Protein AF-0000000067861722 (afdb_homodimer)

Secondary structure (DSSP, 8-state):
--EEEEEEEPPPBHHHHTTB--SSSB-PBPHHHHHHHHHHHHHHHHTT---SEEEEESSHHHHHHHHHH--S--EEEGGGPPP--GGGTTSBGGGPPSSP-TTGGGGGTS--HHHHHHHHHHHHHHHHHSTT-SEEEEEE-HHHHHHHHHHTGGG-SS-------TT-EEEEEEETTEEEEEEEEEEETTTTEEEE---/--EEEEEEEPPPBHHHHTTB--SSSB-PBPHHHHHHHHHHHHHHHHTT---SEEEEESSHHHHHHHHHH--S--EEEGGGPPP--GGGTTSBGGGPPSSP-TTGGGGGTS--HHHHHHHHHHHHHHHHHSTT-SEEEEEE-HHHHHHHHHHTGGG-SS-------TT-EEEEEEETTEEEEEEEEEEETTTTEEEE---

InterPro domains:
  IPR001345 Phosphoglycerate/bisphosphoglycerate mutase, active site [PS00175] (7-16)
  IPR013078 Histidine phosphatase superfamily, clade-1 [PF00300] (5-184)
  IPR013078 Histidine phosphatase superfamily, clade-1 [SM00855] (4-148)
  IPR013078 Histidine phosphatase superfamily, clade-1 [cd07067] (4-185)
  IPR029033 Histidine phosphatase superfamily [G3DSA:3.40.50.1240] (1-195)
  IPR029033 Histidine phosphatase superfamily [SSF53254] (1-188)
  IPR050275 Phosphoglycerate Mutase/Phosphatase [PTHR48100] (2-175)

Foldseek 3Di:
DKAKEKEWEFFAFPCNVVQADAFPHAGAHDPRRLLQLLLLLVVCVVVVHDFLAEEEAPHVSQVSSVVSNDVDDYYHDPLQTGWFQAPSGGPHNVPDDDPPCACVSVVRVTDGLVRNLVSLLVVVLVQCVDPSGRYYYYYHHDVSVQSPCVVQQVQEPLHHDDDRHHGKIWMWMDDPSHTYTAKIWDDDSVVSGIDISHD/DKAKEKEWEFFAFPCNVVQADAFPHAGAHDPRRLLQLLLLLVVCVVVVHDFLAEEEAPHVSQVSSVVSNDVDDYYHDPLQTGWFQAPSGGPHNVPDDDPPCACVSVVRVTDGLVVNLVSLLVVVLVQCVDPSGRYYYYYHHDVSVQSPCVVQQVQEPLHHDDDRHHGKIFMWMDDPSHTYTAKIWDDDSVVSGIDISHD

Organism: Listeria monocytogenes serovar 1/2a (strain ATCC BAA-679 / EGD-e) (NCBI:txid169963)

Radius of gyration: 22.18 Å; Cα contacts (8 Å, |Δi|>4): 892; chains: 2; bounding box: 45×66×56 Å

pLDDT: mean 97.04, std 4.36, range [52.91, 98.94]

Nearest PDB structures (foldseek):
  2a6p-assembly1_B  TM=8.109E-01  e=3.253E-13  Mycobacterium tuberculosis H37Rv
  1e58-assembly1_A  TM=7.392E-01  e=8.904E-12  Escherichia coli K-12
  3gp5-assembly1_A  TM=7.539E-01  e=3.304E-11  Burkholderia pseudomallei
  5vve-assembly1_A  TM=7.418E-01  e=5.115E-11  Naegleria fowleri
  9emu-assembly1_B  TM=6.994E-01  e=3.832E-08  Streptomyces davaonensis

Solvent-accessible surface area (backbone atoms only — not comparable to full-atom values): 20233 Å² total; per-residue (Å²): 124,78,22,34,39,38,45,26,22,24,30,39,23,51,35,62,77,68,44,29,33,67,28,61,28,46,33,46,60,33,73,66,10,52,50,40,20,40,51,47,29,46,54,37,60,77,67,71,58,72,66,62,36,36,36,20,12,51,48,50,41,15,40,56,28,46,58,56,46,43,88,67,75,64,48,68,34,71,47,40,41,36,56,38,43,32,75,47,43,52,33,56,50,85,71,58,73,70,84,77,60,52,55,58,32,36,80,45,71,26,41,32,47,66,58,49,47,48,42,37,52,52,42,51,50,57,56,56,72,42,81,75,31,52,28,29,40,36,23,26,25,60,67,40,51,51,47,54,49,56,72,34,36,88,54,25,69,56,54,84,83,76,83,78,48,67,31,17,37,38,34,28,39,35,47,96,92,40,58,26,40,54,36,43,32,44,67,40,77,91,76,65,44,76,44,68,54,61,123,124,78,22,36,38,38,43,24,24,24,31,39,22,49,34,63,78,67,45,28,33,66,27,60,28,46,34,45,60,33,74,65,11,51,52,40,19,41,50,47,28,46,54,37,60,77,65,70,59,73,64,62,36,38,37,19,11,51,47,51,41,14,39,56,30,46,58,55,46,42,88,66,76,63,48,69,34,71,47,39,41,35,56,38,43,32,75,47,43,52,34,56,49,84,72,57,73,70,84,78,60,50,55,59,30,36,79,44,71,25,40,32,46,66,60,48,47,48,40,37,52,53,42,51,50,57,56,57,70,42,82,77,30,51,28,28,40,34,22,25,26,61,68,39,52,50,46,54,50,57,73,33,38,88,54,23,73,58,52,82,84,79,84,78,47,67,31,16,37,39,34,26,40,36,48,96,92,38,57,25,39,59,38,42,32,43,68,42,77,91,77,66,43,77,46,67,55,56,127

Structure (mmCIF, N/CA/C/O backbone):
data_AF-0000000067861722-model_v1
#
loop_
_entity.id
_entity.type
_entity.pdbx_description
1 polymer 'Lmo1244 protein'
#
loop_
_atom_site.group_PDB
_atom_site.id
_atom_site.type_symbol
_atom_site.label_atom_id
_atom_site.label_alt_id
_atom_site.label_comp_id
_atom_site.label_asym_id
_atom_site.label_entity_id
_atom_site.label_seq_id
_atom_site.pdbx_PDB_ins_code
_atom_site.Cartn_x
_atom_site.Cartn_y
_atom_site.Cartn_z
_atom_site.occupancy
_atom_site.B_iso_or_equiv
_atom_site.auth_seq_id
_atom_site.auth_comp_id
_atom_site.auth_asym_id
_atom_site.auth_atom_id
_atom_site.pdbx_PDB_model_num
ATOM 1 N N . MET A 1 1 ? -18.047 -29.922 -3.658 1 84.38 1 MET A N 1
ATOM 2 C CA . MET A 1 1 ? -17.953 -29.5 -5.055 1 84.38 1 MET A CA 1
ATOM 3 C C . MET A 1 1 ? -16.594 -28.859 -5.336 1 84.38 1 MET A C 1
ATOM 5 O O . MET A 1 1 ? -16.031 -28.188 -4.477 1 84.38 1 MET A O 1
ATOM 9 N N . LYS A 1 2 ? -16.016 -29.203 -6.414 1 96 2 LYS A N 1
ATOM 10 C CA . LYS A 1 2 ? -14.695 -28.719 -6.801 1 96 2 LYS A CA 1
ATOM 11 C C . LYS A 1 2 ? -14.719 -27.234 -7.113 1 96 2 LYS A C 1
ATOM 13 O O . LYS A 1 2 ? -15.641 -26.75 -7.773 1 96 2 LYS A O 1
ATOM 18 N N . LYS A 1 3 ? -13.812 -26.531 -6.512 1 98.62 3 LYS A N 1
ATOM 19 C CA . LYS A 1 3 ? -13.664 -25.094 -6.738 1 98.62 3 LYS A CA 1
ATOM 20 C C . LYS A 1 3 ? -12.336 -24.781 -7.418 1 98.62 3 LYS A C 1
ATOM 22 O O . LYS A 1 3 ? -11.461 -25.641 -7.512 1 98.62 3 LYS A O 1
ATOM 27 N N . THR A 1 4 ? -12.211 -23.547 -7.977 1 98.81 4 THR A N 1
ATOM 28 C CA . THR A 1 4 ? -11 -23.172 -8.695 1 98.81 4 THR A CA 1
ATOM 29 C C . THR A 1 4 ? -10.414 -21.875 -8.117 1 98.81 4 THR A C 1
ATOM 31 O O . THR A 1 4 ? -11.141 -20.922 -7.875 1 98.81 4 THR A O 1
ATOM 34 N N . LEU A 1 5 ? -9.195 -21.922 -7.84 1 98.88 5 LEU A N 1
ATOM 35 C CA . LEU A 1 5 ? -8.438 -20.75 -7.418 1 98.88 5 LEU A CA 1
ATOM 36 C C . LEU A 1 5 ? -7.426 -20.344 -8.484 1 98.88 5 LEU A C 1
ATOM 38 O O . LEU A 1 5 ? -6.594 -21.156 -8.898 1 98.88 5 LEU A O 1
ATOM 42 N N . TYR A 1 6 ? -7.52 -19.156 -8.961 1 98.94 6 TYR A N 1
ATOM 43 C CA . TYR A 1 6 ? -6.449 -18.516 -9.719 1 98.94 6 TYR A CA 1
ATOM 44 C C . TYR A 1 6 ? -5.609 -17.609 -8.828 1 98.94 6 TYR A C 1
ATOM 46 O O . TYR A 1 6 ? -6.082 -16.578 -8.367 1 98.94 6 TYR A O 1
ATOM 54 N N . LEU A 1 7 ? -4.418 -18.016 -8.562 1 98.88 7 LEU A N 1
ATOM 55 C CA . LEU A 1 7 ? -3.461 -17.266 -7.758 1 98.88 7 LEU A CA 1
ATOM 56 C C . LEU A 1 7 ? -2.428 -16.578 -8.641 1 98.88 7 LEU A C 1
ATOM 58 O O . LEU A 1 7 ? -1.696 -17.25 -9.383 1 98.88 7 LEU A O 1
ATOM 62 N N . MET A 1 8 ? -2.338 -15.273 -8.523 1 98.88 8 MET A N 1
ATOM 63 C CA . MET A 1 8 ? -1.547 -14.508 -9.484 1 98.88 8 MET A CA 1
ATOM 64 C C . MET A 1 8 ? -0.499 -13.656 -8.766 1 98.88 8 MET A C 1
ATOM 66 O O . MET A 1 8 ? -0.774 -13.078 -7.715 1 98.88 8 MET A O 1
ATOM 70 N N . ARG A 1 9 ? 0.651 -13.562 -9.367 1 98.94 9 ARG A N 1
ATOM 71 C CA . ARG A 1 9 ? 1.66 -12.602 -8.938 1 98.94 9 ARG A CA 1
ATOM 72 C C . ARG A 1 9 ? 1.381 -11.219 -9.523 1 98.94 9 ARG A C 1
ATOM 74 O O . ARG A 1 9 ? 0.931 -11.102 -10.664 1 98.94 9 ARG A O 1
ATOM 81 N N . HIS A 1 10 ? 1.664 -10.203 -8.828 1 98.94 10 HIS A N 1
ATOM 82 C CA . HIS A 1 10 ? 1.45 -8.828 -9.266 1 98.94 10 HIS A CA 1
ATOM 83 C C . HIS A 1 10 ? 2.334 -8.492 -10.469 1 98.94 10 HIS A C 1
ATOM 85 O O . HIS A 1 10 ? 3.217 -9.273 -10.828 1 98.94 10 HIS A O 1
ATOM 91 N N . GLY A 1 11 ? 2.066 -7.336 -11.102 1 98.88 11 GLY A N 1
ATOM 92 C CA . GLY A 1 11 ? 2.889 -6.84 -12.195 1 98.88 11 GLY A CA 1
ATOM 93 C C . GLY A 1 11 ? 4.215 -6.266 -11.727 1 98.88 11 GLY A C 1
ATOM 94 O O . GLY A 1 11 ? 4.43 -6.082 -10.531 1 98.88 11 GLY A O 1
ATOM 95 N N . GLN A 1 12 ? 5.047 -5.922 -12.695 1 98.88 12 GLN A N 1
ATOM 96 C CA . GLN A 1 12 ? 6.363 -5.375 -12.383 1 98.88 12 GLN A CA 1
ATOM 97 C C . GLN A 1 12 ? 6.238 -4.055 -11.617 1 98.88 12 GLN A C 1
ATOM 99 O O . GLN A 1 12 ? 5.418 -3.207 -11.969 1 98.88 12 GLN A O 1
ATOM 104 N N . THR A 1 13 ? 7.027 -3.953 -10.562 1 98.75 13 THR A N 1
ATOM 105 C CA . THR A 1 13 ? 7.074 -2.734 -9.766 1 98.75 13 THR A CA 1
ATOM 106 C C . THR A 1 13 ? 8.391 -1.997 -9.977 1 98.75 13 THR A C 1
ATOM 108 O O . THR A 1 13 ? 9.328 -2.545 -10.562 1 98.75 13 THR A O 1
ATOM 111 N N . LEU A 1 14 ? 8.453 -0.787 -9.484 1 98.56 14 LEU A N 1
ATOM 112 C CA . LEU A 1 14 ? 9.703 -0.025 -9.492 1 98.56 14 LEU A CA 1
ATOM 113 C C . LEU A 1 14 ? 10.805 -0.784 -8.773 1 98.56 14 LEU A C 1
ATOM 115 O O . LEU A 1 14 ? 11.961 -0.781 -9.211 1 98.56 14 LEU A O 1
ATOM 119 N N . PHE A 1 15 ? 10.5 -1.471 -7.676 1 98.5 15 PHE A N 1
ATOM 120 C CA . PHE A 1 15 ? 11.516 -2.172 -6.898 1 98.5 15 PHE A CA 1
ATOM 121 C C . PHE A 1 15 ? 11.961 -3.447 -7.605 1 98.5 15 PHE A C 1
ATOM 123 O O . PHE A 1 15 ? 13.102 -3.877 -7.469 1 98.5 15 PHE A O 1
ATOM 130 N N . ASN A 1 16 ? 10.969 -4.094 -8.383 1 98.44 16 ASN A N 1
ATOM 131 C CA . ASN A 1 16 ? 11.445 -5.152 -9.266 1 98.44 16 ASN A CA 1
ATOM 132 C C . ASN A 1 16 ? 12.492 -4.637 -10.25 1 98.44 16 ASN A C 1
ATOM 134 O O . ASN A 1 16 ? 13.547 -5.254 -10.414 1 98.44 16 ASN A O 1
ATOM 138 N N . GLN A 1 17 ? 12.18 -3.518 -10.906 1 97.69 17 GLN A N 1
ATOM 139 C CA . GLN A 1 17 ? 13.047 -2.916 -11.914 1 97.69 17 GLN A CA 1
ATOM 140 C C . GLN A 1 17 ? 14.398 -2.527 -11.328 1 97.69 17 GLN A C 1
ATOM 142 O O . GLN A 1 17 ? 15.438 -2.686 -11.977 1 97.69 17 GLN A O 1
ATOM 147 N N . ARG A 1 18 ? 14.383 -2.072 -10.078 1 97.19 18 ARG A N 1
ATOM 148 C CA . ARG A 1 18 ? 15.586 -1.565 -9.43 1 97.19 18 ARG A CA 1
ATOM 149 C C . ARG A 1 18 ? 16.266 -2.658 -8.625 1 97.19 18 ARG A C 1
ATOM 151 O O . ARG A 1 18 ? 17.25 -2.398 -7.926 1 97.19 18 ARG A O 1
ATOM 158 N N . LYS A 1 19 ? 15.742 -3.855 -8.617 1 97.69 19 LYS A N 1
ATOM 159 C CA . LYS A 1 19 ? 16.297 -5.023 -7.945 1 97.69 19 LYS A CA 1
ATOM 160 C C . LYS A 1 19 ? 16.406 -4.789 -6.441 1 97.69 19 LYS A C 1
ATOM 162 O O . LYS A 1 19 ? 17.469 -5.02 -5.844 1 97.69 19 LYS A O 1
ATOM 167 N N . LYS A 1 20 ? 15.297 -4.32 -5.879 1 98.19 20 LYS A N 1
ATOM 168 C CA . LYS A 1 20 ? 15.195 -4.113 -4.438 1 98.19 20 LYS A CA 1
ATOM 169 C C . LYS A 1 20 ? 14.289 -5.16 -3.793 1 98.19 20 LYS A C 1
ATOM 171 O O . LYS A 1 20 ? 13.273 -5.547 -4.375 1 98.19 20 LYS A O 1
ATOM 176 N N . ILE A 1 21 ? 14.609 -5.551 -2.586 1 98.06 21 ILE A N 1
ATOM 177 C CA . ILE A 1 21 ? 13.82 -6.508 -1.818 1 98.06 21 ILE A CA 1
ATOM 178 C C . ILE A 1 21 ? 12.492 -5.867 -1.413 1 98.06 21 ILE A C 1
ATOM 180 O O . ILE A 1 21 ? 12.477 -4.789 -0.815 1 98.06 21 ILE A O 1
ATOM 184 N N . GLN A 1 22 ? 11.398 -6.52 -1.755 1 98.19 22 GLN A N 1
ATOM 185 C CA . GLN A 1 22 ? 10.086 -5.973 -1.405 1 98.19 22 GLN A CA 1
ATOM 186 C C . GLN A 1 22 ? 9.141 -7.07 -0.936 1 98.19 22 GLN A C 1
ATOM 188 O O . GLN A 1 22 ? 8.695 -7.895 -1.735 1 98.19 22 GLN A O 1
ATOM 193 N N . GLY A 1 23 ? 8.914 -7.141 0.309 1 98.38 23 GLY A N 1
ATOM 194 C CA . GLY A 1 23 ? 7.91 -7.961 0.961 1 98.38 23 GLY A CA 1
ATOM 195 C C . GLY A 1 23 ? 6.758 -7.152 1.534 1 98.38 23 GLY A C 1
ATOM 196 O O . GLY A 1 23 ? 5.832 -6.785 0.812 1 98.38 23 GLY A O 1
ATOM 197 N N . PHE A 1 24 ? 6.977 -6.699 2.781 1 97.94 24 PHE A N 1
ATOM 198 C CA . PHE A 1 24 ? 5.957 -5.879 3.424 1 97.94 24 PHE A CA 1
ATOM 199 C C . PHE A 1 24 ? 6.074 -4.426 2.984 1 97.94 24 PHE A C 1
ATOM 201 O O . PHE A 1 24 ? 5.145 -3.637 3.17 1 97.94 24 PHE A O 1
ATOM 208 N N . CYS A 1 25 ? 7.266 -4.055 2.445 1 98.19 25 CYS A N 1
ATOM 209 C CA . CYS A 1 25 ? 7.316 -2.766 1.761 1 98.19 25 CYS A CA 1
ATOM 210 C C . CYS A 1 25 ? 6.699 -2.865 0.37 1 98.19 25 CYS A C 1
ATOM 212 O O . CYS A 1 25 ? 6.301 -3.947 -0.062 1 98.19 25 CYS A O 1
ATOM 214 N N . ASP A 1 26 ? 6.539 -1.734 -0.257 1 98.5 26 ASP A N 1
ATOM 215 C CA . ASP A 1 26 ? 5.809 -1.725 -1.521 1 98.5 26 ASP A CA 1
ATOM 216 C C . ASP A 1 26 ? 6.391 -0.694 -2.484 1 98.5 26 ASP A C 1
ATOM 218 O O . ASP A 1 26 ? 7.117 0.211 -2.07 1 98.5 26 ASP A O 1
ATOM 222 N N . ALA A 1 27 ? 6.102 -0.875 -3.73 1 98.44 27 ALA A N 1
ATOM 223 C CA . ALA A 1 27 ? 6.438 0.085 -4.781 1 98.44 27 ALA A CA 1
ATOM 224 C C . ALA A 1 27 ? 5.375 0.091 -5.875 1 98.44 27 ALA A C 1
ATOM 226 O O . ALA A 1 27 ? 4.695 -0.913 -6.098 1 98.44 27 ALA A O 1
ATOM 227 N N . PRO A 1 28 ? 5.23 1.208 -6.551 1 98 28 PRO A N 1
ATOM 228 C CA . PRO A 1 28 ? 4.199 1.278 -7.59 1 98 28 PRO A CA 1
ATOM 229 C C . PRO A 1 28 ? 4.52 0.41 -8.805 1 98 28 PRO A C 1
ATOM 231 O O . PRO A 1 28 ? 5.691 0.124 -9.07 1 98 28 PRO A O 1
ATOM 234 N N . LEU A 1 29 ? 3.479 -0.01 -9.516 1 98.5 29 LEU A N 1
ATOM 235 C CA . LEU A 1 29 ? 3.668 -0.678 -10.797 1 98.5 29 LEU A CA 1
ATOM 236 C C . LEU A 1 29 ? 4.375 0.24 -11.789 1 98.5 29 LEU A C 1
ATOM 238 O O . LEU A 1 29 ? 4.113 1.444 -11.82 1 98.5 29 LEU A O 1
ATOM 242 N N . THR A 1 30 ? 5.273 -0.352 -12.586 1 98.06 30 THR A N 1
ATOM 243 C CA . THR A 1 30 ? 5.812 0.356 -13.742 1 98.06 30 THR A CA 1
ATOM 244 C C . THR A 1 30 ? 4.828 0.315 -14.914 1 98.06 30 THR A C 1
ATOM 246 O O . THR A 1 30 ? 3.82 -0.394 -14.859 1 98.06 30 THR A O 1
ATOM 249 N N . ASP A 1 31 ? 5.137 1.063 -15.945 1 97.62 31 ASP A N 1
ATOM 250 C CA . ASP A 1 31 ? 4.328 0.967 -17.156 1 97.62 31 ASP A CA 1
ATOM 251 C C . ASP A 1 31 ? 4.32 -0.46 -17.703 1 97.62 31 ASP A C 1
ATOM 253 O O . ASP A 1 31 ? 3.287 -0.948 -18.156 1 97.62 31 ASP A O 1
ATOM 257 N N . LEU A 1 32 ? 5.477 -1.061 -17.641 1 98.06 32 LEU A N 1
ATOM 258 C CA . LEU A 1 32 ? 5.551 -2.455 -18.047 1 98.06 32 LEU A CA 1
ATOM 259 C C . LEU A 1 32 ? 4.652 -3.332 -17.188 1 98.06 32 LEU A C 1
ATOM 261 O O . LEU A 1 32 ? 3.955 -4.211 -17.688 1 98.06 32 LEU A O 1
ATOM 265 N N . GLY A 1 33 ? 4.684 -3.094 -15.852 1 98.69 33 GLY A N 1
ATOM 266 C CA . GLY A 1 33 ? 3.846 -3.852 -14.938 1 98.69 33 GLY A CA 1
ATOM 267 C C . GLY A 1 33 ? 2.363 -3.713 -15.227 1 98.69 33 GLY A C 1
ATOM 268 O O . GLY A 1 33 ? 1.61 -4.684 -15.125 1 98.69 33 GLY A O 1
ATOM 269 N N . ILE A 1 34 ? 1.949 -2.535 -15.57 1 98.69 34 ILE A N 1
ATOM 270 C CA . ILE A 1 34 ? 0.562 -2.266 -15.93 1 98.69 34 ILE A CA 1
ATOM 271 C C . ILE A 1 34 ? 0.188 -3.059 -17.172 1 98.69 34 ILE A C 1
ATOM 273 O O . ILE A 1 34 ? -0.854 -3.715 -17.219 1 98.69 34 ILE A O 1
ATOM 277 N N . ASN A 1 35 ? 1.069 -3.002 -18.188 1 98.44 35 ASN A N 1
ATOM 278 C CA . ASN A 1 35 ? 0.823 -3.732 -19.422 1 98.44 35 ASN A CA 1
ATOM 279 C C . ASN A 1 35 ? 0.804 -5.242 -19.188 1 98.44 35 ASN A C 1
ATOM 281 O O . ASN A 1 35 ? -0.015 -5.953 -19.766 1 98.44 35 ASN A O 1
ATOM 285 N N . GLN A 1 36 ? 1.697 -5.719 -18.359 1 98.62 36 GLN A N 1
ATOM 286 C CA . GLN A 1 36 ? 1.722 -7.133 -18 1 98.62 36 GLN A CA 1
ATOM 287 C C . GLN A 1 36 ? 0.384 -7.57 -17.406 1 98.62 36 GLN A C 1
ATOM 289 O O . GLN A 1 36 ? -0.151 -8.617 -17.781 1 98.62 36 GLN A O 1
ATOM 294 N N . ALA A 1 37 ? -0.153 -6.758 -16.5 1 98.69 37 ALA A N 1
ATOM 295 C CA . ALA A 1 37 ? -1.415 -7.082 -15.844 1 98.69 37 ALA A CA 1
ATOM 296 C C . ALA A 1 37 ? -2.559 -7.148 -16.859 1 98.69 37 ALA A C 1
ATOM 298 O O . ALA A 1 37 ? -3.404 -8.047 -16.781 1 98.69 37 ALA A O 1
ATOM 299 N N . LYS A 1 38 ? -2.555 -6.211 -17.781 1 98.44 38 LYS A N 1
ATOM 300 C CA . LYS A 1 38 ? -3.602 -6.188 -18.797 1 98.44 38 LYS A CA 1
ATOM 301 C C . LYS A 1 38 ? -3.539 -7.43 -19.672 1 98.44 38 LYS A C 1
ATOM 303 O O . LYS A 1 38 ? -4.566 -8.047 -19.953 1 98.44 38 LYS A O 1
ATOM 308 N N . ILE A 1 39 ? -2.352 -7.781 -20.078 1 98.31 39 ILE A N 1
ATOM 309 C CA . ILE A 1 39 ? -2.168 -8.969 -20.906 1 98.31 39 ILE A CA 1
ATOM 310 C C . ILE A 1 39 ? -2.584 -10.211 -20.125 1 98.31 39 ILE A C 1
ATOM 312 O O . ILE A 1 39 ? -3.318 -11.062 -20.641 1 98.31 39 ILE A O 1
ATOM 316 N N . ALA A 1 40 ? -2.129 -10.32 -18.906 1 98.25 40 ALA A N 1
ATOM 317 C CA . ALA A 1 40 ? -2.52 -11.461 -18.078 1 98.25 40 ALA A CA 1
ATOM 318 C C . ALA A 1 40 ? -4.035 -11.523 -17.906 1 98.25 40 ALA A C 1
ATOM 320 O O . ALA A 1 40 ? -4.625 -12.602 -17.922 1 98.25 40 ALA A O 1
ATOM 321 N N . GLY A 1 41 ? -4.66 -10.344 -17.719 1 98.25 41 GLY A N 1
ATOM 322 C CA . GLY A 1 41 ? -6.105 -10.258 -17.594 1 98.25 41 GLY A CA 1
ATOM 323 C C . GLY A 1 41 ? -6.848 -10.781 -18.812 1 98.25 41 GLY A C 1
ATOM 324 O O . GLY A 1 41 ? -7.945 -11.328 -18.688 1 98.25 41 GLY A O 1
ATOM 325 N N . SER A 1 42 ? -6.281 -10.617 -20 1 98.12 42 SER A N 1
ATOM 326 C CA . SER A 1 42 ? -6.918 -11.07 -21.234 1 98.12 42 SER A CA 1
ATOM 327 C C . SER A 1 42 ? -7.059 -12.586 -21.25 1 98.12 42 SER A C 1
ATOM 329 O O . SER A 1 42 ? -7.949 -13.125 -21.922 1 98.12 42 SER A O 1
ATOM 331 N N . TYR A 1 43 ? -6.176 -13.289 -20.531 1 98.19 43 TYR A N 1
ATOM 332 C CA . TYR A 1 43 ? -6.297 -14.734 -20.406 1 98.19 43 TYR A CA 1
ATOM 333 C C . TYR A 1 43 ? -7.684 -15.133 -19.922 1 98.19 43 TYR A C 1
ATOM 335 O O . TYR A 1 43 ? -8.297 -16.062 -20.453 1 98.19 43 TYR A O 1
ATOM 343 N N . PHE A 1 44 ? -8.195 -14.461 -18.906 1 98.38 44 PHE A N 1
ATOM 344 C CA . PHE A 1 44 ? -9.477 -14.805 -18.297 1 98.38 44 PHE A CA 1
ATOM 345 C C . PHE A 1 44 ? -10.625 -14.5 -19.25 1 98.38 44 PHE A C 1
ATOM 347 O O . PHE A 1 44 ? -11.578 -15.273 -19.344 1 98.38 44 PHE A O 1
ATOM 354 N N . LYS A 1 45 ? -10.508 -13.406 -19.922 1 97.12 45 LYS A N 1
ATOM 355 C CA . LYS A 1 45 ? -11.539 -13.031 -20.891 1 97.12 45 LYS A CA 1
ATOM 356 C C . LYS A 1 45 ? -11.578 -14.023 -22.047 1 97.12 45 LYS A C 1
ATOM 358 O O . LYS A 1 45 ? -12.648 -14.492 -22.438 1 97.12 45 LYS A O 1
ATOM 363 N N . GLU A 1 46 ? -10.469 -14.336 -22.609 1 97.44 46 GLU A N 1
ATOM 364 C CA . GLU A 1 46 ? -10.352 -15.227 -23.766 1 97.44 46 GLU A CA 1
ATOM 365 C C . GLU A 1 46 ? -10.859 -16.625 -23.438 1 97.44 46 GLU A C 1
ATOM 367 O O . GLU A 1 46 ? -11.336 -17.344 -24.312 1 97.44 46 GLU A O 1
ATOM 372 N N . ASN A 1 47 ? -10.789 -17 -22.203 1 97.5 47 ASN A N 1
ATOM 373 C CA . ASN A 1 47 ? -11.211 -18.328 -21.781 1 97.5 47 ASN A CA 1
ATOM 374 C C . ASN A 1 47 ? -12.57 -18.297 -21.109 1 97.5 47 ASN A C 1
ATOM 376 O O . ASN A 1 47 ? -12.977 -19.281 -20.469 1 97.5 47 ASN A O 1
ATOM 380 N N . ASN A 1 48 ? -13.234 -17.156 -21.125 1 97.75 48 ASN A N 1
ATOM 381 C CA . ASN A 1 48 ? -14.586 -16.969 -20.609 1 97.75 48 ASN A CA 1
ATOM 382 C C . ASN A 1 48 ? -14.664 -17.328 -19.125 1 97.75 48 ASN A C 1
ATOM 384 O O . ASN A 1 48 ? -15.602 -18.016 -18.703 1 97.75 48 ASN A O 1
ATOM 388 N N . ILE A 1 49 ? -13.664 -16.922 -18.391 1 98.12 49 ILE A N 1
ATOM 389 C CA . ILE A 1 49 ? -13.617 -17.188 -16.953 1 98.12 49 ILE A CA 1
ATOM 390 C C . ILE A 1 49 ? -14.195 -15.992 -16.203 1 98.12 49 ILE A C 1
ATOM 392 O O . ILE A 1 49 ? -13.766 -14.852 -16.391 1 98.12 49 ILE A O 1
ATOM 396 N N . THR A 1 50 ? -15.164 -16.312 -15.391 1 97.5 50 THR A N 1
ATOM 397 C CA . THR A 1 50 ? -15.758 -15.312 -14.5 1 97.5 50 THR A CA 1
ATOM 398 C C . THR A 1 50 ? -15.492 -15.664 -13.039 1 97.5 50 THR A C 1
ATOM 400 O O . THR A 1 50 ? -15.523 -16.828 -12.664 1 97.5 50 THR A O 1
ATOM 403 N N . PHE A 1 51 ? -15.312 -14.664 -12.219 1 98.56 51 PHE A N 1
ATOM 404 C CA . PHE A 1 51 ? -14.969 -14.906 -10.82 1 98.56 51 PHE A CA 1
ATOM 405 C C . PHE A 1 51 ? -16.188 -14.688 -9.922 1 98.56 51 PHE A C 1
ATOM 407 O O . PHE A 1 51 ? -16.906 -13.703 -10.086 1 98.56 51 PHE A O 1
ATOM 414 N N . ASP A 1 52 ? -16.359 -15.555 -8.992 1 98.62 52 ASP A N 1
ATOM 415 C CA . ASP A 1 52 ? -17.359 -15.352 -7.934 1 98.62 52 ASP A CA 1
ATOM 416 C C . ASP A 1 52 ? -16.859 -14.336 -6.902 1 98.62 52 ASP A C 1
ATOM 418 O O . ASP A 1 52 ? -17.625 -13.539 -6.383 1 98.62 52 ASP A O 1
ATOM 422 N N . GLN A 1 53 ? -15.562 -14.461 -6.574 1 98.75 53 GLN A N 1
ATOM 423 C CA . GLN A 1 53 ? -14.914 -13.594 -5.59 1 98.75 53 GLN A CA 1
ATOM 424 C C . GLN A 1 53 ? -13.492 -13.242 -6.02 1 98.75 53 GLN A C 1
ATOM 426 O O . GLN A 1 53 ? -12.867 -13.977 -6.789 1 98.75 53 GLN A O 1
ATOM 431 N N . ALA A 1 54 ? -13.055 -12.133 -5.586 1 98.88 54 ALA A N 1
ATOM 432 C CA . ALA A 1 54 ? -11.68 -11.688 -5.832 1 98.88 54 ALA A CA 1
ATOM 433 C C . ALA A 1 54 ? -11.031 -11.172 -4.551 1 98.88 54 ALA A C 1
ATOM 435 O O . ALA A 1 54 ? -11.703 -10.562 -3.715 1 98.88 54 ALA A O 1
ATOM 436 N N . TYR A 1 55 ? -9.789 -11.492 -4.41 1 98.88 55 TYR A N 1
ATOM 437 C CA . TYR A 1 55 ? -8.992 -11.078 -3.26 1 98.88 55 TYR A CA 1
ATOM 438 C C . TYR A 1 55 ? -7.645 -10.523 -3.701 1 98.88 55 TYR A C 1
ATOM 440 O O . TYR A 1 55 ? -7.129 -10.891 -4.758 1 98.88 55 TYR A O 1
ATOM 448 N N . SER A 1 56 ? -7.105 -9.664 -2.928 1 98.81 56 SER A N 1
ATOM 449 C CA . SER A 1 56 ? -5.754 -9.164 -3.145 1 98.81 56 SER A CA 1
ATOM 450 C C . SER A 1 56 ? -4.992 -9.039 -1.828 1 98.81 56 SER A C 1
ATOM 452 O O . SER A 1 56 ? -5.598 -8.844 -0.772 1 98.81 56 SER A O 1
ATOM 454 N N . SER A 1 57 ? -3.682 -9.234 -1.947 1 98.75 57 SER A N 1
ATOM 455 C CA . SER A 1 57 ? -2.832 -8.734 -0.873 1 98.75 57 SER A CA 1
ATOM 456 C C . SER A 1 57 ? -3.141 -7.27 -0.565 1 98.75 57 SER A C 1
ATOM 458 O O . SER A 1 57 ? -3.598 -6.531 -1.438 1 98.75 57 SER A O 1
ATOM 460 N N . THR A 1 58 ? -2.818 -6.824 0.654 1 98.38 58 THR A N 1
ATOM 461 C CA . THR A 1 58 ? -3.074 -5.438 1.029 1 98.38 58 THR A CA 1
ATOM 462 C C . THR A 1 58 ? -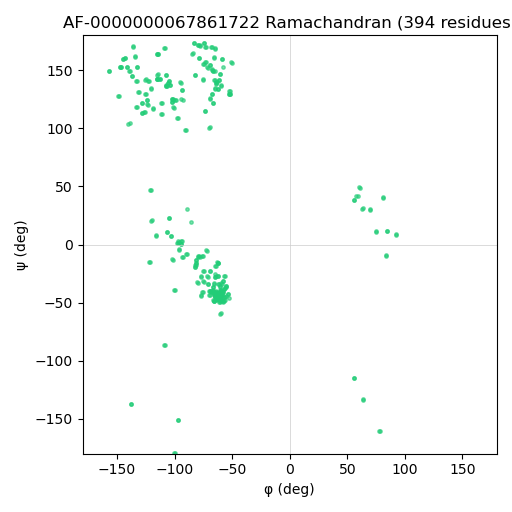2.008 -4.516 0.448 1 98.38 58 THR A C 1
ATOM 464 O O . THR A 1 58 ? -2.121 -3.291 0.542 1 98.38 58 THR A O 1
ATOM 467 N N . SER A 1 59 ? -0.928 -5.07 -0.107 1 98.44 59 SER A N 1
ATOM 468 C CA . SER A 1 59 ? 0.021 -4.227 -0.828 1 98.44 59 SER A CA 1
ATOM 469 C C . SER A 1 59 ? -0.614 -3.623 -2.076 1 98.44 59 SER A C 1
ATOM 471 O O . SER A 1 59 ? -1.26 -4.328 -2.854 1 98.44 59 SER A O 1
ATOM 473 N N . GLU A 1 60 ? -0.428 -2.396 -2.291 1 98.25 60 GLU A N 1
ATOM 474 C CA . GLU A 1 60 ? -1.086 -1.689 -3.387 1 98.25 60 GLU A CA 1
ATOM 475 C C . GLU A 1 60 ? -0.684 -2.271 -4.738 1 98.25 60 GLU A C 1
ATOM 477 O O . GLU A 1 60 ? -1.492 -2.311 -5.668 1 98.25 60 GLU A O 1
ATOM 482 N N . ARG A 1 61 ? 0.605 -2.748 -4.875 1 98.75 61 ARG A N 1
ATOM 483 C CA . ARG A 1 61 ? 1.037 -3.359 -6.129 1 98.75 61 ARG A CA 1
ATOM 484 C C . ARG A 1 61 ? 0.114 -4.504 -6.523 1 98.75 61 ARG A C 1
ATOM 486 O O . ARG A 1 61 ? -0.158 -4.707 -7.711 1 98.75 61 ARG A O 1
ATOM 493 N N . ALA A 1 62 ? -0.387 -5.246 -5.578 1 98.81 62 ALA A N 1
ATOM 494 C CA . ALA A 1 62 ? -1.273 -6.375 -5.844 1 98.81 62 ALA A CA 1
ATOM 495 C C . ALA A 1 62 ? -2.684 -5.898 -6.18 1 98.81 62 ALA A C 1
ATOM 497 O O . ALA A 1 62 ? -3.299 -6.379 -7.133 1 98.81 62 ALA A O 1
ATOM 498 N N . SER A 1 63 ? -3.209 -4.918 -5.422 1 98.44 63 SER A N 1
ATOM 499 C CA . SER A 1 63 ? -4.555 -4.414 -5.68 1 98.44 63 SER A CA 1
ATOM 500 C C . SER A 1 63 ? -4.637 -3.709 -7.027 1 98.44 63 SER A C 1
ATOM 502 O O . SER A 1 63 ? -5.605 -3.883 -7.77 1 98.44 63 SER A O 1
ATOM 504 N N . ASP A 1 64 ? -3.602 -2.904 -7.309 1 98.69 64 ASP A N 1
ATOM 505 C CA . ASP A 1 64 ? -3.564 -2.244 -8.609 1 98.69 64 ASP A CA 1
ATOM 506 C C . ASP A 1 64 ? -3.582 -3.268 -9.742 1 98.69 64 ASP A C 1
ATOM 508 O O . ASP A 1 64 ? -4.25 -3.064 -10.758 1 98.69 64 ASP A O 1
ATOM 512 N N . THR A 1 65 ? -2.805 -4.332 -9.555 1 98.94 65 THR A N 1
ATOM 513 C CA . THR A 1 65 ? -2.783 -5.395 -10.555 1 98.94 65 THR A CA 1
ATOM 514 C C . THR A 1 65 ? -4.172 -6.008 -10.727 1 98.94 65 THR A C 1
ATOM 516 O O . THR A 1 65 ? -4.648 -6.172 -11.852 1 98.94 65 THR A O 1
ATOM 519 N N . LEU A 1 66 ? -4.82 -6.328 -9.617 1 98.88 66 LEU A N 1
ATOM 520 C CA . LEU A 1 66 ? -6.145 -6.941 -9.656 1 98.88 66 LEU A CA 1
ATOM 521 C C . LEU A 1 66 ? -7.148 -6.031 -10.352 1 98.88 66 LEU A C 1
ATOM 523 O O . LEU A 1 66 ? -7.969 -6.496 -11.148 1 98.88 66 LEU A O 1
ATOM 527 N N . GLU A 1 67 ? -7.062 -4.746 -10.117 1 98.62 67 GLU A N 1
ATOM 528 C CA . GLU A 1 67 ? -8.016 -3.773 -10.648 1 98.62 67 GLU A CA 1
ATOM 529 C C . GLU A 1 67 ? -7.867 -3.629 -12.156 1 98.62 67 GLU A C 1
ATOM 531 O O . GLU A 1 67 ? -8.781 -3.158 -12.836 1 98.62 67 GLU A O 1
ATOM 536 N N . LEU A 1 68 ? -6.719 -3.975 -12.688 1 98.62 68 LEU A N 1
ATOM 537 C CA . LEU A 1 68 ? -6.492 -3.941 -14.125 1 98.62 68 LEU A CA 1
ATOM 538 C C . LEU A 1 68 ? -7.055 -5.191 -14.797 1 98.62 68 LEU A C 1
ATOM 540 O O . LEU A 1 68 ? -7.191 -5.234 -16.016 1 98.62 68 LEU A O 1
ATOM 544 N N . ILE A 1 69 ? -7.383 -6.168 -14.008 1 98.19 69 ILE A N 1
ATOM 545 C CA . ILE A 1 69 ? -7.797 -7.469 -14.523 1 98.19 69 ILE A CA 1
ATOM 546 C C . ILE A 1 69 ? -9.32 -7.574 -14.484 1 98.19 69 ILE A C 1
ATOM 548 O O . ILE A 1 69 ? -9.93 -8.148 -15.391 1 98.19 69 ILE A O 1
ATOM 552 N N . THR A 1 70 ? -9.938 -7.059 -13.43 1 98 70 THR A N 1
ATOM 553 C CA . THR A 1 70 ? -11.375 -7.223 -13.242 1 98 70 THR A CA 1
ATOM 554 C C . THR A 1 70 ? -11.969 -6.004 -12.547 1 98 70 THR A C 1
ATOM 556 O O . THR A 1 70 ? -11.297 -5.344 -11.75 1 98 70 THR A O 1
ATOM 559 N N . ASP A 1 71 ? -13.219 -5.758 -12.797 1 96.38 71 ASP A N 1
ATOM 560 C CA . ASP A 1 71 ? -13.945 -4.684 -12.125 1 96.38 71 ASP A CA 1
ATOM 561 C C . ASP A 1 71 ? -14.688 -5.207 -10.898 1 96.38 71 ASP A C 1
ATOM 563 O O . ASP A 1 71 ? -15.406 -4.453 -10.234 1 96.38 71 ASP A O 1
ATOM 567 N N . LYS A 1 72 ? -14.492 -6.441 -10.664 1 96.5 72 LYS A N 1
ATOM 568 C CA . LYS A 1 72 ? -15.148 -7.059 -9.523 1 96.5 72 LYS A CA 1
ATOM 569 C C . LYS A 1 72 ? -14.664 -6.445 -8.211 1 96.5 72 LYS A C 1
ATOM 571 O O . LYS A 1 72 ? -13.469 -6.207 -8.039 1 96.5 72 LYS A O 1
ATOM 576 N N . SER A 1 73 ? -15.68 -6.238 -7.312 1 97.31 73 SER A N 1
ATOM 577 C CA . SER A 1 73 ? -15.273 -5.859 -5.961 1 97.31 73 SER A CA 1
ATOM 578 C C . SER A 1 73 ? -14.406 -6.941 -5.324 1 97.31 73 SER A C 1
ATOM 580 O O . SER A 1 73 ? -14.586 -8.133 -5.59 1 97.31 73 SER A O 1
ATOM 582 N N . TYR A 1 74 ? -13.523 -6.484 -4.535 1 98.12 74 TYR A N 1
ATOM 583 C CA . TYR A 1 74 ? -12.594 -7.453 -3.955 1 98.12 74 TYR A CA 1
ATOM 584 C C . TYR A 1 74 ? -12.258 -7.09 -2.514 1 98.12 74 TYR A C 1
ATOM 586 O O . TYR A 1 74 ? -12.5 -5.961 -2.078 1 98.12 74 TYR A O 1
ATOM 594 N N . LEU A 1 75 ? -11.781 -8.07 -1.802 1 98.12 75 LEU A N 1
ATOM 595 C CA . LEU A 1 75 ? -11.328 -7.871 -0.429 1 98.12 75 LEU A CA 1
ATOM 596 C C . LEU A 1 75 ? -9.812 -7.934 -0.343 1 98.12 75 LEU A C 1
ATOM 598 O O . LEU A 1 75 ? -9.18 -8.766 -0.996 1 98.12 75 LEU A O 1
ATOM 602 N N . ARG A 1 76 ? -9.242 -7.047 0.39 1 98 76 ARG A N 1
ATOM 603 C CA . ARG A 1 76 ? -7.812 -7.051 0.668 1 98 76 ARG A CA 1
ATOM 604 C C . ARG A 1 76 ? -7.512 -7.777 1.975 1 98 76 ARG A C 1
ATOM 606 O O . ARG A 1 76 ? -8.156 -7.531 2.994 1 98 76 ARG A O 1
ATOM 613 N N . LEU A 1 77 ? -6.523 -8.641 1.904 1 98.62 77 LEU A N 1
ATOM 614 C CA . LEU A 1 77 ? -6.199 -9.445 3.08 1 98.62 77 LEU A CA 1
ATOM 615 C C . LEU A 1 77 ? -4.699 -9.414 3.357 1 98.62 77 LEU A C 1
ATOM 617 O O . LEU A 1 77 ? -3.895 -9.711 2.471 1 98.62 77 LEU A O 1
ATOM 621 N N . LYS A 1 78 ? -4.332 -9.156 4.574 1 98.25 78 LYS A N 1
ATOM 622 C CA . LYS A 1 78 ? -2.93 -9.164 4.98 1 98.25 78 LYS A CA 1
ATOM 623 C C . LYS A 1 78 ? -2.33 -10.562 4.863 1 98.25 78 LYS A C 1
ATOM 625 O O . LYS A 1 78 ? -1.137 -10.711 4.598 1 98.25 78 LYS A O 1
ATOM 630 N N . GLY A 1 79 ? -3.164 -11.562 5.004 1 98.69 79 GLY A N 1
ATOM 631 C CA . GLY A 1 79 ? -2.707 -12.945 4.926 1 98.69 79 GLY A CA 1
ATOM 632 C C . GLY A 1 79 ? -2.121 -13.297 3.574 1 98.69 79 GLY A C 1
ATOM 633 O O . GLY A 1 79 ? -1.428 -14.312 3.441 1 98.69 79 GLY A O 1
ATOM 634 N N . LEU A 1 80 ? -2.344 -12.5 2.51 1 98.81 80 LEU A N 1
ATOM 635 C CA . LEU A 1 80 ? -1.875 -12.766 1.154 1 98.81 80 LEU A CA 1
ATOM 636 C C . LEU A 1 80 ? -0.585 -12.008 0.864 1 98.81 80 LEU A C 1
ATOM 638 O O . LEU A 1 80 ? -0.037 -12.102 -0.236 1 98.81 80 LEU A O 1
ATOM 642 N N . LYS A 1 81 ? -0.084 -11.273 1.862 1 98.75 81 LYS A N 1
ATOM 643 C CA . LYS A 1 81 ? 1.108 -10.461 1.64 1 98.75 81 LYS A CA 1
ATOM 644 C C . LYS A 1 81 ? 2.328 -11.336 1.37 1 98.75 81 LYS A C 1
ATOM 646 O O . LYS A 1 81 ? 2.35 -12.516 1.743 1 98.75 81 LYS A O 1
ATOM 651 N N . GLU A 1 82 ? 3.309 -10.703 0.785 1 98.75 82 GLU A N 1
ATOM 652 C CA . GLU A 1 82 ? 4.613 -11.312 0.56 1 98.75 82 GLU A CA 1
ATOM 653 C C . GLU A 1 82 ? 5.348 -11.547 1.877 1 98.75 82 GLU A C 1
ATOM 655 O O . GLU A 1 82 ? 4.922 -11.062 2.926 1 98.75 82 GLU A O 1
ATOM 660 N N . TRP A 1 83 ? 6.461 -12.305 1.777 1 98.44 83 TRP A N 1
ATOM 661 C CA . TRP A 1 83 ? 7.355 -12.57 2.9 1 98.44 83 TRP A CA 1
ATOM 662 C C . TRP A 1 83 ? 7.785 -11.266 3.568 1 98.44 83 TRP A C 1
ATOM 664 O O . TRP A 1 83 ? 8.078 -10.281 2.891 1 98.44 83 TRP A O 1
ATOM 674 N N . ASN A 1 84 ? 7.656 -11.172 4.906 1 98.44 84 ASN A N 1
ATOM 675 C CA . ASN A 1 84 ? 8.266 -10.062 5.633 1 98.44 84 ASN A CA 1
ATOM 676 C C . ASN A 1 84 ? 9.781 -10.227 5.734 1 98.44 84 ASN A C 1
ATOM 678 O O . ASN A 1 84 ? 10.266 -11.109 6.438 1 98.44 84 ASN A O 1
ATOM 682 N N . PHE A 1 85 ? 10.531 -9.367 5.137 1 98.25 85 PHE A N 1
ATOM 683 C CA . PHE A 1 85 ? 11.977 -9.523 5.051 1 98.25 85 PHE A CA 1
ATOM 684 C C . PHE A 1 85 ? 12.672 -8.719 6.148 1 98.25 85 PHE A C 1
ATOM 686 O O . PHE A 1 85 ? 13.906 -8.648 6.188 1 98.25 85 PHE A O 1
ATOM 693 N N . GLY A 1 86 ? 11.852 -8.078 7.004 1 97.19 86 GLY A N 1
ATOM 694 C CA . GLY A 1 86 ? 12.414 -7.305 8.102 1 97.19 86 GLY A CA 1
ATOM 695 C C . GLY A 1 86 ? 13.25 -6.129 7.641 1 97.19 86 GLY A C 1
ATOM 696 O O . GLY A 1 86 ? 12.82 -5.352 6.785 1 97.19 86 GLY A O 1
ATOM 697 N N . THR A 1 87 ? 14.414 -5.926 8.188 1 96.31 87 THR A N 1
ATOM 698 C CA . THR A 1 87 ? 15.25 -4.766 7.914 1 96.31 87 THR A CA 1
ATOM 699 C C . THR A 1 87 ? 15.859 -4.852 6.52 1 96.31 87 THR A C 1
ATOM 701 O O . THR A 1 87 ? 16.469 -3.893 6.039 1 96.31 87 THR A O 1
ATOM 704 N N . PHE A 1 88 ? 15.672 -5.941 5.773 1 97.56 88 PHE A N 1
ATOM 705 C CA . PHE A 1 88 ? 16.172 -6.086 4.41 1 97.56 88 PHE A CA 1
ATOM 706 C C . PHE A 1 88 ? 15.234 -5.402 3.418 1 97.56 88 PHE A C 1
ATOM 708 O O . PHE A 1 88 ? 15.594 -5.199 2.258 1 97.56 88 PHE A O 1
ATOM 715 N N . GLU A 1 89 ? 14 -5.094 3.879 1 98.06 89 GLU A N 1
ATOM 716 C CA . GLU A 1 89 ? 13.047 -4.418 3.004 1 98.06 89 GLU A CA 1
ATOM 717 C C . GLU A 1 89 ? 13.664 -3.164 2.385 1 98.06 89 GLU A C 1
ATOM 719 O O . GLU A 1 89 ? 14.227 -2.328 3.094 1 98.06 89 GLU A O 1
ATOM 724 N N . GLY A 1 90 ? 13.516 -3.094 1.062 1 97.69 90 GLY A N 1
ATOM 725 C CA . GLY A 1 90 ? 13.992 -1.915 0.352 1 97.69 90 GLY A CA 1
ATOM 726 C C . GLY A 1 90 ? 15.469 -1.968 0.025 1 97.69 90 GLY A C 1
ATOM 727 O O . GLY A 1 90 ? 15.984 -1.115 -0.704 1 97.69 90 GLY A O 1
ATOM 728 N N . GLU A 1 91 ? 16.188 -2.939 0.566 1 97.56 91 GLU A N 1
ATOM 729 C CA . GLU A 1 91 ? 17.609 -3.084 0.279 1 97.56 91 GLU A CA 1
ATOM 730 C C . GLU A 1 91 ? 17.844 -3.836 -1.03 1 97.56 91 GLU A C 1
ATOM 732 O O . GLU A 1 91 ? 16.891 -4.348 -1.628 1 97.56 91 GLU A O 1
ATOM 737 N N . SER A 1 92 ? 19.094 -3.926 -1.478 1 97.31 92 SER A N 1
ATOM 738 C CA . SER A 1 92 ? 19.453 -4.621 -2.709 1 97.31 92 SER A CA 1
ATOM 739 C C . SER A 1 92 ? 19.172 -6.117 -2.602 1 97.31 92 SER A C 1
ATOM 741 O O . SER A 1 92 ? 19.5 -6.742 -1.595 1 97.31 92 SER A O 1
ATOM 743 N N . GLU A 1 93 ? 18.703 -6.668 -3.68 1 96.75 93 GLU A N 1
ATOM 744 C CA . GLU A 1 93 ? 18.484 -8.109 -3.729 1 96.75 93 GLU A CA 1
ATOM 745 C C . GLU A 1 93 ? 19.797 -8.875 -3.609 1 96.75 93 GLU A C 1
ATOM 747 O O . GLU A 1 93 ? 19.797 -10.07 -3.291 1 96.75 93 GLU A O 1
ATOM 752 N N . ASP A 1 94 ? 20.891 -8.188 -3.855 1 96.12 94 ASP A N 1
ATOM 753 C CA . ASP A 1 94 ? 22.203 -8.805 -3.732 1 96.12 94 ASP A CA 1
ATOM 754 C C . ASP A 1 94 ? 22.469 -9.258 -2.295 1 96.12 94 ASP A C 1
ATOM 756 O O . ASP A 1 94 ? 23.359 -10.062 -2.047 1 96.12 94 ASP A O 1
ATOM 760 N N . LEU A 1 95 ? 21.703 -8.766 -1.365 1 95.75 95 LEU A N 1
ATOM 761 C CA . LEU A 1 95 ? 21.922 -9.062 0.044 1 95.75 95 LEU A CA 1
ATOM 762 C C . LEU A 1 95 ? 21.156 -10.312 0.465 1 95.75 95 LEU A C 1
ATOM 764 O O . LEU A 1 95 ? 21.312 -10.789 1.593 1 95.75 95 LEU A O 1
ATOM 768 N N . ASN A 1 96 ? 20.312 -10.82 -0.425 1 95.31 96 ASN A N 1
ATOM 769 C CA . ASN A 1 96 ? 19.594 -12.039 -0.103 1 95.31 96 ASN A CA 1
ATOM 770 C C . ASN A 1 96 ? 20.531 -13.203 0.17 1 95.31 96 ASN A C 1
ATOM 772 O O . ASN A 1 96 ? 21.5 -13.414 -0.576 1 95.31 96 ASN A O 1
ATOM 776 N N . PRO A 1 97 ? 20.25 -13.922 1.15 1 94.56 97 PRO A N 1
ATOM 777 C CA . PRO A 1 97 ? 21.016 -15.148 1.358 1 94.56 97 PRO A CA 1
ATOM 778 C C . PRO A 1 97 ? 20.672 -16.25 0.36 1 94.56 97 PRO A C 1
ATOM 780 O O . PRO A 1 97 ? 19.688 -16.125 -0.371 1 94.56 97 PRO A O 1
ATOM 783 N N . PRO A 1 98 ? 21.469 -17.297 0.376 1 93.19 98 PRO A N 1
ATOM 784 C CA . PRO A 1 98 ? 21.094 -18.438 -0.47 1 93.19 98 PRO A CA 1
ATOM 785 C C . PRO A 1 98 ? 19.828 -19.141 0.003 1 93.19 98 PRO A C 1
ATOM 787 O O . PRO A 1 98 ? 19.547 -19.172 1.203 1 93.19 98 PRO A O 1
ATOM 790 N N . LEU A 1 99 ? 19.062 -19.75 -0.888 1 89.69 99 LEU A N 1
ATOM 791 C CA . LEU A 1 99 ? 17.891 -20.547 -0.576 1 89.69 99 LEU A CA 1
ATOM 792 C C . LEU A 1 99 ? 18.297 -21.875 0.052 1 89.69 99 LEU A C 1
ATOM 794 O O . LEU A 1 99 ? 19.344 -22.422 -0.271 1 89.69 99 LEU A O 1
ATOM 798 N N . PRO A 1 100 ? 17.453 -22.422 0.849 1 92.81 100 PRO A N 1
ATOM 799 C CA . PRO A 1 100 ? 16.219 -21.828 1.379 1 92.81 100 PRO A CA 1
ATOM 800 C C . PRO A 1 100 ? 16.484 -20.766 2.449 1 92.81 100 PRO A C 1
ATOM 802 O O . PRO A 1 100 ? 17.469 -20.859 3.184 1 92.81 100 PRO A O 1
ATOM 805 N N . TYR A 1 101 ? 15.586 -19.859 2.693 1 95 101 TYR A N 1
ATOM 806 C CA . TYR A 1 101 ? 15.805 -18.766 3.635 1 95 101 TYR A CA 1
ATOM 807 C C . TYR A 1 101 ? 15.609 -19.234 5.07 1 95 101 TYR A C 1
ATOM 809 O O . TYR A 1 101 ? 16.234 -18.703 5.992 1 95 101 TYR A O 1
ATOM 817 N N . GLY A 1 102 ? 14.68 -20.188 5.203 1 96 102 GLY A N 1
ATOM 818 C CA . GLY A 1 102 ? 14.406 -20.688 6.539 1 96 102 GLY A CA 1
ATOM 819 C C . GLY A 1 102 ? 14.016 -19.609 7.523 1 96 102 GLY A C 1
ATOM 820 O O . GLY A 1 102 ? 13.047 -18.875 7.301 1 96 102 GLY A O 1
ATOM 821 N N . ASP A 1 103 ? 14.906 -19.453 8.508 1 97 103 ASP A N 1
ATOM 822 C CA . ASP A 1 103 ? 14.586 -18.5 9.57 1 97 103 ASP A CA 1
ATOM 823 C C . ASP A 1 103 ? 15.43 -17.234 9.445 1 97 103 ASP A C 1
ATOM 825 O O . ASP A 1 103 ? 15.438 -16.391 10.352 1 97 103 ASP A O 1
ATOM 829 N N . PHE A 1 104 ? 16.094 -17.031 8.453 1 97.31 104 PHE A N 1
ATOM 830 C CA . PHE A 1 104 ? 17.109 -15.977 8.305 1 97.31 104 PHE A CA 1
ATOM 831 C C . PHE A 1 104 ? 16.484 -14.602 8.57 1 97.31 104 PHE A C 1
ATOM 833 O O . PHE A 1 104 ? 16.969 -13.859 9.43 1 97.31 104 PHE A O 1
ATOM 840 N N . PHE A 1 105 ? 15.398 -14.281 8.016 1 97.62 105 PHE A N 1
ATOM 841 C CA . PHE A 1 105 ? 14.844 -12.93 8.078 1 97.62 105 PHE A CA 1
ATOM 842 C C . PHE A 1 105 ? 14.203 -12.664 9.438 1 97.62 105 PHE A C 1
ATOM 844 O O . PHE A 1 105 ? 14.047 -11.516 9.844 1 97.62 105 PHE A O 1
ATOM 851 N N . ALA A 1 106 ? 13.742 -13.75 10.07 1 97.5 106 ALA A N 1
ATOM 852 C CA . ALA A 1 106 ? 13.156 -13.594 11.398 1 97.5 106 ALA A CA 1
ATOM 853 C C . ALA A 1 106 ? 14.141 -12.938 12.359 1 97.5 106 ALA A C 1
ATOM 855 O O . ALA A 1 106 ? 13.734 -12.203 13.266 1 97.5 106 ALA A O 1
ATOM 856 N N . THR A 1 107 ? 15.469 -13.078 12.141 1 96.75 107 THR A N 1
ATOM 857 C CA . THR A 1 107 ? 16.5 -12.508 13 1 96.75 107 THR A CA 1
ATOM 858 C C . THR A 1 107 ? 16.641 -11.008 12.766 1 96.75 107 THR A C 1
ATOM 860 O O . THR A 1 107 ? 17.266 -10.305 13.562 1 96.75 107 THR A O 1
ATOM 863 N N . TYR A 1 108 ? 15.992 -10.555 11.742 1 96.75 108 TYR A N 1
ATOM 864 C CA . TYR A 1 108 ? 16.094 -9.141 11.375 1 96.75 108 TYR A CA 1
ATOM 865 C C . TYR A 1 108 ? 14.727 -8.477 11.406 1 96.75 108 TYR A C 1
ATOM 867 O O . TYR A 1 108 ? 14.5 -7.48 10.711 1 96.75 108 TYR A O 1
ATOM 875 N N . GLY A 1 109 ? 13.805 -9.109 12.133 1 96.62 109 GLY A N 1
ATOM 876 C CA . GLY A 1 109 ? 12.5 -8.5 12.328 1 96.62 109 GLY A CA 1
ATOM 877 C C . GLY A 1 109 ? 11.477 -8.938 11.289 1 96.62 109 GLY A C 1
ATOM 878 O O . GLY A 1 109 ? 10.383 -8.367 11.211 1 96.62 109 GLY A O 1
ATOM 879 N N . GLY A 1 110 ? 11.859 -9.953 10.461 1 97.5 110 GLY A N 1
ATOM 880 C CA . GLY A 1 110 ? 10.938 -10.5 9.477 1 97.5 110 GLY A CA 1
ATOM 881 C C . GLY A 1 110 ? 10.234 -11.758 9.945 1 97.5 110 GLY A C 1
ATOM 882 O O . GLY A 1 110 ? 9.93 -11.898 11.133 1 97.5 110 GLY A O 1
ATOM 883 N N . GLU A 1 111 ? 9.914 -12.57 8.977 1 97.81 111 GLU A N 1
ATOM 884 C CA . GLU A 1 111 ? 9.148 -13.781 9.25 1 97.81 111 GLU A CA 1
ATOM 885 C C . GLU A 1 111 ? 9.969 -15.031 8.953 1 97.81 111 GLU A C 1
ATOM 887 O O . GLU A 1 111 ? 10.773 -15.047 8.023 1 97.81 111 GLU A O 1
ATOM 892 N N . ARG A 1 112 ? 9.758 -16.062 9.852 1 98.12 112 ARG A N 1
ATOM 893 C CA . ARG A 1 112 ? 10.281 -17.375 9.508 1 98.12 112 ARG A CA 1
ATOM 894 C C . ARG A 1 112 ? 9.562 -17.953 8.289 1 98.12 112 ARG A C 1
ATOM 896 O O . ARG A 1 112 ? 8.383 -17.688 8.078 1 98.12 112 ARG A O 1
ATOM 903 N N . GLU A 1 113 ? 10.242 -18.766 7.477 1 97.81 113 GLU A N 1
ATOM 904 C CA . GLU A 1 113 ? 9.648 -19.391 6.297 1 97.81 113 GLU A CA 1
ATOM 905 C C . GLU A 1 113 ? 8.375 -20.141 6.652 1 97.81 113 GLU A C 1
ATOM 907 O O . GLU A 1 113 ? 7.375 -20.062 5.938 1 97.81 113 GLU A O 1
ATOM 912 N N . VAL A 1 114 ? 8.336 -20.875 7.742 1 97.75 114 VAL A N 1
ATOM 913 C CA . VAL A 1 114 ? 7.203 -21.719 8.133 1 97.75 114 VAL A CA 1
ATOM 914 C C . VAL A 1 114 ? 6.016 -20.828 8.492 1 97.75 114 VAL A C 1
ATOM 916 O O . VAL A 1 114 ? 4.867 -21.156 8.18 1 97.75 114 VAL A O 1
ATOM 919 N N . ASP A 1 115 ? 6.223 -19.719 9.188 1 98.31 115 ASP A N 1
ATOM 920 C CA . ASP A 1 115 ? 5.156 -18.781 9.555 1 98.31 115 ASP A CA 1
ATOM 921 C C . ASP A 1 115 ? 4.551 -18.125 8.312 1 98.31 115 ASP A C 1
ATOM 923 O O . ASP A 1 115 ? 3.332 -17.953 8.227 1 98.31 115 ASP A O 1
ATOM 927 N N . PHE A 1 116 ? 5.488 -17.781 7.406 1 98.38 116 PHE A N 1
ATOM 928 C CA . PHE A 1 116 ? 5.078 -17.219 6.125 1 98.38 116 PHE A CA 1
ATOM 929 C C . PHE A 1 116 ? 4.191 -18.188 5.367 1 98.38 116 PHE A C 1
ATOM 931 O O . PHE A 1 116 ? 3.102 -17.828 4.914 1 98.38 116 PHE A O 1
ATOM 938 N N . ARG A 1 117 ? 4.598 -19.422 5.277 1 97.88 117 ARG A N 1
ATOM 939 C CA . ARG A 1 117 ? 3.834 -20.469 4.602 1 97.88 117 ARG A CA 1
ATOM 940 C C . ARG A 1 117 ? 2.496 -20.688 5.293 1 97.88 117 ARG A C 1
ATOM 942 O O . ARG A 1 117 ? 1.453 -20.75 4.641 1 97.88 117 ARG A O 1
ATOM 949 N N . ASP A 1 118 ? 2.516 -20.75 6.59 1 98.25 118 ASP A N 1
ATOM 950 C CA . ASP A 1 118 ? 1.318 -21.062 7.363 1 98.25 118 ASP A CA 1
ATOM 951 C C . ASP A 1 118 ? 0.258 -19.984 7.191 1 98.25 118 ASP A C 1
ATOM 953 O O . ASP A 1 118 ? -0.931 -20.281 7.059 1 98.25 118 ASP A O 1
ATOM 957 N N . ARG A 1 119 ? 0.693 -18.75 7.215 1 98.06 119 ARG A N 1
ATOM 958 C CA . ARG A 1 119 ? -0.285 -17.672 7.074 1 98.06 119 ARG A CA 1
ATOM 959 C C . ARG A 1 119 ? -0.911 -17.688 5.684 1 98.06 119 ARG A C 1
ATOM 961 O O . ARG A 1 119 ? -2.102 -17.406 5.531 1 98.06 119 ARG A O 1
ATOM 968 N N . LEU A 1 120 ? -0.108 -18.016 4.664 1 98.44 120 LEU A N 1
ATOM 969 C CA . LEU A 1 120 ? -0.619 -18.094 3.301 1 98.44 120 LEU A CA 1
ATOM 970 C C . LEU A 1 120 ? -1.633 -19.234 3.166 1 98.44 120 LEU A C 1
ATOM 972 O O . LEU A 1 120 ? -2.729 -19.031 2.641 1 98.44 120 LEU A O 1
ATOM 976 N N . VAL A 1 121 ? -1.271 -20.375 3.656 1 98.5 121 VAL A N 1
ATOM 977 C CA . VAL A 1 121 ? -2.104 -21.562 3.537 1 98.5 121 VAL A CA 1
ATOM 978 C C . VAL A 1 121 ? -3.408 -21.375 4.305 1 98.5 121 VAL A C 1
ATOM 980 O O . VAL A 1 121 ? -4.492 -21.641 3.785 1 98.5 121 VAL A O 1
ATOM 983 N N . ALA A 1 122 ? -3.291 -20.844 5.508 1 98.69 122 ALA A N 1
ATOM 984 C CA . ALA A 1 122 ? -4.48 -20.594 6.32 1 98.69 122 ALA A CA 1
ATOM 985 C C . ALA A 1 122 ? -5.418 -19.609 5.637 1 98.69 122 ALA A C 1
ATOM 987 O O . ALA A 1 122 ? -6.637 -19.781 5.648 1 98.69 122 ALA A O 1
ATOM 988 N N . THR A 1 123 ? -4.844 -18.578 5.07 1 98.88 123 THR A N 1
ATOM 989 C CA . THR A 1 123 ? -5.637 -17.562 4.395 1 98.88 123 THR A CA 1
ATOM 990 C C . THR A 1 123 ? -6.348 -18.141 3.176 1 98.88 123 THR A C 1
ATOM 992 O O . THR A 1 123 ? -7.547 -17.922 2.994 1 98.88 123 THR A O 1
ATOM 995 N N . MET A 1 124 ? -5.629 -18.906 2.404 1 98.75 124 MET A N 1
ATOM 996 C CA . MET A 1 124 ? -6.195 -19.469 1.184 1 98.75 124 MET A CA 1
ATOM 997 C C . MET A 1 124 ? -7.262 -20.516 1.51 1 98.75 124 MET A C 1
ATOM 999 O O . MET A 1 124 ? -8.289 -20.594 0.837 1 98.75 124 MET A O 1
ATOM 1003 N N . GLU A 1 125 ? -7.016 -21.312 2.504 1 98.38 125 GLU A N 1
ATOM 1004 C CA . GLU A 1 125 ? -8.016 -22.281 2.941 1 98.38 125 GLU A CA 1
ATOM 1005 C C . GLU A 1 125 ? -9.289 -21.594 3.408 1 98.38 125 GLU A C 1
ATOM 1007 O O . GLU A 1 125 ? -10.398 -22.031 3.072 1 98.38 125 GLU A O 1
ATOM 1012 N N . HIS A 1 126 ? -9.094 -20.562 4.184 1 98.56 126 HIS A N 1
ATOM 1013 C CA . HIS A 1 126 ? -10.25 -19.812 4.66 1 98.56 126 HIS A CA 1
ATOM 1014 C C . HIS A 1 126 ? -11.055 -19.25 3.494 1 98.56 126 HIS A C 1
ATOM 1016 O O . HIS A 1 126 ? -12.289 -19.359 3.477 1 98.56 126 HIS A O 1
ATOM 1022 N N . ILE A 1 127 ? -10.367 -18.688 2.516 1 98.69 127 ILE A N 1
ATOM 1023 C CA . ILE A 1 127 ? -11.023 -18.109 1.345 1 98.69 127 ILE A CA 1
ATOM 1024 C C . ILE A 1 127 ? -11.812 -19.188 0.61 1 98.69 127 ILE A C 1
ATOM 1026 O O . ILE A 1 127 ? -13.016 -19.031 0.371 1 98.69 127 ILE A O 1
ATOM 1030 N N . MET A 1 128 ? -11.211 -20.297 0.375 1 98.62 128 MET A N 1
ATOM 1031 C CA . MET A 1 128 ? -11.773 -21.266 -0.551 1 98.62 128 MET A CA 1
ATOM 1032 C C . MET A 1 128 ? -12.836 -22.109 0.137 1 98.62 128 MET A C 1
ATOM 1034 O O . MET A 1 128 ? -13.641 -22.766 -0.53 1 98.62 128 MET A O 1
ATOM 1038 N N . SER A 1 129 ? -12.867 -22.141 1.44 1 97.88 129 SER A N 1
ATOM 1039 C CA . SER A 1 129 ? -13.836 -22.938 2.172 1 97.88 129 SER A CA 1
ATOM 1040 C C . SER A 1 129 ? -15.195 -22.25 2.242 1 97.88 129 SER A C 1
ATOM 1042 O O . SER A 1 129 ? -16.203 -22.859 2.615 1 97.88 129 SER A O 1
ATOM 1044 N N . GLN A 1 130 ? -15.281 -21 1.866 1 97.94 130 GLN A N 1
ATOM 1045 C CA . GLN A 1 130 ? -16.516 -20.234 1.977 1 97.94 130 GLN A CA 1
ATOM 1046 C C . GLN A 1 130 ? -17.484 -20.578 0.849 1 97.94 130 GLN A C 1
ATOM 1048 O O . GLN A 1 130 ? -17.062 -21.062 -0.205 1 97.94 130 GLN A O 1
ATOM 1053 N N . ASP A 1 131 ? -18.766 -20.25 1.071 1 96.88 131 ASP A N 1
ATOM 1054 C CA . ASP A 1 131 ? -19.781 -20.406 0.037 1 96.88 131 ASP A CA 1
ATOM 1055 C C . ASP A 1 131 ? -19.656 -19.328 -1.036 1 96.88 131 ASP A C 1
ATOM 1057 O O . ASP A 1 131 ? -19.047 -18.281 -0.797 1 96.88 131 ASP A O 1
ATOM 1061 N N . ASN A 1 132 ? -20.125 -19.625 -2.188 1 97.06 132 ASN A N 1
ATOM 1062 C CA . ASN A 1 132 ? -20.094 -18.688 -3.305 1 97.06 132 ASN A CA 1
ATOM 1063 C C . ASN A 1 132 ? -18.672 -18.328 -3.711 1 97.06 132 ASN A C 1
ATOM 1065 O O . ASN A 1 132 ? -18.375 -17.172 -4.008 1 97.06 132 ASN A O 1
ATOM 1069 N N . HIS A 1 133 ? -17.75 -19.281 -3.52 1 98.5 133 HIS A N 1
ATOM 1070 C CA . HIS A 1 133 ? -16.359 -19.188 -3.916 1 98.5 133 HIS A CA 1
ATOM 1071 C C . HIS A 1 133 ? -15.977 -20.297 -4.891 1 98.5 133 HIS A C 1
ATOM 1073 O O . HIS A 1 133 ? -14.945 -20.938 -4.723 1 98.5 133 HIS A O 1
ATOM 1079 N N . ASP A 1 134 ? -16.781 -20.516 -5.898 1 98.44 134 ASP A N 1
ATOM 1080 C CA . ASP A 1 134 ? -16.531 -21.578 -6.871 1 98.44 134 ASP A CA 1
ATOM 1081 C C . ASP A 1 134 ? -15.336 -21.25 -7.758 1 98.44 134 ASP A C 1
ATOM 1083 O O . ASP A 1 134 ? -14.547 -22.141 -8.086 1 98.44 134 ASP A O 1
ATOM 1087 N N . THR A 1 135 ? -15.211 -20.016 -8.25 1 98.75 135 THR A N 1
ATOM 1088 C CA . THR A 1 135 ? -14.062 -19.5 -8.984 1 98.75 135 THR A CA 1
ATOM 1089 C C . THR A 1 135 ? -13.539 -18.219 -8.336 1 98.75 135 THR A C 1
ATOM 1091 O O . THR A 1 135 ? -14.234 -17.203 -8.297 1 98.75 135 THR A O 1
ATOM 1094 N N . VAL A 1 136 ? -12.305 -18.312 -7.793 1 98.88 136 VAL A N 1
ATOM 1095 C CA . VAL A 1 136 ? -11.75 -17.203 -7.02 1 98.88 136 VAL A CA 1
ATOM 1096 C C . VAL A 1 136 ? -10.453 -16.719 -7.668 1 98.88 136 VAL A C 1
ATOM 1098 O O . VAL A 1 136 ? -9.633 -17.531 -8.102 1 98.88 136 VAL A O 1
ATOM 1101 N N . LEU A 1 137 ? -10.305 -15.398 -7.801 1 98.94 137 LEU A N 1
ATOM 1102 C CA . LEU A 1 137 ? -9.039 -14.766 -8.156 1 98.94 137 LEU A CA 1
ATOM 1103 C C . LEU A 1 137 ? -8.367 -14.172 -6.918 1 98.94 137 LEU A C 1
ATOM 1105 O O . LEU A 1 137 ? -8.992 -13.438 -6.156 1 98.94 137 LEU A O 1
ATOM 1109 N N . ALA A 1 138 ? -7.168 -14.531 -6.652 1 98.94 138 ALA A N 1
ATOM 1110 C CA . ALA A 1 138 ? -6.355 -13.906 -5.613 1 98.94 138 ALA A CA 1
ATOM 1111 C C . ALA A 1 138 ? -5.039 -13.391 -6.18 1 98.94 138 ALA A C 1
ATOM 1113 O O . ALA A 1 138 ? -4.301 -14.141 -6.828 1 98.94 138 ALA A O 1
ATOM 1114 N N . VAL A 1 139 ? -4.77 -12.109 -5.984 1 98.94 139 VAL A N 1
ATOM 1115 C CA . VAL A 1 139 ? -3.504 -11.531 -6.43 1 98.94 139 VAL A CA 1
ATOM 1116 C C . VAL A 1 139 ? -2.568 -11.359 -5.234 1 98.94 139 VAL A C 1
ATOM 1118 O O . VAL A 1 139 ? -2.943 -10.766 -4.223 1 98.94 139 VAL A O 1
ATOM 1121 N N . SER A 1 140 ? -1.432 -11.914 -5.387 1 98.88 140 SER A N 1
ATOM 1122 C CA . SER A 1 140 ? -0.413 -11.93 -4.344 1 98.88 140 SER A CA 1
ATOM 1123 C C . SER A 1 140 ? 0.972 -11.656 -4.914 1 98.88 140 SER A C 1
ATOM 1125 O O . SER A 1 140 ? 1.145 -10.734 -5.723 1 98.88 140 SER A O 1
ATOM 1127 N N . HIS A 1 141 ? 1.987 -12.422 -4.453 1 98.88 141 HIS A N 1
ATOM 1128 C CA . HIS A 1 141 ? 3.373 -12.062 -4.734 1 98.88 141 HIS A CA 1
ATOM 1129 C C . HIS A 1 141 ? 4.184 -13.289 -5.145 1 98.88 141 HIS A C 1
ATOM 1131 O O . HIS A 1 141 ? 3.682 -14.414 -5.105 1 98.88 141 HIS A O 1
ATOM 1137 N N . GLY A 1 142 ? 5.426 -13.062 -5.625 1 98.38 142 GLY A N 1
ATOM 1138 C CA . GLY A 1 142 ? 6.258 -14.117 -6.188 1 98.38 142 GLY A CA 1
ATOM 1139 C C . GLY A 1 142 ? 6.551 -15.234 -5.207 1 98.38 142 GLY A C 1
ATOM 1140 O O . GLY A 1 142 ? 6.238 -16.391 -5.469 1 98.38 142 GLY A O 1
ATOM 1141 N N . ALA A 1 143 ? 7.191 -14.898 -4.055 1 97.69 143 ALA A N 1
ATOM 1142 C CA . ALA A 1 143 ? 7.523 -15.93 -3.078 1 97.69 143 ALA A CA 1
ATOM 1143 C C . ALA A 1 143 ? 6.262 -16.547 -2.479 1 97.69 143 ALA A C 1
ATOM 1145 O O . ALA A 1 143 ? 6.238 -17.734 -2.15 1 97.69 143 ALA A O 1
ATOM 1146 N N . ALA A 1 144 ? 5.242 -15.758 -2.336 1 98.5 144 ALA A N 1
ATOM 1147 C CA . ALA A 1 144 ? 3.971 -16.266 -1.82 1 98.5 144 ALA A CA 1
ATOM 1148 C C . ALA A 1 144 ? 3.398 -17.344 -2.734 1 98.5 144 ALA A C 1
ATOM 1150 O O . ALA A 1 144 ? 3.055 -18.438 -2.277 1 98.5 144 ALA A O 1
ATOM 1151 N N . CYS A 1 145 ? 3.336 -17.078 -4.02 1 98.62 145 CYS A N 1
ATOM 1152 C CA . CYS A 1 145 ? 2.848 -18.031 -5 1 98.62 145 CYS A CA 1
ATOM 1153 C C . CYS A 1 145 ? 3.711 -19.297 -5.008 1 98.62 145 CYS A C 1
ATOM 1155 O O . CYS A 1 145 ? 3.191 -20.406 -5 1 98.62 145 CYS A O 1
ATOM 1157 N N . ALA A 1 146 ? 5.012 -19.094 -5.004 1 97.56 146 ALA A N 1
ATOM 1158 C CA . ALA A 1 146 ? 5.953 -20.203 -5.043 1 97.56 146 ALA A CA 1
ATOM 1159 C C . ALA A 1 146 ? 5.793 -21.109 -3.816 1 97.56 146 ALA A C 1
ATOM 1161 O O . ALA A 1 146 ? 5.766 -22.328 -3.936 1 97.56 146 ALA A O 1
ATOM 1162 N N . GLN A 1 147 ? 5.699 -20.469 -2.668 1 96.81 147 GLN A N 1
ATOM 1163 C CA . GLN A 1 147 ? 5.602 -21.219 -1.414 1 96.81 147 GLN A CA 1
ATOM 1164 C C . GLN A 1 147 ? 4.289 -22 -1.338 1 96.81 147 GLN A C 1
ATOM 1166 O O . GLN A 1 147 ? 4.258 -23.125 -0.835 1 96.81 147 GLN A O 1
ATOM 1171 N N . PHE A 1 148 ? 3.23 -21.406 -1.779 1 98.44 148 PHE A N 1
ATOM 1172 C CA . PHE A 1 148 ? 1.939 -22.078 -1.781 1 98.44 148 PHE A CA 1
ATOM 1173 C C . PHE A 1 148 ? 1.965 -23.297 -2.707 1 98.44 148 PHE A C 1
ATOM 1175 O O . PHE A 1 148 ? 1.495 -24.375 -2.342 1 98.44 148 PHE A O 1
ATOM 1182 N N . ALA A 1 149 ? 2.525 -23.094 -3.895 1 97.88 149 ALA A N 1
ATOM 1183 C CA . ALA A 1 149 ? 2.668 -24.188 -4.84 1 97.88 149 ALA A CA 1
ATOM 1184 C C . ALA A 1 149 ? 3.535 -25.312 -4.262 1 97.88 149 ALA A C 1
ATOM 1186 O O . ALA A 1 149 ? 3.215 -26.484 -4.402 1 97.88 149 ALA A O 1
ATOM 1187 N N . ARG A 1 150 ? 4.566 -24.891 -3.611 1 96.31 150 ARG A N 1
ATOM 1188 C CA . ARG A 1 150 ? 5.473 -25.875 -3.016 1 96.31 150 ARG A CA 1
ATOM 1189 C C . ARG A 1 150 ? 4.773 -26.672 -1.918 1 96.31 150 ARG A C 1
ATOM 1191 O O . ARG A 1 150 ? 4.965 -27.875 -1.803 1 96.31 150 ARG A O 1
ATOM 1198 N N . HIS A 1 151 ? 4.035 -25.984 -1.137 1 97.31 151 HIS A N 1
ATOM 1199 C CA . HIS A 1 151 ? 3.311 -26.641 -0.051 1 97.31 151 HIS A CA 1
ATOM 1200 C C . HIS A 1 151 ? 2.42 -27.766 -0.578 1 97.31 151 HIS A C 1
ATOM 1202 O O . HIS A 1 151 ? 2.314 -28.828 0.044 1 97.31 151 HIS A O 1
ATOM 1208 N N . TRP A 1 152 ? 1.835 -27.562 -1.718 1 97.44 152 TRP A N 1
ATOM 1209 C CA . TRP A 1 152 ? 0.91 -28.531 -2.299 1 97.44 152 TRP A CA 1
ATOM 1210 C C . TRP A 1 152 ? 1.567 -29.281 -3.445 1 97.44 152 TRP A C 1
ATOM 1212 O O . TRP A 1 152 ? 0.888 -29.734 -4.367 1 97.44 152 TRP A O 1
ATOM 1222 N N . GLY A 1 153 ? 2.844 -29.312 -3.43 1 96.44 153 GLY A N 1
ATOM 1223 C CA . GLY A 1 153 ? 3.605 -29.938 -4.504 1 96.44 153 GLY A CA 1
ATOM 1224 C C . GLY A 1 153 ? 3.254 -31.406 -4.715 1 96.44 153 GLY A C 1
ATOM 1225 O O . GLY A 1 153 ? 3.279 -31.891 -5.848 1 96.44 153 GLY A O 1
ATOM 1226 N N . LYS A 1 154 ? 2.877 -32.125 -3.682 1 95.56 154 LYS A N 1
ATOM 1227 C CA . LYS A 1 154 ? 2.605 -33.531 -3.758 1 95.56 154 LYS A CA 1
ATOM 1228 C C . LYS A 1 154 ? 1.311 -33.812 -4.52 1 95.56 154 LYS A C 1
ATOM 1230 O O . LYS A 1 154 ? 1.149 -34.875 -5.117 1 95.56 154 LYS A O 1
ATOM 1235 N N . THR A 1 155 ? 0.425 -32.906 -4.492 1 96 155 THR A N 1
ATOM 1236 C CA . THR A 1 155 ? -0.872 -33.094 -5.133 1 96 155 THR A CA 1
ATOM 1237 C C . THR A 1 155 ? -0.879 -32.469 -6.531 1 96 155 THR A C 1
ATOM 1239 O O . THR A 1 155 ? -1.852 -32.625 -7.273 1 96 155 THR A O 1
ATOM 1242 N N . SER A 1 156 ? 0.194 -31.828 -6.867 1 96.75 156 SER A N 1
ATOM 1243 C CA . SER A 1 156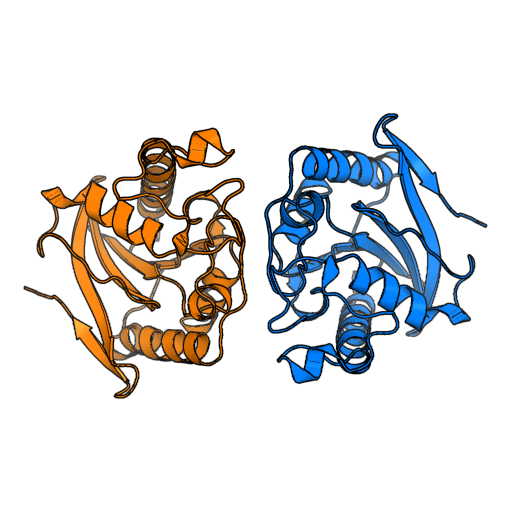 ? 0.246 -31.141 -8.148 1 96.75 156 SER A CA 1
ATOM 1244 C C . SER A 1 156 ? 0.136 -32.125 -9.312 1 96.75 156 SER A C 1
ATOM 1246 O O . SER A 1 156 ? 0.765 -33.188 -9.297 1 96.75 156 SER A O 1
ATOM 1248 N N . THR A 1 157 ? -0.616 -31.75 -10.359 1 96.75 157 THR A N 1
ATOM 1249 C CA . THR A 1 157 ? -0.73 -32.594 -11.539 1 96.75 157 THR A CA 1
ATOM 1250 C C . THR A 1 157 ? 0.298 -32.219 -12.594 1 96.75 157 THR A C 1
ATOM 1252 O O . THR A 1 157 ? 0.511 -32.938 -13.562 1 96.75 157 THR A O 1
ATOM 1255 N N . ILE A 1 158 ? 0.953 -31.094 -12.375 1 95.75 158 ILE A N 1
ATOM 1256 C CA . ILE A 1 158 ? 1.894 -30.625 -13.391 1 95.75 158 ILE A CA 1
ATOM 1257 C C . ILE A 1 158 ? 3.307 -30.609 -12.812 1 95.75 158 ILE A C 1
ATOM 1259 O O . ILE A 1 158 ? 4.219 -30.031 -13.414 1 95.75 158 ILE A O 1
ATOM 1263 N N . GLY A 1 159 ? 3.475 -31.125 -11.641 1 93.12 159 GLY A N 1
ATOM 1264 C CA . GLY A 1 159 ? 4.785 -31.188 -11.016 1 93.12 159 GLY A CA 1
ATOM 1265 C C . GLY A 1 159 ? 5.219 -29.859 -10.414 1 93.12 159 GLY A C 1
ATOM 1266 O O . GLY A 1 159 ? 4.383 -29 -10.117 1 93.12 159 GLY A O 1
ATOM 1267 N N . LYS A 1 160 ? 6.488 -29.781 -10.227 1 91.75 160 LYS A N 1
ATOM 1268 C CA . LYS A 1 160 ? 7.074 -28.562 -9.648 1 91.75 160 LYS A CA 1
ATOM 1269 C C . LYS A 1 160 ? 7.125 -27.438 -10.68 1 91.75 160 LYS A C 1
ATOM 1271 O O . LYS A 1 160 ? 7.438 -27.672 -11.852 1 91.75 160 LYS A O 1
ATOM 1276 N N . VAL A 1 161 ? 6.871 -26.281 -10.195 1 92.44 161 VAL A N 1
ATOM 1277 C CA . VAL A 1 161 ? 6.938 -25.125 -11.102 1 92.44 161 VAL A CA 1
ATOM 1278 C C . VAL A 1 161 ? 8.07 -24.203 -10.68 1 92.44 161 VAL A C 1
ATOM 1280 O O . VAL A 1 161 ? 8.344 -24.047 -9.484 1 92.44 161 VAL A O 1
ATOM 1283 N N . THR A 1 162 ? 8.734 -23.656 -11.68 1 90.62 162 THR A N 1
ATOM 1284 C CA . THR A 1 162 ? 9.781 -22.656 -11.5 1 90.62 162 THR A CA 1
ATOM 1285 C C . THR A 1 162 ? 9.602 -21.5 -12.492 1 90.62 162 THR A C 1
ATOM 1287 O O . THR A 1 162 ? 8.812 -21.609 -13.43 1 90.62 162 THR A O 1
ATOM 1290 N N . GLY A 1 163 ? 10.211 -20.453 -12.219 1 94.12 163 GLY A N 1
ATOM 1291 C CA . GLY A 1 163 ? 10.188 -19.359 -13.172 1 94.12 163 GLY A CA 1
ATOM 1292 C C . GLY A 1 163 ? 8.914 -18.531 -13.094 1 94.12 163 GLY A C 1
ATOM 1293 O O . GLY A 1 163 ? 8.328 -18.188 -14.125 1 94.12 163 GLY A O 1
ATOM 1294 N N . LEU A 1 164 ? 8.414 -18.266 -11.922 1 96.94 164 LEU A N 1
ATOM 1295 C CA . LEU A 1 164 ? 7.234 -17.438 -11.711 1 96.94 164 LEU A CA 1
ATOM 1296 C C . LEU A 1 164 ? 7.531 -15.969 -12.047 1 96.94 164 LEU A C 1
ATOM 1298 O O . LEU A 1 164 ? 8.117 -15.25 -11.234 1 96.94 164 LEU A O 1
ATOM 1302 N N . LYS A 1 165 ? 7.113 -15.539 -13.195 1 97.62 165 LYS A N 1
ATOM 1303 C CA . LYS A 1 165 ? 7.305 -14.156 -13.633 1 97.62 165 LYS A CA 1
ATOM 1304 C C . LYS A 1 165 ? 6.195 -13.258 -13.102 1 97.62 165 LYS A C 1
ATOM 1306 O O . LYS A 1 165 ? 5.188 -13.742 -12.578 1 97.62 165 LYS A O 1
ATOM 1311 N N . ASN A 1 166 ? 6.426 -11.992 -13.156 1 98.69 166 ASN A N 1
ATOM 1312 C CA . ASN A 1 166 ? 5.324 -11.078 -12.852 1 98.69 166 ASN A CA 1
ATOM 1313 C C . ASN A 1 166 ? 4.09 -11.391 -13.695 1 98.69 166 ASN A C 1
ATOM 1315 O O . ASN A 1 166 ? 4.203 -11.688 -14.883 1 98.69 166 ASN A O 1
ATOM 1319 N N . CYS A 1 167 ? 2.957 -11.461 -13.031 1 98.75 167 CYS A N 1
ATOM 1320 C CA . CYS A 1 167 ? 1.624 -11.68 -13.586 1 98.75 167 CYS A CA 1
ATOM 1321 C C . CYS A 1 167 ? 1.431 -13.133 -13.992 1 98.75 167 CYS A C 1
ATOM 1323 O O . CYS A 1 167 ? 0.49 -13.461 -14.719 1 98.75 167 CYS A O 1
ATOM 1325 N N . CYS A 1 168 ? 2.326 -14.008 -13.602 1 98.69 168 CYS A N 1
ATOM 1326 C CA . CYS A 1 168 ? 2.02 -15.414 -13.805 1 98.69 168 CYS A CA 1
ATOM 1327 C C . CYS A 1 168 ? 0.737 -15.805 -13.086 1 98.69 168 CYS A C 1
ATOM 1329 O O . CYS A 1 168 ? 0.313 -15.125 -12.148 1 98.69 168 CYS A O 1
ATOM 1331 N N . ILE A 1 169 ? 0.121 -16.922 -13.516 1 98.81 169 ILE A N 1
ATOM 1332 C CA . ILE A 1 169 ? -1.135 -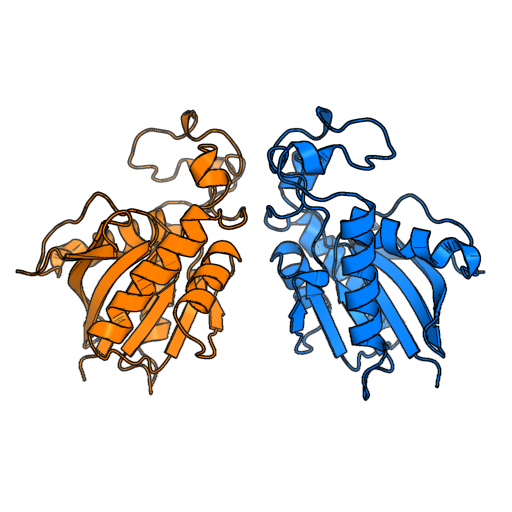17.422 -12.961 1 98.81 169 ILE A CA 1
ATOM 1333 C C . ILE A 1 169 ? -0.99 -18.891 -12.586 1 98.81 169 ILE A C 1
ATOM 1335 O O . ILE A 1 169 ? -0.611 -19.719 -13.422 1 98.81 169 ILE A O 1
ATOM 1339 N N . LEU A 1 170 ? -1.211 -19.203 -11.359 1 98.75 170 LEU A N 1
ATOM 1340 C CA . LEU A 1 170 ? -1.336 -20.594 -10.914 1 98.75 170 LEU A CA 1
ATOM 1341 C C . LEU A 1 170 ? -2.801 -20.984 -10.773 1 98.75 170 LEU A C 1
ATOM 1343 O O . LEU A 1 170 ? -3.564 -20.312 -10.078 1 98.75 170 LEU A O 1
ATOM 1347 N N . LYS A 1 171 ? -3.189 -22 -11.422 1 98.75 171 LYS A N 1
ATOM 1348 C CA . LYS A 1 171 ? -4.555 -22.516 -11.32 1 98.75 171 LYS A CA 1
ATOM 1349 C C . LYS A 1 171 ? -4.621 -23.719 -10.398 1 98.75 171 LYS A C 1
ATOM 1351 O O . LYS A 1 171 ? -4.008 -24.75 -10.672 1 98.75 171 LYS A O 1
ATOM 1356 N N . PHE A 1 172 ? -5.344 -23.609 -9.328 1 98.69 172 PHE A N 1
ATOM 1357 C CA . PHE A 1 172 ? -5.547 -24.703 -8.383 1 98.69 172 PHE A CA 1
ATOM 1358 C C . PHE A 1 172 ? -7 -25.172 -8.398 1 98.69 172 PHE A C 1
ATOM 1360 O O . PHE A 1 172 ? -7.918 -24.359 -8.516 1 98.69 172 PHE A O 1
ATOM 1367 N N . GLU A 1 173 ? -7.203 -26.406 -8.281 1 98.69 173 GLU A N 1
ATOM 1368 C CA . GLU A 1 173 ? -8.492 -26.953 -7.891 1 98.69 173 GLU A CA 1
ATOM 1369 C C . GLU A 1 173 ? -8.547 -27.219 -6.387 1 98.69 173 GLU A C 1
ATOM 1371 O O . GLU A 1 173 ? -7.555 -27.609 -5.777 1 98.69 173 GLU A O 1
ATOM 1376 N N . TYR A 1 174 ? -9.617 -26.938 -5.809 1 98.69 174 TYR A N 1
ATOM 1377 C CA . TYR A 1 174 ? -9.812 -27.094 -4.371 1 98.69 174 TYR A CA 1
ATOM 1378 C C . TYR A 1 174 ? -11.008 -27.984 -4.074 1 98.69 174 TYR A C 1
ATOM 1380 O O . TYR A 1 174 ? -12.133 -27.703 -4.508 1 98.69 174 TYR A O 1
ATOM 1388 N N . GLU A 1 175 ? -10.797 -29.078 -3.377 1 97.38 175 GLU A N 1
ATOM 1389 C CA . GLU A 1 175 ? -11.82 -30.047 -2.982 1 97.38 175 GLU A CA 1
ATOM 1390 C C . GLU A 1 175 ? -11.469 -30.719 -1.658 1 97.38 175 GLU A C 1
ATOM 1392 O O . GLU A 1 175 ? -10.352 -31.203 -1.479 1 97.38 175 GLU A O 1
ATOM 1397 N N . ASN A 1 176 ? -12.43 -30.688 -0.702 1 95.25 176 ASN A N 1
ATOM 1398 C CA . ASN A 1 176 ? -12.281 -31.359 0.583 1 95.25 176 ASN A CA 1
ATOM 1399 C C . ASN A 1 176 ? -11.023 -30.906 1.318 1 95.25 176 ASN A C 1
ATOM 1401 O O . ASN A 1 176 ? -10.242 -31.719 1.796 1 95.25 176 ASN A O 1
ATOM 1405 N N . GLY A 1 177 ? -10.734 -29.641 1.221 1 95.56 177 GLY A N 1
ATOM 1406 C CA . GLY A 1 177 ? -9.641 -29.062 1.987 1 95.56 177 GLY A CA 1
ATOM 1407 C C . GLY A 1 177 ? -8.289 -29.234 1.32 1 95.56 177 GLY A C 1
ATOM 1408 O O . GLY A 1 177 ? -7.254 -28.938 1.921 1 95.56 177 GLY A O 1
ATOM 1409 N N . ARG A 1 178 ? -8.32 -29.656 0.079 1 97.31 178 ARG A N 1
ATOM 1410 C CA . ARG A 1 178 ? -7.062 -29.922 -0.617 1 97.31 178 ARG A CA 1
ATOM 1411 C C . ARG A 1 178 ? -6.953 -29.094 -1.89 1 97.31 178 ARG A C 1
ATOM 1413 O O . ARG A 1 178 ? -7.93 -28.969 -2.635 1 97.31 178 ARG A O 1
ATOM 1420 N N . PHE A 1 179 ? -5.75 -28.641 -2.104 1 98.62 179 PHE A N 1
ATOM 1421 C CA . PHE A 1 179 ? -5.449 -27.922 -3.334 1 98.62 179 PHE A CA 1
ATOM 1422 C C . PHE A 1 179 ? -4.652 -28.797 -4.297 1 98.62 179 PHE A C 1
ATOM 1424 O O . PHE A 1 179 ? -3.768 -29.547 -3.875 1 98.62 179 PHE A O 1
ATOM 1431 N N . THR A 1 180 ? -4.961 -28.703 -5.535 1 98.38 180 THR A N 1
ATOM 1432 C CA . THR A 1 180 ? -4.211 -29.375 -6.594 1 98.38 180 THR A CA 1
ATOM 1433 C C . THR A 1 180 ? -3.818 -28.375 -7.688 1 98.38 180 THR A C 1
ATOM 1435 O O . THR A 1 180 ? -4.684 -27.797 -8.336 1 98.38 180 THR A O 1
ATOM 1438 N N . LEU A 1 181 ? -2.559 -28.125 -7.812 1 98.38 181 LEU A N 1
ATOM 1439 C CA . LEU A 1 181 ? -2.09 -27.297 -8.914 1 98.38 181 LEU A CA 1
ATOM 1440 C C . LEU A 1 181 ? -2.311 -27.984 -10.25 1 98.38 181 LEU A C 1
ATOM 1442 O O . LEU A 1 181 ? -1.777 -29.078 -10.492 1 98.38 181 LEU A O 1
ATOM 1446 N N . VAL A 1 182 ? -3.062 -27.344 -11.172 1 98.19 182 VAL A N 1
ATOM 1447 C CA . VAL A 1 182 ? -3.455 -28.062 -12.375 1 98.19 182 VAL A CA 1
ATOM 1448 C C . VAL A 1 182 ? -2.955 -27.328 -13.609 1 98.19 182 VAL A C 1
ATOM 1450 O O . VAL A 1 182 ? -2.982 -27.859 -14.727 1 98.19 182 VAL A O 1
ATOM 1453 N N . ASN A 1 183 ? -2.551 -26.062 -13.438 1 98.12 183 ASN A N 1
ATOM 1454 C CA . ASN A 1 183 ? -1.994 -25.281 -14.539 1 98.12 183 ASN A CA 1
ATOM 1455 C C . ASN A 1 183 ? -1.114 -24.141 -14.031 1 98.12 183 ASN A C 1
ATOM 1457 O O . ASN A 1 183 ? -1.242 -23.719 -12.883 1 98.12 183 ASN A O 1
ATOM 1461 N N . PHE A 1 184 ? -0.16 -23.812 -14.781 1 98 184 PHE A N 1
ATOM 1462 C CA . PHE A 1 184 ? 0.752 -22.688 -14.562 1 98 184 PHE A CA 1
ATOM 1463 C C . PHE A 1 184 ? 0.926 -21.875 -15.836 1 98 184 PHE A C 1
ATOM 1465 O O . PHE A 1 184 ? 1.375 -22.391 -16.859 1 98 184 PHE A O 1
ATOM 1472 N N . ILE A 1 185 ? 0.554 -20.609 -15.812 1 98.19 185 ILE A N 1
ATOM 1473 C CA . ILE A 1 185 ? 0.493 -19.781 -17.016 1 98.19 185 ILE A CA 1
ATOM 1474 C C . ILE A 1 185 ? 1.455 -18.609 -16.875 1 98.19 185 ILE A C 1
ATOM 1476 O O . ILE A 1 185 ? 1.309 -17.781 -15.977 1 98.19 185 ILE A O 1
ATOM 1480 N N . ASN A 1 186 ? 2.465 -18.516 -17.703 1 97.75 186 ASN A N 1
ATOM 1481 C CA . ASN A 1 186 ? 3.23 -17.297 -17.969 1 97.75 186 ASN A CA 1
ATOM 1482 C C . ASN A 1 186 ? 2.777 -16.625 -19.266 1 97.75 186 ASN A C 1
ATOM 1484 O O . ASN A 1 186 ? 1.817 -17.062 -19.891 1 97.75 186 ASN A O 1
ATOM 1488 N N . HIS A 1 187 ? 3.453 -15.539 -19.531 1 97.56 187 HIS A N 1
ATOM 1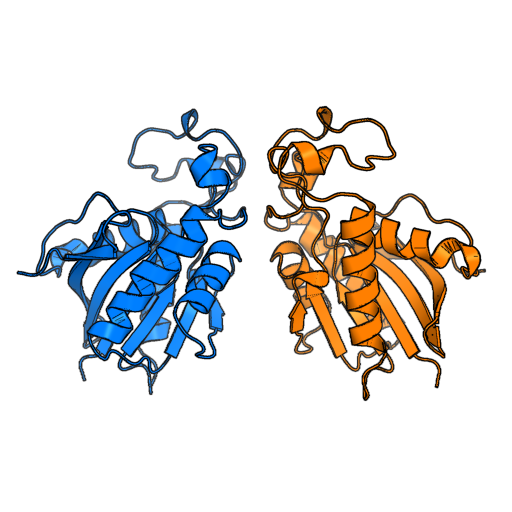489 C CA . HIS A 1 187 ? 3.008 -14.805 -20.703 1 97.56 187 HIS A CA 1
ATOM 1490 C C . HIS A 1 187 ? 4.195 -14.336 -21.547 1 97.56 187 HIS A C 1
ATOM 1492 O O . HIS A 1 187 ? 5.277 -14.094 -21.016 1 97.56 187 HIS A O 1
ATOM 1498 N N . ASP A 1 188 ? 3.967 -14.344 -22.812 1 96.06 188 ASP A N 1
ATOM 1499 C CA . ASP A 1 188 ? 4.832 -13.594 -23.719 1 96.06 188 ASP A CA 1
ATOM 1500 C C . ASP A 1 188 ? 4.309 -12.172 -23.938 1 96.06 188 ASP A C 1
ATOM 1502 O O . ASP A 1 188 ? 3.432 -11.945 -24.766 1 96.06 188 ASP A O 1
ATOM 1506 N N . PHE A 1 189 ? 4.824 -11.258 -23.266 1 94.31 189 PHE A N 1
ATOM 1507 C CA . PHE A 1 189 ? 4.258 -9.914 -23.203 1 94.31 189 PHE A CA 1
ATOM 1508 C C . PHE A 1 189 ? 4.539 -9.156 -24.5 1 94.31 189 PHE A C 1
ATOM 1510 O O . PHE A 1 189 ? 3.859 -8.172 -24.812 1 94.31 189 PHE A O 1
ATOM 1517 N N . ASP A 1 190 ? 5.543 -9.547 -25.234 1 92.5 190 ASP A N 1
ATOM 1518 C CA . ASP A 1 190 ? 5.82 -8.93 -26.531 1 92.5 190 ASP A CA 1
ATOM 1519 C C . ASP A 1 190 ? 4.766 -9.32 -27.562 1 92.5 190 ASP A C 1
ATOM 1521 O O . ASP A 1 190 ? 4.348 -8.492 -28.375 1 92.5 190 ASP A O 1
ATOM 1525 N N . LYS A 1 191 ? 4.281 -10.578 -27.406 1 93.62 191 LYS A N 1
ATOM 1526 C CA . LYS A 1 191 ? 3.328 -11.102 -28.375 1 93.62 191 LYS A CA 1
ATOM 1527 C C . LYS A 1 191 ? 1.903 -11.055 -27.844 1 93.62 191 LYS A C 1
ATOM 1529 O O . LYS A 1 191 ? 0.941 -11.219 -28.594 1 93.62 191 LYS A O 1
ATOM 1534 N N . GLY A 1 192 ? 1.784 -10.828 -26.594 1 92.25 192 GLY A N 1
ATOM 1535 C CA . GLY A 1 192 ? 0.472 -10.805 -25.953 1 92.25 192 GLY A CA 1
ATOM 1536 C C . GLY A 1 192 ? -0.177 -12.172 -25.875 1 92.25 192 GLY A C 1
ATOM 1537 O O . GLY A 1 192 ? -1.402 -12.289 -25.938 1 92.25 192 GLY A O 1
ATOM 1538 N N . THR A 1 193 ? 0.66 -13.242 -25.781 1 94.19 193 THR A N 1
ATOM 1539 C CA . THR A 1 193 ? 0.14 -14.602 -25.75 1 94.19 193 THR A CA 1
ATOM 1540 C C . THR A 1 193 ? 0.438 -15.266 -24.406 1 94.19 193 THR A C 1
ATOM 1542 O O . THR A 1 193 ? 1.213 -14.734 -23.609 1 94.19 193 THR A O 1
ATOM 1545 N N . HIS A 1 194 ? -0.216 -16.281 -24.156 1 96.62 194 HIS A N 1
ATOM 1546 C CA . HIS A 1 194 ? -0.1 -17.016 -22.906 1 96.62 194 HIS A CA 1
ATOM 1547 C C . HIS A 1 194 ? 0.625 -18.344 -23.109 1 96.62 194 HIS A C 1
ATOM 1549 O O . HIS A 1 194 ? 0.422 -19.016 -24.125 1 96.62 194 HIS A O 1
ATOM 1555 N N . ILE A 1 195 ? 1.504 -18.672 -22.203 1 94.94 195 ILE A N 1
ATOM 1556 C CA . ILE A 1 195 ? 2.24 -19.922 -22.203 1 94.94 195 ILE A CA 1
ATOM 1557 C C . ILE A 1 195 ? 1.79 -20.797 -21.031 1 94.94 195 ILE A C 1
ATOM 1559 O O . ILE A 1 195 ? 2.039 -20.453 -19.875 1 94.94 195 ILE A O 1
ATOM 1563 N N . GLU A 1 196 ? 1.138 -21.891 -21.328 1 94.5 196 GLU A N 1
ATOM 1564 C CA . GLU A 1 196 ? 0.571 -22.734 -20.281 1 94.5 196 GLU A CA 1
ATOM 1565 C C . GLU A 1 196 ? 1.392 -24.016 -20.094 1 94.5 196 GLU A C 1
ATOM 1567 O O . GLU A 1 196 ? 1.939 -24.547 -21.062 1 94.5 196 GLU A O 1
ATOM 1572 N N . SER A 1 197 ? 1.559 -24.359 -18.844 1 84.12 197 SER A N 1
ATOM 1573 C CA . SER A 1 197 ? 2.184 -25.641 -18.531 1 84.12 197 SER A CA 1
ATOM 1574 C C . SER A 1 197 ? 1.144 -26.75 -18.422 1 84.12 197 SER A C 1
ATOM 1576 O O . SER A 1 197 ? 1.359 -27.75 -17.734 1 84.12 197 SER A O 1
ATOM 1578 N N . THR A 1 198 ? -0.053 -26.734 -19.172 1 65.94 198 THR A N 1
ATOM 1579 C CA . THR A 1 198 ? -1.062 -27.766 -18.953 1 65.94 198 THR A CA 1
ATOM 1580 C C . THR A 1 198 ? -0.527 -29.141 -19.344 1 65.94 198 THR A C 1
ATOM 1582 O O . THR A 1 198 ? 0.39 -29.25 -20.156 1 65.94 198 THR A O 1
ATOM 1585 N N . LYS A 1 199 ? -1.053 -30.344 -18.594 1 55.66 199 LYS A N 1
ATOM 1586 C CA . LYS A 1 199 ? -0.76 -31.75 -18.844 1 55.66 199 LYS A CA 1
ATOM 1587 C C . LYS A 1 199 ? -0.947 -32.125 -20.312 1 55.66 199 LYS A C 1
ATOM 1589 O O . LYS A 1 199 ? -1.825 -31.562 -20.984 1 55.66 199 LYS A O 1
ATOM 1594 N N . MET B 1 1 ? -22.734 25.641 4.547 1 84.62 1 MET B N 1
ATOM 1595 C CA . MET B 1 1 ? -22.5 25.25 5.938 1 84.62 1 MET B CA 1
ATOM 1596 C C . MET B 1 1 ? -21.047 24.859 6.156 1 84.62 1 MET B C 1
ATOM 1598 O O . MET B 1 1 ? -20.406 24.281 5.273 1 84.62 1 MET B O 1
ATOM 1602 N N . LYS B 1 2 ? -20.5 25.312 7.219 1 96 2 LYS B N 1
ATOM 1603 C CA . LYS B 1 2 ? -19.094 25.062 7.547 1 96 2 LYS B CA 1
ATOM 1604 C C . LYS B 1 2 ? -18.844 23.594 7.852 1 96 2 LYS B C 1
ATOM 1606 O O . LYS B 1 2 ? -19.641 22.953 8.555 1 96 2 LYS B O 1
ATOM 1611 N N . LYS B 1 3 ? -17.859 23.062 7.211 1 98.62 3 LYS B N 1
ATOM 1612 C CA . LYS B 1 3 ? -17.453 21.672 7.422 1 98.62 3 LYS B CA 1
ATOM 1613 C C . LYS B 1 3 ? -16.047 21.609 8.031 1 98.62 3 LYS B C 1
ATOM 1615 O O . LYS B 1 3 ? -15.336 22.609 8.078 1 98.62 3 LYS B O 1
ATOM 1620 N N . THR B 1 4 ? -15.68 20.422 8.578 1 98.81 4 THR B N 1
ATOM 1621 C CA . THR B 1 4 ? -14.383 20.25 9.227 1 98.81 4 THR B CA 1
ATOM 1622 C C . THR B 1 4 ? -13.617 19.094 8.609 1 98.81 4 THR B C 1
ATOM 1624 O O . THR B 1 4 ? -14.172 18.016 8.398 1 98.81 4 THR B O 1
ATOM 1627 N N . LEU B 1 5 ? -12.445 19.344 8.273 1 98.88 5 LEU B N 1
ATOM 1628 C CA . LEU B 1 5 ? -11.508 18.328 7.805 1 98.88 5 LEU B CA 1
ATOM 1629 C C . LEU B 1 5 ? -10.391 18.109 8.82 1 98.88 5 LEU B C 1
ATOM 1631 O O . LEU B 1 5 ? -9.695 19.062 9.195 1 98.88 5 LEU B O 1
ATOM 1635 N N . TYR B 1 6 ? -10.242 16.922 9.281 1 98.94 6 TYR B N 1
ATOM 1636 C CA . TYR B 1 6 ? -9.039 16.484 9.984 1 98.94 6 TYR B CA 1
ATOM 1637 C C . TYR B 1 6 ? -8.102 15.734 9.047 1 98.94 6 TYR B C 1
ATOM 1639 O O . TYR B 1 6 ? -8.406 14.625 8.602 1 98.94 6 TYR B O 1
ATOM 1647 N N . LEU B 1 7 ? -7.02 16.344 8.727 1 98.88 7 LEU B N 1
ATOM 1648 C CA . LEU B 1 7 ? -5.988 15.773 7.867 1 98.88 7 LEU B CA 1
ATOM 1649 C C . LEU B 1 7 ? -4.805 15.281 8.695 1 98.88 7 LEU B C 1
ATOM 1651 O O . LEU B 1 7 ? -4.168 16.062 9.406 1 98.88 7 LEU B O 1
ATOM 1655 N N . MET B 1 8 ? -4.488 14.016 8.562 1 98.88 8 MET B N 1
ATOM 1656 C CA . MET B 1 8 ? -3.529 13.398 9.477 1 98.88 8 MET B CA 1
ATOM 1657 C C . MET B 1 8 ? -2.389 12.742 8.703 1 98.88 8 MET B C 1
ATOM 1659 O O . MET B 1 8 ? -2.613 12.117 7.672 1 98.88 8 MET B O 1
ATOM 1663 N N . ARG B 1 9 ? -1.208 12.859 9.25 1 98.94 9 ARG B N 1
ATOM 1664 C CA . ARG B 1 9 ? -0.07 12.086 8.766 1 98.94 9 ARG B CA 1
ATOM 1665 C C . ARG B 1 9 ? -0.07 10.68 9.352 1 98.94 9 ARG B C 1
ATOM 1667 O O . ARG B 1 9 ? -0.435 10.492 10.516 1 98.94 9 ARG B O 1
ATOM 1674 N N . HIS B 1 10 ? 0.354 9.727 8.641 1 98.94 10 HIS B N 1
ATOM 1675 C CA . HIS B 1 10 ? 0.411 8.336 9.078 1 98.94 10 HIS B CA 1
ATOM 1676 C C . HIS B 1 10 ? 1.399 8.172 10.227 1 98.94 10 HIS B C 1
ATOM 1678 O O . HIS B 1 10 ? 2.148 9.094 10.555 1 98.94 10 HIS B O 1
ATOM 1684 N N . GLY B 1 11 ? 1.365 6.992 10.875 1 98.88 11 GLY B N 1
ATOM 1685 C CA . GLY B 1 11 ? 2.316 6.652 11.922 1 98.88 11 GLY B CA 1
ATOM 1686 C C . GLY B 1 11 ? 3.697 6.32 11.391 1 98.88 11 GLY B C 1
ATOM 1687 O O . GLY B 1 11 ? 3.879 6.168 10.18 1 98.88 11 GLY B O 1
ATOM 1688 N N . GLN B 1 12 ? 4.633 6.137 12.312 1 98.88 12 GLN B N 1
ATOM 1689 C CA . GLN B 1 12 ? 6.004 5.824 11.922 1 98.88 12 GLN B CA 1
ATOM 1690 C C . GLN B 1 12 ? 6.074 4.504 11.164 1 98.88 12 GLN B C 1
ATOM 1692 O O . GLN B 1 12 ? 5.438 3.521 11.555 1 98.88 12 GLN B O 1
ATOM 1697 N N . THR B 1 13 ? 6.797 4.535 10.07 1 98.75 13 THR B N 1
ATOM 1698 C CA . THR B 1 13 ? 7.016 3.342 9.266 1 98.75 13 THR B CA 1
ATOM 1699 C C . THR B 1 13 ? 8.453 2.848 9.406 1 98.75 13 THR B C 1
ATOM 1701 O O . THR B 1 13 ? 9.305 3.549 9.953 1 98.75 13 THR B O 1
ATOM 1704 N N . LEU B 1 14 ? 8.711 1.674 8.906 1 98.56 14 LEU B N 1
ATOM 1705 C CA . LEU B 1 14 ? 10.07 1.141 8.844 1 98.56 14 LEU B CA 1
ATOM 1706 C C . LEU B 1 14 ? 10.984 2.078 8.07 1 98.56 14 LEU B C 1
ATOM 1708 O O . LEU B 1 14 ? 12.141 2.275 8.445 1 98.56 14 LEU B O 1
ATOM 1712 N N . PHE B 1 15 ? 10.508 2.701 6.996 1 98.56 15 PHE B N 1
ATOM 1713 C CA . PHE B 1 15 ? 11.344 3.566 6.172 1 98.56 15 PHE B CA 1
ATOM 1714 C C . PHE B 1 15 ? 11.586 4.902 6.863 1 98.56 15 PHE B C 1
ATOM 1716 O O . PHE B 1 15 ? 12.625 5.527 6.668 1 98.56 15 PHE B O 1
ATOM 1723 N N . ASN B 1 16 ? 10.547 5.371 7.695 1 98.44 16 ASN B N 1
ATOM 1724 C CA . ASN B 1 16 ? 10.867 6.5 8.562 1 98.44 16 ASN B CA 1
ATOM 1725 C C . ASN B 1 16 ? 12.039 6.18 9.484 1 98.44 16 ASN B C 1
ATOM 1727 O O . ASN B 1 16 ? 12.977 6.973 9.609 1 98.44 16 ASN B O 1
ATOM 1731 N N . GLN B 1 17 ? 11.961 5.02 10.148 1 97.69 17 GLN B N 1
ATOM 1732 C CA . GLN B 1 17 ? 12.969 4.582 11.109 1 97.69 17 GLN B CA 1
ATOM 1733 C C . GLN B 1 17 ? 14.336 4.434 10.453 1 97.69 17 GLN B C 1
ATOM 1735 O O . GLN B 1 17 ? 15.359 4.777 11.047 1 97.69 17 GLN B O 1
ATOM 1740 N N . ARG B 1 18 ? 14.328 3.977 9.211 1 97.25 18 ARG B N 1
ATOM 1741 C CA . ARG B 1 18 ? 15.57 3.686 8.5 1 97.25 18 ARG B CA 1
ATOM 1742 C C . ARG B 1 18 ? 16.016 4.879 7.66 1 97.25 18 ARG B C 1
ATOM 1744 O O . ARG B 1 18 ? 16.984 4.793 6.914 1 97.25 18 ARG B O 1
ATOM 1751 N N . LYS B 1 19 ? 15.281 5.961 7.691 1 97.75 19 LYS B N 1
ATOM 1752 C CA . LYS B 1 19 ? 15.594 7.207 6.996 1 97.75 19 LYS B CA 1
ATOM 1753 C C . LYS B 1 19 ? 15.664 6.988 5.488 1 97.75 19 LYS B C 1
ATOM 1755 O O . LYS B 1 19 ? 16.641 7.402 4.84 1 97.75 19 LYS B O 1
ATOM 1760 N N . LYS B 1 20 ? 14.633 6.324 4.984 1 98.19 20 LYS B N 1
ATOM 1761 C CA . LYS B 1 20 ? 14.5 6.102 3.549 1 98.19 20 LYS B CA 1
ATOM 1762 C C . LYS B 1 20 ? 13.383 6.965 2.959 1 98.19 20 LYS B C 1
ATOM 1764 O O . LYS B 1 20 ? 12.352 7.176 3.598 1 98.19 20 LYS B O 1
ATOM 1769 N N . ILE B 1 21 ? 13.562 7.406 1.74 1 98.12 21 ILE B N 1
ATOM 1770 C CA . ILE B 1 21 ? 12.578 8.203 1.021 1 98.12 21 ILE B CA 1
ATOM 1771 C C . ILE B 1 21 ? 11.359 7.336 0.682 1 98.12 21 ILE B C 1
ATOM 1773 O O . ILE B 1 21 ? 11.5 6.266 0.087 1 98.12 21 ILE B O 1
ATOM 1777 N N . GLN B 1 22 ? 10.18 7.789 1.068 1 98.25 22 GLN B N 1
ATOM 1778 C CA . GLN B 1 22 ? 8.977 7.02 0.779 1 98.25 22 GLN B CA 1
ATOM 1779 C C . GLN B 1 22 ? 7.824 7.934 0.37 1 98.25 22 GLN B C 1
ATOM 1781 O O . GLN B 1 22 ? 7.281 8.664 1.2 1 98.25 22 GLN B O 1
ATOM 1786 N N . GLY B 1 23 ? 7.543 7.969 -0.864 1 98.38 23 GLY B N 1
ATOM 1787 C CA . GLY B 1 23 ? 6.375 8.594 -1.457 1 98.38 23 GLY B CA 1
ATOM 1788 C C . GLY B 1 23 ? 5.355 7.598 -1.977 1 98.38 23 GLY B C 1
ATOM 1789 O O . GLY B 1 23 ? 4.547 7.074 -1.21 1 98.38 23 GLY B O 1
ATOM 1790 N N . PHE B 1 24 ? 5.594 7.184 -3.236 1 97.94 24 PHE B N 1
ATOM 1791 C CA . PHE B 1 24 ? 4.707 6.191 -3.834 1 97.94 24 PHE B CA 1
ATOM 1792 C C . PHE B 1 24 ? 5.105 4.781 -3.406 1 97.94 24 PHE B C 1
ATOM 1794 O O . PHE B 1 24 ? 4.324 3.84 -3.545 1 97.94 24 PHE B O 1
ATOM 1801 N N . CYS B 1 25 ? 6.371 4.633 -2.938 1 98.19 25 CYS B N 1
ATOM 1802 C CA . CYS B 1 25 ? 6.68 3.377 -2.262 1 98.19 25 CYS B CA 1
ATOM 1803 C C . CYS B 1 25 ? 6.129 3.373 -0.841 1 98.19 25 CYS B C 1
ATOM 1805 O O . CYS B 1 25 ? 5.574 4.375 -0.382 1 98.19 25 CYS B O 1
ATOM 1807 N N . ASP B 1 26 ? 6.191 2.234 -0.214 1 98.5 26 ASP B N 1
ATOM 1808 C CA . ASP B 1 26 ? 5.535 2.102 1.084 1 98.5 26 ASP B CA 1
ATOM 1809 C C . ASP B 1 26 ? 6.34 1.192 2.012 1 98.5 26 ASP B C 1
ATOM 1811 O O . ASP B 1 26 ? 7.191 0.43 1.557 1 98.5 26 ASP B O 1
ATOM 1815 N N . ALA B 1 27 ? 6.09 1.325 3.277 1 98.44 27 ALA B N 1
ATOM 1816 C CA . ALA B 1 27 ? 6.641 0.441 4.301 1 98.44 27 ALA B CA 1
ATOM 1817 C C . ALA B 1 27 ? 5.656 0.254 5.453 1 98.44 27 ALA B C 1
ATOM 1819 O O . ALA B 1 27 ? 4.824 1.125 5.711 1 98.44 27 ALA B O 1
ATOM 1820 N N . PRO B 1 28 ? 5.742 -0.875 6.133 1 98 28 PRO B N 1
ATOM 1821 C CA . PRO B 1 28 ? 4.793 -1.124 7.219 1 98 28 PRO B CA 1
ATOM 1822 C C . PRO B 1 28 ? 5.02 -0.207 8.422 1 98 28 PRO B C 1
ATOM 1824 O O . PRO B 1 28 ? 6.133 0.283 8.625 1 98 28 PRO B O 1
ATOM 1827 N N . LEU B 1 29 ? 3.955 0.022 9.188 1 98.56 29 LEU B N 1
ATOM 1828 C CA . LEU B 1 29 ? 4.09 0.718 10.461 1 98.56 29 LEU B CA 1
ATOM 1829 C C . LEU B 1 29 ? 4.996 -0.056 11.414 1 98.56 29 LEU B C 1
ATOM 1831 O O . LEU B 1 29 ? 4.953 -1.288 11.453 1 98.56 29 LEU B O 1
ATOM 1835 N N . THR B 1 30 ? 5.816 0.691 12.164 1 98.06 30 THR B N 1
ATOM 1836 C CA . THR B 1 30 ? 6.535 0.094 13.281 1 98.06 30 THR B CA 1
ATOM 1837 C C . THR B 1 30 ? 5.621 -0.037 14.5 1 98.06 30 THR B C 1
ATOM 1839 O O . THR B 1 30 ? 4.504 0.483 14.5 1 98.06 30 THR B O 1
ATOM 1842 N N . ASP B 1 31 ? 6.113 -0.718 15.508 1 97.62 31 ASP B N 1
ATOM 1843 C CA . ASP B 1 31 ? 5.363 -0.764 16.766 1 97.62 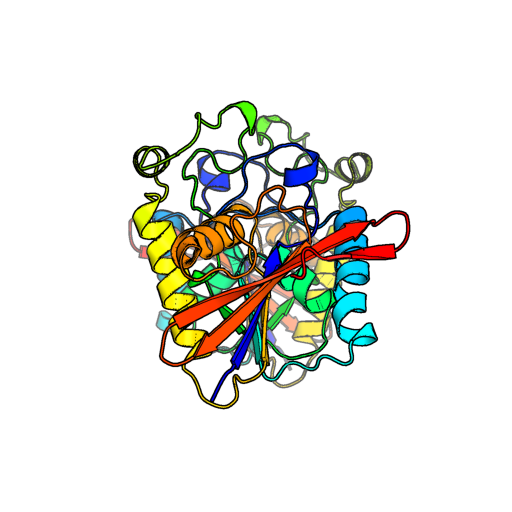31 ASP B CA 1
ATOM 1844 C C . ASP B 1 31 ? 5.129 0.641 17.312 1 97.62 31 ASP B C 1
ATOM 1846 O O . ASP B 1 31 ? 4.051 0.938 17.828 1 97.62 31 ASP B O 1
ATOM 1850 N N . LEU B 1 32 ? 6.156 1.435 17.203 1 98.06 32 LEU B N 1
ATOM 1851 C CA . LEU B 1 32 ? 6 2.822 17.625 1 98.06 32 LEU B CA 1
ATOM 1852 C C . LEU B 1 32 ? 4.922 3.523 16.812 1 98.06 32 LEU B C 1
ATOM 1854 O O . LEU B 1 32 ? 4.105 4.266 17.359 1 98.06 32 LEU B O 1
ATOM 1858 N N . GLY B 1 33 ? 4.926 3.291 15.477 1 98.69 33 GLY B N 1
ATOM 1859 C CA . GLY B 1 33 ? 3.926 3.885 14.609 1 98.69 33 GLY B CA 1
ATOM 1860 C C . GLY B 1 33 ? 2.508 3.488 14.969 1 98.69 33 GLY B C 1
ATOM 1861 O O . GLY B 1 33 ? 1.593 4.312 14.914 1 98.69 33 GLY B O 1
ATOM 1862 N N . ILE B 1 34 ? 2.322 2.258 15.32 1 98.69 34 ILE B N 1
ATOM 1863 C CA . ILE B 1 34 ? 1.022 1.749 15.75 1 98.69 34 ILE B CA 1
ATOM 1864 C C . ILE B 1 34 ? 0.582 2.467 17.016 1 98.69 34 ILE B C 1
ATOM 1866 O O . ILE B 1 34 ? -0.557 2.93 17.125 1 98.69 34 ILE B O 1
ATOM 1870 N N . ASN B 1 35 ? 1.511 2.572 17.969 1 98.44 35 ASN B N 1
ATOM 1871 C CA . ASN B 1 35 ? 1.205 3.254 19.234 1 98.44 35 ASN B CA 1
ATOM 1872 C C . ASN B 1 35 ? 0.909 4.734 19 1 98.44 35 ASN B C 1
ATOM 1874 O O . ASN B 1 35 ? 0.009 5.293 19.641 1 98.44 35 ASN B O 1
ATOM 1878 N N . GLN B 1 36 ? 1.662 5.359 18.141 1 98.62 36 GLN B N 1
ATOM 1879 C CA . GLN B 1 36 ? 1.419 6.754 17.781 1 98.62 36 GLN B CA 1
ATOM 1880 C C . GLN B 1 36 ? -0.004 6.949 17.266 1 98.62 36 GLN B C 1
ATOM 1882 O O . GLN B 1 36 ? -0.694 7.887 17.672 1 98.62 36 GLN B O 1
ATOM 1887 N N . ALA B 1 37 ? -0.439 6.051 16.391 1 98.69 37 ALA B N 1
ATOM 1888 C CA . ALA B 1 37 ? -1.771 6.145 15.797 1 98.69 37 ALA B CA 1
ATOM 1889 C C . ALA B 1 37 ? -2.855 6.012 16.859 1 98.69 37 ALA B C 1
ATOM 1891 O O . ALA B 1 37 ? -3.846 6.746 16.844 1 98.69 37 ALA B O 1
ATOM 1892 N N . LYS B 1 38 ? -2.641 5.094 17.781 1 98.38 38 LYS B N 1
ATOM 1893 C CA . LYS B 1 38 ? -3.613 4.891 18.844 1 98.38 38 LYS B CA 1
ATOM 1894 C C . LYS B 1 38 ? -3.725 6.133 19.734 1 98.38 38 LYS B C 1
ATOM 1896 O O . LYS B 1 38 ? -4.828 6.562 20.062 1 98.38 38 LYS B O 1
ATOM 1901 N N . ILE B 1 39 ? -2.596 6.688 20.078 1 98.25 39 ILE B N 1
ATOM 1902 C CA . ILE B 1 39 ? -2.58 7.891 20.891 1 98.25 39 ILE B CA 1
ATOM 1903 C C . ILE B 1 39 ? -3.248 9.039 20.141 1 98.25 39 ILE B C 1
ATOM 1905 O O . ILE B 1 39 ? -4.094 9.75 20.703 1 98.25 39 ILE B O 1
ATOM 1909 N N . ALA B 1 40 ? -2.883 9.219 18.906 1 98.19 40 ALA B N 1
ATOM 1910 C CA . ALA B 1 40 ? -3.51 10.266 18.109 1 98.19 40 ALA B CA 1
ATOM 1911 C C . ALA B 1 40 ? -5.02 10.055 18.016 1 98.19 40 ALA B C 1
ATOM 1913 O O . ALA B 1 40 ? -5.789 11.016 18.047 1 98.19 40 ALA B O 1
ATOM 1914 N N . GLY B 1 41 ? -5.43 8.797 17.844 1 98.25 41 GLY B N 1
ATOM 1915 C CA . GLY B 1 41 ? -6.844 8.453 17.797 1 98.25 41 GLY B CA 1
ATOM 1916 C C . GLY B 1 41 ? -7.598 8.844 19.047 1 98.25 41 GLY B C 1
ATOM 1917 O O . GLY B 1 41 ? -8.781 9.195 18.984 1 98.25 41 GLY B O 1
ATOM 1918 N N . SER B 1 42 ? -6.953 8.781 20.203 1 98.06 42 SER B N 1
ATOM 1919 C CA . SER B 1 42 ? -7.598 9.117 21.469 1 98.06 42 SER B CA 1
ATOM 1920 C C . SER B 1 42 ? -7.996 10.586 21.516 1 98.06 42 SER B C 1
ATOM 1922 O O . SER B 1 42 ? -8.93 10.961 22.219 1 98.06 42 SER B O 1
ATOM 1924 N N . TYR B 1 43 ? -7.293 11.43 20.734 1 98.19 43 TYR B N 1
ATOM 1925 C CA . TYR B 1 43 ? -7.668 12.836 20.641 1 98.19 43 TYR B CA 1
ATOM 1926 C C . TYR B 1 43 ? -9.125 12.977 20.219 1 98.19 43 TYR B C 1
ATOM 1928 O O . TYR B 1 43 ? -9.859 13.789 20.797 1 98.19 43 TYR B O 1
ATOM 1936 N N . PHE B 1 44 ? -9.562 12.219 19.234 1 98.38 44 PHE B N 1
ATOM 1937 C CA . PHE B 1 44 ? -10.906 12.328 18.688 1 98.38 44 PHE B CA 1
ATOM 1938 C C . PHE B 1 44 ? -11.938 11.828 19.688 1 98.38 44 PHE B C 1
ATOM 1940 O O . PHE B 1 44 ? -13.008 12.43 19.844 1 98.38 44 PHE B O 1
ATOM 1947 N N . LYS B 1 45 ? -11.602 10.773 20.359 1 97.12 45 LYS B N 1
ATOM 1948 C CA . LYS B 1 45 ? -12.5 10.234 21.375 1 97.12 45 LYS B CA 1
ATOM 1949 C C . LYS B 1 45 ? -12.648 11.203 22.547 1 97.12 45 LYS B C 1
ATOM 1951 O O . LYS B 1 45 ? -13.766 11.484 22.984 1 97.12 45 LYS B O 1
ATOM 1956 N N . GLU B 1 46 ? -11.594 11.711 23.047 1 97.38 46 GLU B N 1
ATOM 1957 C CA . GLU B 1 46 ? -11.578 12.609 24.188 1 97.38 46 GLU B CA 1
ATOM 1958 C C . GLU B 1 46 ? -12.336 13.898 23.906 1 97.38 46 GLU B C 1
ATOM 1960 O O . GLU B 1 46 ? -12.883 14.523 24.812 1 97.38 46 GLU B O 1
ATOM 1965 N N . ASN B 1 47 ? -12.391 14.273 22.672 1 97.44 47 ASN B N 1
ATOM 1966 C CA . ASN B 1 47 ? -13.062 15.508 22.281 1 97.44 47 ASN B CA 1
ATOM 1967 C C . ASN B 1 47 ? -14.43 15.234 21.672 1 97.44 47 ASN B C 1
ATOM 1969 O O . ASN B 1 47 ? -15.031 16.125 21.062 1 97.44 47 ASN B O 1
ATOM 1973 N N . ASN B 1 48 ? -14.875 14.008 21.719 1 97.75 48 ASN B N 1
ATOM 1974 C CA . ASN B 1 48 ? -16.188 13.57 21.266 1 97.75 48 ASN B CA 1
ATOM 1975 C C . ASN B 1 48 ? -16.422 13.906 19.797 1 97.75 48 ASN B C 1
ATOM 1977 O O . ASN B 1 48 ? -17.469 14.414 19.422 1 97.75 48 ASN B O 1
ATOM 1981 N N . ILE B 1 49 ? -15.391 13.688 19.016 1 98.12 49 ILE B N 1
ATOM 1982 C CA . ILE B 1 49 ? -15.461 13.945 17.578 1 98.12 49 ILE B CA 1
ATOM 1983 C C . ILE B 1 49 ? -15.867 12.664 16.844 1 98.12 49 ILE B C 1
ATOM 1985 O O . ILE B 1 49 ? -15.234 11.625 17.016 1 98.12 49 ILE B O 1
ATOM 1989 N N . THR B 1 50 ? -16.922 12.805 16.094 1 97.5 50 THR B N 1
ATOM 1990 C CA . THR B 1 50 ? -17.375 11.711 15.227 1 97.5 50 THR B CA 1
ATOM 1991 C C . THR B 1 50 ? -17.25 12.102 13.758 1 97.5 50 THR B C 1
ATOM 1993 O O . THR B 1 50 ? -17.5 13.25 13.391 1 97.5 50 THR B O 1
ATOM 1996 N N . PHE B 1 51 ? -16.953 11.148 12.93 1 98.56 51 PHE B N 1
ATOM 1997 C CA . PHE B 1 51 ? -16.719 11.438 11.516 1 98.56 51 PHE B CA 1
ATOM 1998 C C . PHE B 1 51 ? -17.922 11.008 10.68 1 98.56 51 PHE B C 1
ATOM 2000 O O . PHE B 1 51 ? -18.453 9.914 10.875 1 98.56 51 PHE B O 1
ATOM 2007 N N . ASP B 1 52 ? -18.312 11.82 9.758 1 98.56 52 ASP B N 1
ATOM 2008 C CA . ASP B 1 52 ? -19.297 11.438 8.75 1 98.56 52 ASP B CA 1
ATOM 2009 C C . ASP B 1 52 ? -18.688 10.531 7.691 1 98.56 52 ASP B C 1
ATOM 2011 O O . ASP B 1 52 ? -19.328 9.602 7.203 1 98.56 52 ASP B O 1
ATOM 2015 N N . GLN B 1 53 ? -17.453 10.875 7.305 1 98.75 53 GLN B N 1
ATOM 2016 C CA . GLN B 1 53 ? -16.719 10.133 6.285 1 98.75 53 GLN B CA 1
ATOM 2017 C C . GLN B 1 53 ? -15.234 10.031 6.641 1 98.75 53 GLN B C 1
ATOM 2019 O O . GLN B 1 53 ? -14.711 10.867 7.383 1 98.75 53 GLN B O 1
ATOM 2024 N N . ALA B 1 54 ? -14.625 9.023 6.176 1 98.88 54 ALA B N 1
ATOM 2025 C CA . ALA B 1 54 ? -13.188 8.828 6.348 1 98.88 54 ALA B CA 1
ATOM 2026 C C . ALA B 1 54 ? -12.523 8.43 5.027 1 98.88 54 ALA B C 1
ATOM 2028 O O . ALA B 1 54 ? -13.117 7.703 4.227 1 98.88 54 ALA B O 1
ATOM 2029 N N . TYR B 1 55 ? -11.367 8.969 4.816 1 98.88 55 TYR B N 1
ATOM 2030 C CA . TYR B 1 55 ? -10.578 8.695 3.625 1 98.88 55 TYR B CA 1
ATOM 2031 C C . TYR B 1 55 ? -9.133 8.383 3.992 1 98.88 55 TYR B C 1
ATOM 2033 O O . TYR B 1 55 ? -8.633 8.844 5.023 1 98.88 55 TYR B O 1
ATOM 2041 N N . SER B 1 56 ? -8.484 7.633 3.18 1 98.81 56 SER B N 1
ATOM 2042 C CA . SER B 1 56 ? -7.059 7.379 3.326 1 98.81 56 SER B CA 1
ATOM 2043 C C . SER B 1 56 ? -6.355 7.383 1.974 1 98.81 56 SER B C 1
ATOM 2045 O O . SER B 1 56 ? -6.969 7.082 0.947 1 98.81 56 SER B O 1
ATOM 2047 N N . SER B 1 57 ? -5.09 7.809 2.039 1 98.75 57 SER B N 1
ATOM 2048 C CA . SER B 1 57 ? -4.219 7.449 0.925 1 98.75 57 SER B CA 1
ATOM 2049 C C . SER B 1 57 ? -4.289 5.957 0.626 1 98.75 57 SER B C 1
ATOM 2051 O O . SER B 1 57 ? -4.57 5.152 1.518 1 98.75 57 SER B O 1
ATOM 2053 N N . THR B 1 58 ? -3.963 5.57 -0.618 1 98.38 58 THR B N 1
ATOM 2054 C CA . THR B 1 58 ? -3.992 4.16 -0.985 1 98.38 58 THR B CA 1
ATOM 2055 C C . THR B 1 58 ? -2.754 3.439 -0.462 1 98.38 58 THR B C 1
ATOM 2057 O O . THR B 1 58 ? -2.658 2.213 -0.553 1 98.38 58 THR B O 1
ATOM 2060 N N . SER B 1 59 ? -1.762 4.176 0.035 1 98.5 59 SER B N 1
ATOM 2061 C CA . SER B 1 59 ? -0.644 3.516 0.702 1 98.5 59 SER B CA 1
ATOM 2062 C C . SER B 1 59 ? -1.096 2.818 1.981 1 98.5 59 SER B C 1
ATOM 2064 O O . SER B 1 59 ? -1.815 3.406 2.793 1 98.5 59 SER B O 1
ATOM 2066 N N . GLU B 1 60 ? -0.683 1.648 2.182 1 98.25 60 GLU B N 1
ATOM 2067 C CA . GLU B 1 60 ? -1.148 0.843 3.309 1 98.25 60 GLU B CA 1
ATOM 2068 C C . GLU B 1 60 ? -0.784 1.493 4.641 1 98.25 60 GLU B C 1
ATOM 2070 O O . GLU B 1 60 ? -1.535 1.393 5.613 1 98.25 60 GLU B O 1
ATOM 2075 N N . ARG B 1 61 ? 0.406 2.195 4.707 1 98.75 61 ARG B N 1
ATOM 2076 C CA . ARG B 1 61 ? 0.79 2.877 5.938 1 98.75 61 ARG B CA 1
ATOM 2077 C C . ARG B 1 61 ? -0.298 3.846 6.391 1 98.75 61 ARG B C 1
ATOM 2079 O O . ARG B 1 61 ? -0.539 4 7.59 1 98.75 61 ARG B O 1
ATOM 2086 N N . ALA B 1 62 ? -0.969 4.484 5.473 1 98.81 62 ALA B N 1
ATOM 2087 C CA . ALA B 1 62 ? -2.027 5.441 5.789 1 98.81 62 ALA B CA 1
ATOM 2088 C C . ALA B 1 62 ? -3.311 4.723 6.191 1 98.81 62 ALA B C 1
ATOM 2090 O O . ALA B 1 62 ? -3.953 5.09 7.18 1 98.81 62 ALA B O 1
ATOM 2091 N N . SER B 1 63 ? -3.691 3.66 5.461 1 98.44 63 SER B N 1
ATOM 2092 C CA . SER B 1 63 ? -4.91 2.922 5.781 1 98.44 63 SER B CA 1
ATOM 2093 C C . SER B 1 63 ? -4.797 2.227 7.133 1 98.44 63 SER B C 1
ATOM 2095 O O . SER B 1 63 ? -5.742 2.234 7.922 1 98.44 63 SER B O 1
ATOM 2097 N N . ASP B 1 64 ? -3.625 1.615 7.352 1 98.69 64 ASP B N 1
ATOM 2098 C CA . ASP B 1 64 ? -3.408 0.978 8.648 1 98.69 64 ASP B CA 1
ATOM 2099 C C . ASP B 1 64 ? -3.545 1.986 9.781 1 98.69 64 ASP B C 1
ATOM 2101 O O . ASP B 1 64 ? -4.113 1.673 10.828 1 98.69 64 ASP B O 1
ATOM 2105 N N . THR B 1 65 ? -2.979 3.168 9.57 1 98.94 65 THR B N 1
ATOM 2106 C CA . THR B 1 65 ? -3.094 4.223 10.57 1 98.94 65 THR B CA 1
ATOM 2107 C C . THR B 1 65 ? -4.559 4.578 10.82 1 98.94 65 THR B C 1
ATOM 2109 O O . THR B 1 65 ? -4.996 4.664 11.969 1 98.94 65 THR B O 1
ATOM 2112 N N . LEU B 1 66 ? -5.305 4.781 9.742 1 98.88 66 LEU B N 1
ATOM 2113 C CA . LEU B 1 66 ? -6.711 5.152 9.852 1 98.88 66 LEU B CA 1
ATOM 2114 C C . LEU B 1 66 ? -7.5 4.082 10.594 1 98.88 66 LEU B C 1
ATOM 2116 O O . LEU B 1 66 ? -8.352 4.398 11.438 1 98.88 66 LEU B O 1
ATOM 2120 N N . GLU B 1 67 ? -7.203 2.828 10.352 1 98.62 67 GLU B N 1
ATOM 2121 C CA . GLU B 1 67 ? -7.938 1.705 10.922 1 98.62 67 GLU B CA 1
ATOM 2122 C C . GLU B 1 67 ? -7.691 1.593 12.43 1 98.62 67 GLU B C 1
ATOM 2124 O O . GLU B 1 67 ? -8.477 0.965 13.141 1 98.62 67 GLU B O 1
ATOM 2129 N N . LEU B 1 68 ? -6.594 2.143 12.898 1 98.62 68 LEU B N 1
ATOM 2130 C CA . LEU B 1 68 ? -6.293 2.154 14.328 1 98.62 68 LEU B CA 1
ATOM 2131 C C . LEU B 1 68 ? -7.031 3.289 15.023 1 98.62 68 LEU B C 1
ATOM 2133 O O . LEU B 1 68 ? -7.109 3.314 16.25 1 98.62 68 LEU B O 1
ATOM 2137 N N . ILE B 1 69 ? -7.562 4.191 14.258 1 98.19 69 ILE B N 1
ATOM 2138 C CA . ILE B 1 69 ? -8.172 5.402 14.797 1 98.19 69 ILE B CA 1
ATOM 2139 C C . ILE B 1 69 ? -9.695 5.234 14.844 1 98.19 69 ILE B C 1
ATOM 2141 O O . ILE B 1 69 ? -10.344 5.695 15.781 1 98.19 69 ILE B O 1
ATOM 2145 N N . THR B 1 70 ? -10.266 4.613 13.828 1 98 70 THR B N 1
ATOM 2146 C CA . THR B 1 70 ? -11.719 4.52 13.719 1 98 70 THR B CA 1
ATOM 2147 C C . THR B 1 70 ? -12.125 3.207 13.047 1 98 70 THR B C 1
ATOM 2149 O O . THR B 1 70 ? -11.383 2.672 12.219 1 98 70 THR B O 1
ATOM 2152 N N . ASP B 1 71 ? -13.297 2.742 13.359 1 96.31 71 ASP B N 1
ATOM 2153 C CA . ASP B 1 71 ? -13.859 1.553 12.719 1 96.31 71 ASP B CA 1
ATOM 2154 C C . ASP B 1 71 ? -14.742 1.93 11.531 1 96.31 71 ASP B C 1
ATOM 2156 O O . ASP B 1 71 ? -15.352 1.061 10.906 1 96.31 71 ASP B O 1
ATOM 2160 N N . LYS B 1 72 ? -14.773 3.18 11.297 1 96.5 72 LYS B N 1
ATOM 2161 C CA . LYS B 1 72 ? -15.594 3.664 10.188 1 96.5 72 LYS B CA 1
ATOM 2162 C C . LYS B 1 72 ? -15.078 3.141 8.852 1 96.5 72 LYS B C 1
ATOM 2164 O O . LYS B 1 72 ? -13.867 3.113 8.617 1 96.5 72 LYS B O 1
ATOM 2169 N N . SER B 1 73 ? -16.078 2.76 7.996 1 97.38 73 SER B N 1
ATOM 2170 C CA . SER B 1 73 ? -15.688 2.457 6.625 1 97.38 73 SER B CA 1
ATOM 2171 C C . SER B 1 73 ? -15.055 3.674 5.953 1 97.38 73 SER B C 1
ATOM 2173 O O . SER B 1 73 ? -15.43 4.812 6.242 1 97.38 73 SER B O 1
ATOM 2175 N N . TYR B 1 74 ? -14.148 3.381 5.117 1 98.12 74 TYR B N 1
ATOM 2176 C CA . TYR B 1 74 ? -13.445 4.496 4.496 1 98.12 74 TYR B CA 1
ATOM 2177 C C . TYR B 1 74 ? -13.125 4.191 3.037 1 98.12 74 TYR B C 1
ATOM 2179 O O . TYR B 1 74 ? -13.172 3.037 2.611 1 98.12 74 TYR B O 1
ATOM 2187 N N . LEU B 1 75 ? -12.875 5.242 2.305 1 98.12 75 LEU B N 1
ATOM 2188 C CA . LEU B 1 75 ? -12.469 5.121 0.909 1 98.12 75 LEU B CA 1
ATOM 2189 C C . LEU B 1 75 ? -10.992 5.445 0.743 1 98.12 75 LEU B C 1
ATOM 2191 O O . LEU B 1 75 ? -10.484 6.379 1.368 1 98.12 75 LEU B O 1
ATOM 2195 N N . ARG B 1 76 ? -10.305 4.66 -0.019 1 98 76 ARG B N 1
ATOM 2196 C CA . ARG B 1 76 ? -8.914 4.914 -0.369 1 98 76 ARG B CA 1
ATOM 2197 C C . ARG B 1 76 ? -8.812 5.676 -1.687 1 98 76 ARG B C 1
ATOM 2199 O O . ARG B 1 76 ? -9.453 5.312 -2.672 1 98 76 ARG B O 1
ATOM 2206 N N . LEU B 1 77 ? -7.988 6.715 -1.665 1 98.62 77 LEU B N 1
ATOM 2207 C CA . LEU B 1 77 ? -7.863 7.551 -2.852 1 98.62 77 LEU B CA 1
ATOM 2208 C C . LEU B 1 77 ? -6.398 7.785 -3.205 1 98.62 77 LEU B C 1
ATOM 2210 O O . LEU B 1 77 ? -5.613 8.211 -2.357 1 98.62 77 LEU B O 1
ATOM 2214 N N . LYS B 1 78 ? -6.059 7.578 -4.441 1 98.25 78 LYS B N 1
ATOM 2215 C CA . LYS B 1 78 ? -4.703 7.828 -4.918 1 98.25 78 LYS B CA 1
ATOM 2216 C C . LYS B 1 78 ? -4.355 9.312 -4.828 1 98.25 78 LYS B C 1
ATOM 2218 O O . LYS B 1 78 ? -3.193 9.672 -4.625 1 98.25 78 LYS B O 1
ATOM 2223 N N . GLY B 1 79 ? -5.363 10.156 -4.914 1 98.69 79 GLY B N 1
ATOM 2224 C CA . GLY B 1 79 ? -5.152 11.594 -4.855 1 98.69 79 GLY B CA 1
ATOM 2225 C C . GLY B 1 79 ? -4.57 12.055 -3.533 1 98.69 79 GLY B C 1
ATOM 2226 O O . GLY B 1 79 ? -4.059 13.172 -3.432 1 98.69 79 GLY B O 1
ATOM 2227 N N . LEU B 1 80 ? -4.59 11.227 -2.465 1 98.81 80 LEU B N 1
ATOM 2228 C CA . LEU B 1 80 ? -4.105 11.578 -1.135 1 98.81 80 LEU B CA 1
ATOM 2229 C C . LEU B 1 80 ? -2.689 11.055 -0.917 1 98.81 80 LEU B C 1
ATOM 2231 O O . LEU B 1 80 ? -2.105 11.258 0.151 1 98.81 80 LEU B O 1
ATOM 2235 N N . LYS B 1 81 ? -2.121 10.406 -1.939 1 98.75 81 LYS B N 1
ATOM 2236 C CA . LYS B 1 81 ? -0.793 9.82 -1.784 1 98.75 81 LYS B CA 1
ATOM 2237 C C . LYS B 1 81 ? 0.263 10.906 -1.573 1 98.75 81 LYS B C 1
ATOM 2239 O O . LYS B 1 81 ? 0.055 12.062 -1.94 1 98.75 81 LYS B O 1
ATOM 2244 N N . GLU B 1 82 ? 1.371 10.453 -1.054 1 98.75 82 GLU B N 1
ATOM 2245 C CA . GLU B 1 82 ? 2.555 11.297 -0.891 1 98.75 82 GLU B CA 1
ATOM 2246 C C . GLU B 1 82 ? 3.164 11.656 -2.242 1 98.75 82 GLU B C 1
ATOM 2248 O O . GLU B 1 82 ? 2.768 11.109 -3.273 1 98.75 82 GLU B O 1
ATOM 2253 N N . TRP B 1 83 ? 4.125 12.594 -2.188 1 98.5 83 TRP B N 1
ATOM 2254 C CA . TRP B 1 83 ? 4.898 13.016 -3.354 1 98.5 83 TRP B CA 1
ATOM 2255 C C . TRP B 1 83 ? 5.523 11.805 -4.051 1 98.5 83 TRP B C 1
ATOM 2257 O O . TRP B 1 83 ? 6.023 10.891 -3.395 1 98.5 83 TRP B O 1
ATOM 2267 N N . ASN B 1 84 ? 5.344 11.688 -5.387 1 98.44 84 ASN B N 1
ATOM 2268 C CA . ASN B 1 84 ? 6.102 10.703 -6.152 1 98.44 84 ASN B CA 1
ATOM 2269 C C . ASN B 1 84 ? 7.559 11.125 -6.328 1 98.44 84 ASN B C 1
ATOM 2271 O O . ASN B 1 84 ? 7.848 12.078 -7.055 1 98.44 84 ASN B O 1
ATOM 2275 N N . PHE B 1 85 ? 8.484 10.414 -5.77 1 98.25 85 PHE B N 1
ATOM 2276 C CA . PHE B 1 85 ? 9.891 10.82 -5.758 1 98.25 85 PHE B CA 1
ATOM 2277 C C . PHE B 1 85 ? 10.656 10.148 -6.891 1 98.25 85 PHE B C 1
ATOM 2279 O O . PHE B 1 85 ? 11.875 10.297 -6.992 1 98.25 85 PHE B O 1
ATOM 2286 N N . GLY B 1 86 ? 9.922 9.367 -7.711 1 97.19 86 GLY B N 1
ATOM 2287 C CA . GLY B 1 86 ? 10.547 8.703 -8.844 1 97.19 86 GLY B CA 1
ATOM 2288 C C . GLY B 1 86 ? 11.602 7.699 -8.43 1 97.19 86 GLY B C 1
ATOM 2289 O O . GLY B 1 86 ? 11.367 6.863 -7.555 1 97.19 86 GLY B O 1
ATOM 2290 N N . THR B 1 87 ? 12.758 7.711 -9.031 1 96.25 87 THR B N 1
ATOM 2291 C CA . THR B 1 87 ? 13.805 6.723 -8.805 1 96.25 87 THR B CA 1
ATOM 2292 C C . THR B 1 87 ? 14.445 6.914 -7.434 1 96.25 87 THR B C 1
ATOM 2294 O O . THR B 1 87 ? 15.227 6.074 -6.984 1 96.25 87 THR B O 1
ATOM 2297 N N . PHE B 1 88 ? 14.109 7.949 -6.68 1 97.56 88 PHE B N 1
ATOM 2298 C CA . PHE B 1 88 ? 14.641 8.188 -5.34 1 97.56 88 PHE B CA 1
ATOM 2299 C C . PHE B 1 88 ? 13.891 7.352 -4.305 1 97.56 88 PHE B C 1
ATOM 2301 O O . PHE B 1 88 ? 14.344 7.219 -3.166 1 97.56 88 PHE B O 1
ATOM 2308 N N . GLU B 1 89 ? 12.727 6.832 -4.707 1 98.06 89 GLU B N 1
ATOM 2309 C CA . GLU B 1 89 ? 11.945 6 -3.791 1 98.06 89 GLU B CA 1
ATOM 2310 C C . GLU B 1 89 ? 12.805 4.879 -3.207 1 98.06 89 GLU B C 1
ATOM 2312 O O . GLU B 1 89 ? 13.469 4.148 -3.947 1 98.06 89 GLU B O 1
ATOM 2317 N N . GLY B 1 90 ? 12.734 4.785 -1.878 1 97.69 90 GLY B N 1
ATOM 2318 C CA . GLY B 1 90 ? 13.445 3.709 -1.199 1 97.69 90 GLY B CA 1
ATOM 2319 C C . GLY B 1 90 ? 14.906 4.02 -0.949 1 97.69 90 GLY B C 1
ATOM 2320 O O . GLY B 1 90 ? 15.594 3.268 -0.258 1 97.69 90 GLY B O 1
ATOM 2321 N N . GLU B 1 91 ? 15.406 5.105 -1.515 1 97.56 91 GLU B N 1
ATOM 2322 C CA . GLU B 1 91 ? 16.797 5.496 -1.301 1 97.56 91 GLU B CA 1
ATOM 2323 C C . GLU B 1 91 ? 16.953 6.277 0.001 1 97.56 91 GLU B C 1
ATOM 2325 O O . GLU B 1 91 ? 15.961 6.613 0.653 1 97.56 91 GLU B O 1
ATOM 2330 N N . SER B 1 92 ? 18.203 6.582 0.385 1 97.31 92 SER B N 1
ATOM 2331 C CA . SER B 1 92 ? 18.484 7.336 1.601 1 97.31 92 SER B CA 1
ATOM 2332 C C . SER B 1 92 ? 17.953 8.758 1.513 1 97.31 92 SER B C 1
ATOM 2334 O O . SER B 1 92 ? 18.109 9.43 0.49 1 97.31 92 SER B O 1
ATOM 2336 N N . GLU B 1 93 ? 17.438 9.234 2.605 1 96.69 93 GLU B N 1
ATOM 2337 C CA . GLU B 1 93 ? 16.969 10.609 2.67 1 96.69 93 GLU B CA 1
ATOM 2338 C C . GLU B 1 93 ? 18.125 11.594 2.486 1 96.69 93 GLU B C 1
ATOM 2340 O O . GLU B 1 93 ? 17.891 12.773 2.176 1 96.69 93 GLU B O 1
ATOM 2345 N N . ASP B 1 94 ? 19.328 11.109 2.672 1 96.06 94 ASP B N 1
ATOM 2346 C CA . ASP B 1 94 ? 20.5 11.953 2.479 1 96.06 94 ASP B CA 1
ATOM 2347 C C . ASP B 1 94 ? 20.609 12.438 1.033 1 96.06 94 ASP B C 1
ATOM 2349 O O . ASP B 1 94 ? 21.328 13.391 0.74 1 96.06 94 ASP B O 1
ATOM 2353 N N . LEU B 1 95 ? 19.891 11.812 0.147 1 95.69 95 LEU B N 1
ATOM 2354 C CA . LEU B 1 95 ? 19.984 12.141 -1.271 1 95.69 95 LEU B CA 1
ATOM 2355 C C . LEU B 1 95 ? 18.984 13.234 -1.642 1 95.69 95 LEU B C 1
ATOM 2357 O O . LEU B 1 95 ? 18.984 13.727 -2.773 1 95.69 95 LEU B O 1
ATOM 2361 N N . ASN B 1 96 ? 18.109 13.578 -0.704 1 95.25 96 ASN B N 1
ATOM 2362 C CA . ASN B 1 96 ? 17.156 14.648 -0.979 1 95.25 96 ASN B CA 1
ATOM 2363 C C . ASN B 1 96 ? 17.875 15.961 -1.294 1 95.25 96 ASN B C 1
ATOM 2365 O O . ASN B 1 96 ? 18.812 16.344 -0.597 1 95.25 96 ASN B O 1
ATOM 2369 N N . PRO B 1 97 ? 17.406 16.625 -2.26 1 94.44 97 PRO B N 1
ATOM 2370 C CA . PRO B 1 97 ? 17.938 17.969 -2.504 1 94.44 97 PRO B CA 1
ATOM 2371 C C . PRO B 1 97 ? 17.453 18.984 -1.483 1 94.44 97 PRO B C 1
ATOM 2373 O O . PRO B 1 97 ? 16.531 18.703 -0.706 1 94.44 97 PRO B O 1
ATOM 2376 N N . PRO B 1 98 ? 18.062 20.156 -1.527 1 93.06 98 PRO B N 1
ATOM 2377 C CA . PRO B 1 98 ? 17.547 21.219 -0.658 1 93.06 98 PRO B CA 1
ATOM 2378 C C . PRO B 1 98 ? 16.156 21.688 -1.064 1 93.06 98 PRO B C 1
ATOM 2380 O O . PRO B 1 98 ? 15.805 21.656 -2.248 1 93.06 98 PRO B O 1
ATOM 2383 N N . LEU B 1 99 ? 15.328 22.156 -0.144 1 89.44 99 LEU B N 1
ATOM 2384 C CA . LEU B 1 99 ? 14.016 22.75 -0.393 1 89.44 99 LEU B CA 1
ATOM 2385 C C . LEU B 1 99 ? 14.148 24.125 -1.043 1 89.44 99 LEU B C 1
ATOM 2387 O O . LEU B 1 99 ? 15.109 24.859 -0.773 1 89.44 99 LEU B O 1
ATOM 2391 N N . PRO B 1 100 ? 13.195 24.5 -1.776 1 92.62 100 PRO B N 1
ATOM 2392 C CA . PRO B 1 100 ? 12.062 23.703 -2.248 1 92.62 100 PRO B CA 1
ATOM 2393 C C . PRO B 1 100 ? 12.453 22.703 -3.332 1 92.62 100 PRO B C 1
ATOM 2395 O O . PRO B 1 100 ? 13.375 22.953 -4.109 1 92.62 100 PRO B O 1
ATOM 2398 N N . TYR B 1 101 ? 11.719 21.656 -3.543 1 95 101 TYR B N 1
ATOM 2399 C CA . TYR B 1 101 ? 12.094 20.609 -4.496 1 95 101 TYR B CA 1
ATOM 2400 C C . TYR B 1 101 ? 11.734 21.031 -5.922 1 95 101 TYR B C 1
ATOM 2402 O O . TYR B 1 101 ? 12.406 20.609 -6.875 1 95 101 TYR B O 1
ATOM 2410 N N . GLY B 1 102 ? 10.641 21.797 -6.004 1 96.06 102 GLY B N 1
ATOM 2411 C CA . GLY B 1 102 ? 10.211 22.234 -7.32 1 96.06 102 GLY B CA 1
ATOM 2412 C C . GLY B 1 102 ? 9.977 21.094 -8.289 1 96.06 102 GLY B C 1
ATOM 2413 O O . GLY B 1 102 ? 9.164 20.203 -8.016 1 96.06 102 GLY B O 1
ATOM 2414 N N . ASP B 1 103 ? 10.828 21.094 -9.32 1 97 103 ASP B N 1
ATOM 2415 C CA . ASP B 1 103 ? 10.625 20.094 -10.367 1 97 103 ASP B CA 1
ATOM 2416 C C . ASP B 1 103 ? 11.688 19 -10.289 1 97 103 ASP B C 1
ATOM 2418 O O . ASP B 1 103 ? 11.797 18.172 -11.195 1 97 103 ASP B O 1
ATOM 2422 N N . PHE B 1 104 ? 12.438 18.922 -9.32 1 97.31 104 PHE B N 1
ATOM 2423 C CA . PHE B 1 104 ? 13.617 18.062 -9.234 1 97.31 104 PHE B CA 1
ATOM 2424 C C . PHE B 1 104 ? 13.242 16.609 -9.477 1 97.31 104 PHE B C 1
ATOM 2426 O O . PHE B 1 104 ? 13.805 15.953 -10.359 1 97.31 104 PHE B O 1
ATOM 2433 N N . PHE B 1 105 ? 12.25 16.094 -8.867 1 97.62 105 PHE B N 1
ATOM 2434 C CA . PHE B 1 105 ? 11.945 14.672 -8.906 1 97.62 105 PHE B CA 1
ATOM 2435 C C . PHE B 1 105 ? 11.297 14.297 -10.234 1 97.62 105 PHE B C 1
ATOM 2437 O O . PHE B 1 105 ? 11.32 13.133 -10.633 1 97.62 105 PHE B O 1
ATOM 2444 N N . ALA B 1 106 ? 10.617 15.273 -10.836 1 97.5 106 ALA B N 1
ATOM 2445 C CA . ALA B 1 106 ? 10 15.008 -12.141 1 97.5 106 ALA B CA 1
ATOM 2446 C C . ALA B 1 106 ? 11.039 14.531 -13.148 1 97.5 106 ALA B C 1
ATOM 2448 O O . ALA B 1 106 ? 10.727 13.734 -14.039 1 97.5 106 ALA B O 1
ATOM 2449 N N . THR B 1 107 ? 12.328 14.914 -13 1 96.81 107 THR B N 1
ATOM 2450 C CA . THR B 1 107 ? 13.398 14.531 -13.914 1 96.81 107 THR B CA 1
ATOM 2451 C C . THR B 1 107 ? 13.812 13.078 -13.688 1 96.81 107 THR B C 1
ATOM 2453 O O . THR B 1 107 ? 14.508 12.492 -14.516 1 96.81 107 THR B O 1
ATOM 2456 N N . TYR B 1 108 ? 13.312 12.523 -12.625 1 96.75 108 TYR B N 1
ATOM 2457 C CA . TYR B 1 108 ? 13.68 11.148 -12.273 1 96.75 108 TYR B CA 1
ATOM 2458 C C . TYR B 1 108 ? 12.453 10.25 -12.234 1 96.75 108 TYR B C 1
ATOM 2460 O O . TYR B 1 108 ? 12.43 9.242 -11.523 1 96.75 108 TYR B O 1
ATOM 2468 N N . GLY B 1 109 ? 11.398 10.711 -12.922 1 96.69 109 GLY B N 1
ATOM 2469 C CA . GLY B 1 109 ? 10.211 9.883 -13.047 1 96.69 109 GLY B CA 1
ATOM 2470 C C . GLY B 1 109 ? 9.188 10.133 -11.961 1 96.69 109 GLY B C 1
ATOM 2471 O O . GLY B 1 109 ? 8.211 9.383 -11.828 1 96.69 109 GLY B O 1
ATOM 2472 N N . GLY B 1 110 ? 9.422 11.195 -11.141 1 97.5 110 GLY B N 1
ATOM 2473 C CA . GLY B 1 110 ? 8.469 11.57 -10.109 1 97.5 110 GLY B CA 1
ATOM 2474 C C . GLY B 1 110 ? 7.531 12.688 -10.547 1 97.5 110 GLY B C 1
ATOM 2475 O O . GLY B 1 110 ? 7.152 12.766 -11.719 1 97.5 110 GLY B O 1
ATOM 2476 N N . GLU B 1 111 ? 7.117 13.43 -9.555 1 97.81 111 GLU B N 1
ATOM 2477 C CA . GLU B 1 111 ? 6.137 14.484 -9.789 1 97.81 111 GLU B CA 1
ATOM 2478 C C . GLU B 1 111 ? 6.734 15.867 -9.523 1 97.81 111 GLU B C 1
ATOM 2480 O O . GLU B 1 111 ? 7.574 16.031 -8.633 1 97.81 111 GLU B O 1
ATOM 2485 N N . ARG B 1 112 ? 6.297 16.844 -10.406 1 98.12 112 ARG B N 1
ATOM 2486 C CA . ARG B 1 112 ? 6.605 18.234 -10.078 1 98.12 112 ARG B CA 1
ATOM 2487 C C . ARG B 1 112 ? 5.859 18.672 -8.82 1 98.12 112 ARG B C 1
ATOM 2489 O O . ARG B 1 112 ? 4.75 18.203 -8.555 1 98.12 112 ARG B O 1
ATOM 2496 N N . GLU B 1 113 ? 6.426 19.594 -8.039 1 97.81 113 GLU B N 1
ATOM 2497 C CA . GLU B 1 113 ? 5.797 20.109 -6.824 1 97.81 113 GLU B CA 1
ATOM 2498 C C . GLU B 1 113 ? 4.391 20.625 -7.109 1 97.81 113 GLU B C 1
ATOM 2500 O O . GLU B 1 113 ? 3.461 20.375 -6.344 1 97.81 113 GLU B O 1
ATOM 2505 N N . VAL B 1 114 ? 4.168 21.344 -8.188 1 97.75 114 VAL B N 1
ATOM 2506 C CA . VAL B 1 114 ? 2.889 21.969 -8.516 1 97.75 114 VAL B CA 1
ATOM 2507 C C . VAL B 1 114 ? 1.856 20.875 -8.82 1 97.75 114 VAL B C 1
ATOM 2509 O O . VAL B 1 114 ? 0.689 21 -8.445 1 97.75 114 VAL B O 1
ATOM 2512 N N . ASP B 1 115 ? 2.225 19.812 -9.531 1 98.31 115 ASP B N 1
ATOM 2513 C CA . ASP B 1 115 ? 1.32 18.719 -9.852 1 98.31 115 ASP B CA 1
ATOM 2514 C C . ASP B 1 115 ? 0.901 17.969 -8.594 1 98.31 115 ASP B C 1
ATOM 2516 O O . ASP B 1 115 ? -0.262 17.594 -8.445 1 98.31 115 ASP B O 1
ATOM 2520 N N . PHE B 1 116 ? 1.931 17.797 -7.734 1 98.38 116 PHE B N 1
ATOM 2521 C CA . PHE B 1 116 ? 1.69 17.172 -6.438 1 98.38 116 PHE B CA 1
ATOM 2522 C C . PHE B 1 116 ? 0.684 17.969 -5.629 1 98.38 116 PHE B C 1
ATOM 2524 O O . PHE B 1 116 ? -0.298 17.422 -5.125 1 98.38 116 PHE B O 1
ATOM 2531 N N . ARG B 1 117 ? 0.878 19.25 -5.547 1 97.81 117 ARG B N 1
ATOM 2532 C CA . ARG B 1 117 ? -0.02 20.156 -4.824 1 97.81 117 ARG B CA 1
ATOM 2533 C C . ARG B 1 117 ? -1.413 20.141 -5.445 1 97.81 117 ARG B C 1
ATOM 2535 O O . ARG B 1 117 ? -2.414 20.031 -4.738 1 97.81 117 ARG B O 1
ATOM 2542 N N . ASP B 1 118 ? -1.468 20.203 -6.742 1 98.19 118 ASP B N 1
ATOM 2543 C CA . ASP B 1 118 ? -2.74 20.297 -7.449 1 98.19 118 ASP B CA 1
ATOM 2544 C C . ASP B 1 118 ? -3.584 19.047 -7.23 1 98.19 118 ASP B C 1
ATOM 2546 O O . ASP B 1 118 ? -4.797 19.125 -7.035 1 98.19 118 ASP B O 1
ATOM 2550 N N . ARG B 1 119 ? -2.938 17.906 -7.289 1 98.06 119 ARG B N 1
ATOM 2551 C CA . ARG B 1 119 ? -3.703 16.672 -7.105 1 98.06 119 ARG B CA 1
ATOM 2552 C C . ARG B 1 119 ? -4.246 16.578 -5.688 1 98.06 119 ARG B C 1
ATOM 2554 O O . ARG B 1 119 ? -5.363 16.094 -5.473 1 98.06 119 ARG B O 1
ATOM 2561 N N . LEU B 1 120 ? -3.469 17.047 -4.703 1 98.38 120 LEU B N 1
ATOM 2562 C CA . LEU B 1 120 ? -3.912 17.047 -3.312 1 98.38 120 LEU B CA 1
ATOM 2563 C C . LEU B 1 120 ? -5.102 17.984 -3.115 1 98.38 120 LEU B C 1
ATOM 2565 O O . LEU B 1 120 ? -6.113 17.594 -2.533 1 98.38 120 LEU B O 1
ATOM 2569 N N . VAL B 1 121 ? -4.969 19.172 -3.621 1 98.5 121 VAL B N 1
ATOM 2570 C CA . VAL B 1 121 ? -5.992 20.203 -3.451 1 98.5 121 VAL B CA 1
ATOM 2571 C C . VAL B 1 121 ? -7.277 19.766 -4.152 1 98.5 121 VAL B C 1
ATOM 2573 O O . VAL B 1 121 ? -8.367 19.859 -3.576 1 98.5 121 VAL B O 1
ATOM 2576 N N . ALA B 1 122 ? -7.133 19.266 -5.363 1 98.69 122 ALA B N 1
ATOM 2577 C CA . ALA B 1 122 ? -8.297 18.812 -6.117 1 98.69 122 ALA B CA 1
ATOM 2578 C C . ALA B 1 122 ? -9.016 17.672 -5.391 1 98.69 122 ALA B C 1
ATOM 2580 O O . ALA B 1 122 ? -10.242 17.641 -5.336 1 98.69 122 ALA B O 1
ATOM 2581 N N . THR B 1 123 ? -8.242 16.766 -4.859 1 98.88 123 THR B N 1
ATOM 2582 C CA . THR B 1 123 ? -8.805 15.625 -4.152 1 98.88 123 THR B CA 1
ATOM 2583 C C . THR B 1 123 ? -9.547 16.078 -2.896 1 98.88 123 THR B C 1
ATOM 2585 O O . THR B 1 123 ? -10.68 15.664 -2.656 1 98.88 123 THR B O 1
ATOM 2588 N N . MET B 1 124 ? -8.938 16.969 -2.156 1 98.75 124 MET B N 1
ATOM 2589 C CA . MET B 1 124 ? -9.531 17.422 -0.905 1 98.75 124 MET B CA 1
ATOM 2590 C C . MET B 1 124 ? -10.781 18.266 -1.17 1 98.75 124 MET B C 1
ATOM 2592 O O . MET B 1 124 ? -11.766 18.156 -0.444 1 98.75 124 MET B O 1
ATOM 2596 N N . GLU B 1 125 ? -10.727 19.094 -2.178 1 98.38 125 GLU B N 1
ATOM 2597 C CA . GLU B 1 125 ? -11.898 19.875 -2.559 1 98.38 125 GLU B CA 1
ATOM 2598 C C . GLU B 1 125 ? -13.055 18.969 -2.965 1 98.38 125 GLU B C 1
ATOM 2600 O O . GLU B 1 125 ? -14.203 19.203 -2.572 1 98.38 125 GLU B O 1
ATOM 2605 N N . HIS B 1 126 ? -12.727 17.984 -3.756 1 98.56 126 HIS B N 1
ATOM 2606 C CA . HIS B 1 126 ? -13.75 17.031 -4.176 1 98.56 126 HIS B CA 1
ATOM 2607 C C . HIS B 1 126 ? -14.391 16.344 -2.975 1 98.56 126 HIS B C 1
ATOM 2609 O O . HIS B 1 126 ? -15.617 16.234 -2.893 1 98.56 126 HIS B O 1
ATOM 2615 N N . ILE B 1 127 ? -13.562 15.914 -2.031 1 98.69 127 ILE B N 1
ATOM 2616 C CA . ILE B 1 127 ? -14.039 15.234 -0.832 1 98.69 127 ILE B CA 1
ATOM 2617 C C . ILE B 1 127 ? -14.969 16.156 -0.052 1 98.69 127 ILE B C 1
ATOM 2619 O O . ILE B 1 127 ? -16.109 15.797 0.246 1 98.69 127 ILE B O 1
ATOM 2623 N N . MET B 1 128 ? -14.555 17.359 0.155 1 98.62 128 MET B N 1
ATOM 2624 C CA . MET B 1 128 ? -15.234 18.219 1.112 1 98.62 128 MET B CA 1
ATOM 2625 C C . MET B 1 128 ? -16.469 18.859 0.484 1 98.62 128 MET B C 1
ATOM 2627 O O . MET B 1 128 ? -17.344 19.359 1.193 1 98.62 128 MET B O 1
ATOM 2631 N N . SER B 1 129 ? -16.562 18.875 -0.816 1 97.81 129 SER B N 1
ATOM 2632 C CA . SER B 1 129 ? -17.703 19.484 -1.493 1 97.81 129 SER B CA 1
ATOM 2633 C C . SER B 1 129 ? -18.906 18.562 -1.495 1 97.81 129 SER B C 1
ATOM 2635 O O . SER B 1 129 ? -20.016 18.984 -1.813 1 97.81 129 SER B O 1
ATOM 2637 N N . GLN B 1 130 ? -18.766 17.328 -1.117 1 97.88 130 GLN B N 1
ATOM 2638 C CA . GLN B 1 130 ? -19.844 16.344 -1.166 1 97.88 130 GLN B CA 1
ATOM 2639 C C . GLN B 1 130 ? -20.797 16.516 0.014 1 97.88 130 GLN B C 1
ATOM 2641 O O . GLN B 1 130 ? -20.422 17.078 1.044 1 97.88 130 GLN B O 1
ATOM 2646 N N . ASP B 1 131 ? -22.016 15.953 -0.134 1 96.81 131 ASP B N 1
ATOM 2647 C CA . ASP B 1 131 ? -22.984 15.938 0.954 1 96.81 131 ASP B CA 1
ATOM 2648 C C . ASP B 1 131 ? -22.609 14.906 2.016 1 96.81 131 ASP B C 1
ATOM 2650 O O . ASP B 1 131 ? -21.844 13.984 1.742 1 96.81 131 ASP B O 1
ATOM 2654 N N . ASN B 1 132 ? -23.062 15.125 3.189 1 97.06 132 ASN B N 1
ATOM 2655 C CA . ASN B 1 132 ? -22.812 14.211 4.301 1 97.06 132 ASN B CA 1
ATOM 2656 C C . ASN B 1 132 ? -21.328 14.125 4.625 1 97.06 132 ASN B C 1
ATOM 2658 O O . ASN B 1 132 ? -20.812 13.039 4.887 1 97.06 132 ASN B O 1
ATOM 2662 N N . HIS B 1 133 ? -20.609 15.227 4.398 1 98.5 133 HIS B N 1
ATOM 2663 C CA . HIS B 1 133 ? -19.203 15.383 4.715 1 98.5 133 HIS B CA 1
ATOM 2664 C C . HIS B 1 133 ? -18.969 16.547 5.672 1 98.5 133 HIS B C 1
ATOM 2666 O O . HIS B 1 133 ? -18.078 17.375 5.453 1 98.5 133 HIS B O 1
ATOM 2672 N N . ASP B 1 134 ? -19.75 16.625 6.723 1 98.44 134 ASP B N 1
ATOM 2673 C CA . ASP B 1 134 ? -19.641 17.703 7.688 1 98.44 134 ASP B CA 1
ATOM 2674 C C . ASP B 1 134 ? -18.359 17.609 8.508 1 98.44 134 ASP B C 1
ATOM 2676 O O . ASP B 1 134 ? -17.719 18.625 8.789 1 98.44 134 ASP B O 1
ATOM 2680 N N . THR B 1 135 ? -17.984 16.406 8.984 1 98.75 135 THR B N 1
ATOM 2681 C CA . THR B 1 135 ? -16.734 16.109 9.656 1 98.75 135 THR B CA 1
ATOM 2682 C C . THR B 1 135 ? -16.031 14.938 8.969 1 98.75 135 THR B C 1
ATOM 2684 O O . THR B 1 135 ? -16.531 13.812 8.969 1 98.75 135 THR B O 1
ATOM 2687 N N . VAL B 1 136 ? -14.859 15.234 8.367 1 98.88 136 VAL B N 1
ATOM 2688 C CA . VAL B 1 136 ? -14.156 14.242 7.559 1 98.88 136 VAL B CA 1
ATOM 2689 C C . VAL B 1 136 ? -12.766 14 8.141 1 98.88 136 VAL B C 1
ATOM 2691 O O . VAL B 1 136 ? -12.078 14.938 8.523 1 98.88 136 VAL B O 1
ATOM 2694 N N . LEU B 1 137 ? -12.383 12.727 8.258 1 98.94 137 LEU B N 1
ATOM 2695 C CA . LEU B 1 137 ? -11.008 12.32 8.539 1 98.94 137 LEU B CA 1
ATOM 2696 C C . LEU B 1 137 ? -10.305 11.859 7.266 1 98.94 137 LEU B C 1
ATOM 2698 O O . LEU B 1 137 ? -10.836 11.016 6.531 1 98.94 137 LEU B O 1
ATOM 2702 N N . ALA B 1 138 ? -9.211 12.422 6.941 1 98.94 138 ALA B N 1
ATOM 2703 C CA . ALA B 1 138 ? -8.359 11.945 5.855 1 98.94 138 ALA B CA 1
ATOM 2704 C C . ALA B 1 138 ? -6.941 11.672 6.348 1 98.94 138 ALA B C 1
ATOM 2706 O O . ALA B 1 138 ? -6.312 12.539 6.961 1 98.94 138 ALA B O 1
ATOM 2707 N N . VAL B 1 139 ? -6.461 10.461 6.141 1 98.94 139 VAL B N 1
ATOM 2708 C CA . VAL B 1 139 ? -5.094 10.117 6.516 1 98.94 139 VAL B CA 1
ATOM 2709 C C . VAL B 1 139 ? -4.207 10.109 5.273 1 98.94 139 VAL B C 1
ATOM 2711 O O . VAL B 1 139 ? -4.523 9.445 4.281 1 98.94 139 VAL B O 1
ATOM 2714 N N . SER B 1 140 ? -3.184 10.852 5.367 1 98.88 140 SER B N 1
ATOM 2715 C CA . SER B 1 140 ? -2.238 11.039 4.273 1 98.88 140 SER B CA 1
ATOM 2716 C C . SER B 1 140 ? -0.798 11.016 4.773 1 98.88 140 SER B C 1
ATOM 2718 O O . SER B 1 140 ? -0.429 10.141 5.566 1 98.88 140 SER B O 1
ATOM 2720 N N . HIS B 1 141 ? 0.04 11.953 4.266 1 98.88 141 HIS B N 1
ATOM 2721 C CA . HIS B 1 141 ? 1.479 11.844 4.477 1 98.88 141 HIS B CA 1
ATOM 2722 C C . HIS B 1 141 ? 2.086 13.188 4.848 1 98.88 141 HIS B C 1
ATOM 2724 O O . HIS B 1 141 ? 1.392 14.211 4.848 1 98.88 141 HIS B O 1
ATOM 2730 N N . GLY B 1 142 ? 3.371 13.188 5.25 1 98.38 142 GLY B N 1
ATOM 2731 C CA . GLY B 1 142 ? 4.035 14.367 5.777 1 98.38 142 GLY B CA 1
ATOM 2732 C C . GLY B 1 142 ? 4.074 15.516 4.793 1 98.38 142 GLY B C 1
ATOM 2733 O O . GLY B 1 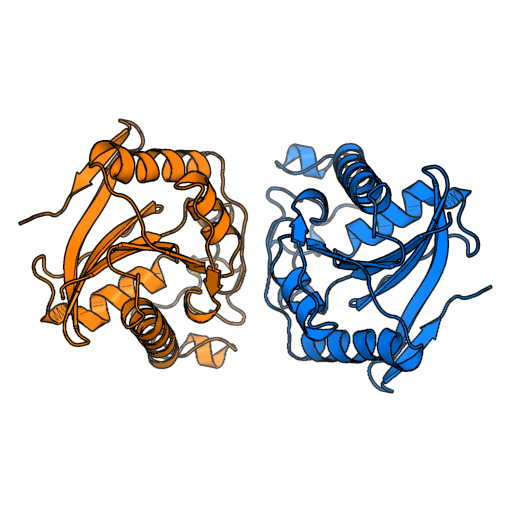142 ? 3.576 16.609 5.082 1 98.38 142 GLY B O 1
ATOM 2734 N N . ALA B 1 143 ? 4.703 15.305 3.605 1 97.69 143 ALA B N 1
ATOM 2735 C CA . ALA B 1 143 ? 4.797 16.375 2.619 1 97.69 143 ALA B CA 1
ATOM 2736 C C . ALA B 1 143 ? 3.416 16.75 2.09 1 97.69 143 ALA B C 1
ATOM 2738 O O . ALA B 1 143 ? 3.164 17.922 1.772 1 97.69 143 ALA B O 1
ATOM 2739 N N . ALA B 1 144 ? 2.545 15.797 1.99 1 98.5 144 ALA B N 1
ATOM 2740 C CA . ALA B 1 144 ? 1.18 16.062 1.546 1 98.5 144 ALA B CA 1
ATOM 2741 C C . ALA B 1 144 ? 0.475 17.031 2.496 1 98.5 144 ALA B C 1
ATOM 2743 O O . ALA B 1 144 ? -0.08 18.047 2.062 1 98.5 144 ALA B O 1
ATOM 2744 N N . CYS B 1 145 ? 0.534 16.75 3.781 1 98.56 145 CYS B N 1
ATOM 2745 C CA . CYS B 1 145 ? -0.064 17.625 4.793 1 98.56 145 CYS B CA 1
ATOM 2746 C C . CYS B 1 145 ? 0.564 19.016 4.762 1 98.56 145 CYS B C 1
ATOM 2748 O O . CYS B 1 145 ? -0.146 20.016 4.785 1 98.56 145 CYS B O 1
ATOM 2750 N N . ALA B 1 146 ? 1.867 19.047 4.688 1 97.5 146 ALA B N 1
ATOM 2751 C CA . ALA B 1 146 ? 2.598 20.312 4.684 1 97.5 146 ALA B CA 1
ATOM 2752 C C . ALA B 1 146 ? 2.221 21.156 3.473 1 97.5 146 ALA B C 1
ATOM 2754 O O . ALA B 1 146 ? 1.98 22.359 3.598 1 97.5 146 ALA B O 1
ATOM 2755 N N . GLN B 1 147 ? 2.182 20.516 2.324 1 96.69 147 GLN B N 1
ATOM 2756 C CA . GLN B 1 147 ? 1.889 21.234 1.082 1 96.69 147 GLN B CA 1
ATOM 2757 C C . GLN B 1 147 ? 0.459 21.766 1.076 1 96.69 147 GLN B C 1
ATOM 2759 O O . GLN B 1 147 ? 0.201 22.859 0.576 1 96.69 147 GLN B O 1
ATOM 2764 N N . PHE B 1 148 ? -0.451 21 1.576 1 98.38 148 PHE B N 1
ATOM 2765 C CA . PHE B 1 148 ? -1.839 21.438 1.649 1 98.38 148 PHE B CA 1
ATOM 2766 C C . PHE B 1 148 ? -1.979 22.641 2.58 1 98.38 148 PHE B C 1
ATOM 2768 O O . PHE B 1 148 ? -2.65 23.609 2.244 1 98.38 148 PHE B O 1
ATOM 2775 N N . ALA B 1 149 ? -1.332 22.547 3.729 1 97.81 149 ALA B N 1
ATOM 2776 C CA . ALA B 1 149 ? -1.336 23.656 4.672 1 97.81 149 ALA B CA 1
ATOM 2777 C C . ALA B 1 149 ? -0.711 24.906 4.055 1 97.81 149 ALA B C 1
ATOM 2779 O O . ALA B 1 149 ? -1.228 26.016 4.219 1 97.81 149 ALA B O 1
ATOM 2780 N N . ARG B 1 150 ? 0.336 24.688 3.352 1 96.12 150 ARG B N 1
ATOM 2781 C CA . ARG B 1 150 ? 1.023 25.797 2.715 1 96.12 150 ARG B CA 1
ATOM 2782 C C . ARG B 1 150 ? 0.14 26.453 1.658 1 96.12 150 ARG B C 1
ATOM 2784 O O . ARG B 1 150 ? 0.113 27.688 1.538 1 96.12 150 ARG B O 1
ATOM 2791 N N . HIS B 1 151 ? -0.506 25.656 0.9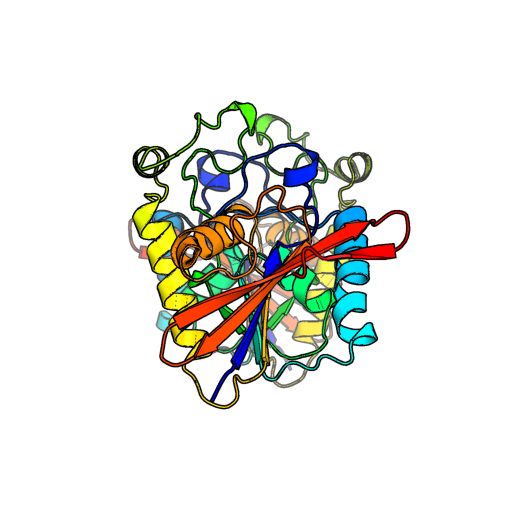17 1 97.25 151 HIS B N 1
ATOM 2792 C CA . HIS B 1 151 ? -1.391 26.156 -0.126 1 97.25 151 HIS B CA 1
ATOM 2793 C C . HIS B 1 151 ? -2.434 27.109 0.45 1 97.25 151 HIS B C 1
ATOM 2795 O O . HIS B 1 151 ? -2.758 28.125 -0.163 1 97.25 151 HIS B O 1
ATOM 2801 N N . TRP B 1 152 ? -2.906 26.828 1.621 1 97.38 152 TRP B N 1
ATOM 2802 C CA . TRP B 1 152 ? -3.955 27.609 2.254 1 97.38 152 TRP B CA 1
ATOM 2803 C C . TRP B 1 152 ? -3.383 28.484 3.365 1 97.38 152 TRP B C 1
ATOM 2805 O O . TRP B 1 152 ? -4.082 28.812 4.324 1 97.38 152 TRP B O 1
ATOM 2815 N N . GLY B 1 153 ? -2.143 28.75 3.281 1 96.44 153 GLY B N 1
ATOM 2816 C CA . GLY B 1 153 ? -1.447 29.5 4.312 1 96.44 153 GLY B CA 1
ATOM 2817 C C . GLY B 1 153 ? -2.039 30.875 4.551 1 96.44 153 GLY B C 1
ATOM 2818 O O . GLY B 1 153 ? -2.041 31.375 5.68 1 96.44 153 GLY B O 1
ATOM 2819 N N . LYS B 1 154 ? -2.594 31.5 3.537 1 95.38 154 LYS B N 1
ATOM 2820 C CA . LYS B 1 154 ? -3.111 32.875 3.635 1 95.38 154 LYS B CA 1
ATOM 2821 C C . LYS B 1 154 ? -4.391 32.906 4.465 1 95.38 154 LYS B C 1
ATOM 2823 O O . LYS B 1 154 ? -4.707 33.938 5.074 1 95.38 154 LYS B O 1
ATOM 2828 N N . THR B 1 155 ? -5.098 31.844 4.48 1 95.94 155 THR B N 1
ATOM 2829 C CA . THR B 1 155 ? -6.375 31.797 5.188 1 95.94 155 THR B CA 1
ATOM 2830 C C . THR B 1 155 ? -6.203 31.203 6.582 1 95.94 155 THR B C 1
ATOM 2832 O O . THR B 1 155 ? -7.145 31.188 7.379 1 95.94 155 THR B O 1
ATOM 2835 N N . SER B 1 156 ? -5.016 30.766 6.863 1 96.69 156 SER B N 1
ATOM 2836 C CA . SER B 1 156 ? -4.777 30.094 8.133 1 96.69 156 SER B CA 1
ATOM 2837 C C . SER B 1 156 ? -4.996 31.047 9.312 1 96.69 156 SER B C 1
ATOM 2839 O O . SER B 1 156 ? -4.559 32.188 9.273 1 96.69 156 SER B O 1
ATOM 2841 N N . THR B 1 157 ? -5.609 30.547 10.398 1 96.69 157 THR B N 1
ATOM 2842 C CA . THR B 1 157 ? -5.809 31.375 11.594 1 96.69 157 THR B CA 1
ATOM 2843 C C . THR B 1 157 ? -4.668 31.172 12.586 1 96.69 157 THR B C 1
ATOM 2845 O O . THR B 1 157 ? -4.531 31.938 13.539 1 96.69 157 THR B O 1
ATOM 2848 N N . ILE B 1 158 ? -3.844 30.172 12.328 1 95.69 158 ILE B N 1
ATOM 2849 C CA . ILE B 1 158 ? -2.783 29.891 13.281 1 95.69 158 ILE B CA 1
ATOM 2850 C C . ILE B 1 158 ? -1.422 30.109 12.633 1 95.69 158 ILE B C 1
ATOM 2852 O O . ILE B 1 158 ? -0.389 29.719 13.18 1 95.69 158 ILE B O 1
ATOM 2856 N N . GLY B 1 159 ? -1.416 30.656 11.445 1 92.94 159 GLY B N 1
ATOM 2857 C CA . GLY B 1 159 ? -0.175 30.938 10.75 1 92.94 159 GLY B CA 1
ATOM 2858 C C . GLY B 1 159 ? 0.458 29.719 10.125 1 92.94 159 GLY B C 1
ATOM 2859 O O . GLY B 1 159 ? -0.225 28.719 9.875 1 92.94 159 GLY B O 1
ATOM 2860 N N . LYS B 1 160 ? 1.705 29.844 9.867 1 91.5 160 LYS B N 1
ATOM 2861 C CA . LYS B 1 160 ? 2.465 28.766 9.266 1 91.5 160 LYS B CA 1
ATOM 2862 C C . LYS B 1 160 ? 2.766 27.672 10.289 1 91.5 160 LYS B C 1
ATOM 2864 O O . LYS B 1 160 ? 3.092 27.953 11.438 1 91.5 160 LYS B O 1
ATOM 2869 N N . VAL B 1 161 ? 2.699 26.469 9.812 1 92.12 161 VAL B N 1
ATOM 2870 C CA . VAL B 1 161 ? 3.014 25.375 10.711 1 92.12 161 VAL B CA 1
ATOM 2871 C C . VAL B 1 161 ? 4.27 24.656 10.227 1 92.12 161 VAL B C 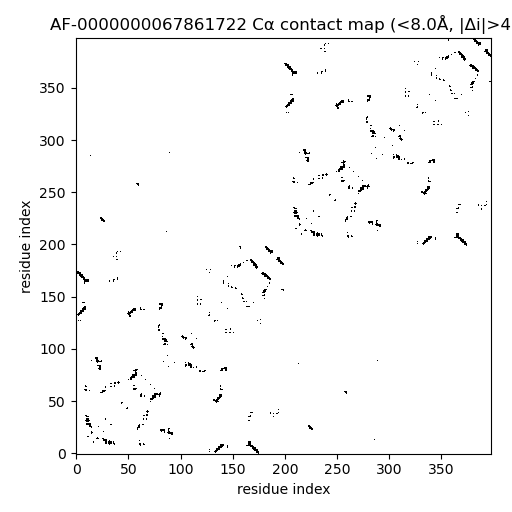1
ATOM 2873 O O . VAL B 1 161 ? 4.5 24.531 9.016 1 92.12 161 VAL B O 1
ATOM 2876 N N . THR B 1 162 ? 5.078 24.234 11.188 1 90.44 162 THR B N 1
ATOM 2877 C CA . THR B 1 162 ? 6.273 23.438 10.953 1 90.44 162 THR B CA 1
ATOM 2878 C C . THR B 1 162 ? 6.348 22.281 11.945 1 90.44 162 THR B C 1
ATOM 2880 O O . THR B 1 162 ? 5.605 22.234 12.922 1 90.44 162 THR B O 1
ATOM 2883 N N . GLY B 1 163 ? 7.109 21.344 11.633 1 94 163 GLY B N 1
ATOM 2884 C CA . GLY B 1 163 ? 7.332 20.25 12.57 1 94 163 GLY B CA 1
ATOM 2885 C C . GLY B 1 163 ? 6.227 19.219 12.562 1 94 163 GLY B C 1
ATOM 2886 O O . GLY B 1 163 ? 5.766 18.781 13.617 1 94 163 GLY B O 1
ATOM 2887 N N . LEU B 1 164 ? 5.719 18.859 11.414 1 96.88 164 LEU B N 1
ATOM 2888 C CA . LEU B 1 164 ? 4.695 17.844 11.266 1 96.88 164 LEU B CA 1
ATOM 2889 C C . LEU B 1 164 ? 5.258 16.453 11.57 1 96.88 164 LEU B C 1
ATOM 2891 O O . LEU B 1 164 ? 5.902 15.836 10.719 1 96.88 164 LEU B O 1
ATOM 2895 N N . LYS B 1 165 ? 4.996 15.961 12.75 1 97.62 165 LYS B N 1
ATOM 2896 C CA . LYS B 1 165 ? 5.449 14.641 13.156 1 97.62 165 LYS B CA 1
ATOM 2897 C C . LYS B 1 165 ? 4.484 13.555 12.68 1 97.62 165 LYS B C 1
ATOM 2899 O O . LYS B 1 165 ? 3.385 13.859 12.219 1 97.62 165 LYS B O 1
ATOM 2904 N N . ASN B 1 166 ? 4.938 12.344 12.719 1 98.69 166 ASN B N 1
ATOM 2905 C CA . ASN B 1 166 ? 4 11.25 12.477 1 98.69 166 ASN B CA 1
ATOM 2906 C C . ASN B 1 166 ? 2.773 11.352 13.375 1 98.69 166 ASN B C 1
ATOM 2908 O O . ASN B 1 166 ? 2.895 11.664 14.562 1 98.69 166 ASN B O 1
ATOM 2912 N N . CYS B 1 167 ? 1.613 11.211 12.773 1 98.75 167 CYS B N 1
ATOM 2913 C CA . CYS B 1 167 ? 0.293 11.195 13.398 1 98.75 167 CYS B CA 1
ATOM 2914 C C . CYS B 1 167 ? -0.131 12.594 13.812 1 98.75 167 CYS B C 1
ATOM 2916 O O . CYS B 1 167 ? -1.071 12.758 14.594 1 98.75 167 CYS B O 1
ATOM 2918 N N . CYS B 1 168 ? 0.576 13.617 13.383 1 98.62 168 CYS B N 1
ATOM 2919 C CA . CYS B 1 168 ? 0.036 14.953 13.617 1 98.62 168 CYS B CA 1
ATOM 2920 C C . CYS B 1 168 ? -1.331 15.109 12.961 1 98.62 168 CYS B C 1
ATOM 2922 O O . CYS B 1 168 ? -1.674 14.359 12.039 1 98.62 168 CYS B O 1
ATOM 2924 N N . ILE B 1 169 ? -2.111 16.094 13.43 1 98.75 169 ILE B N 1
ATOM 2925 C CA . ILE B 1 169 ? -3.461 16.359 12.938 1 98.75 169 ILE B CA 1
ATOM 2926 C C . ILE B 1 169 ? -3.6 17.828 12.57 1 98.75 169 ILE B C 1
ATOM 2928 O O . ILE B 1 169 ? -3.33 18.719 13.391 1 98.75 169 ILE B O 1
ATOM 2932 N N . LEU B 1 170 ? -3.928 18.094 11.359 1 98.75 170 LEU B N 1
ATOM 2933 C CA . LEU B 1 170 ? -4.316 19.438 10.93 1 98.75 170 LEU B CA 1
ATOM 2934 C C . LEU B 1 170 ? -5.836 19.562 10.867 1 98.75 170 LEU B C 1
ATOM 2936 O O . LEU B 1 170 ? -6.5 18.75 10.203 1 98.75 170 LEU B O 1
ATOM 2940 N N . LYS B 1 171 ? -6.359 20.5 11.539 1 98.75 171 LYS B N 1
ATOM 2941 C CA . LYS B 1 171 ? -7.797 20.75 11.516 1 98.75 171 LYS B CA 1
ATOM 2942 C C . LYS B 1 171 ? -8.125 21.938 10.602 1 98.75 171 LYS B C 1
ATOM 2944 O O . LYS B 1 171 ? -7.688 23.062 10.844 1 98.75 171 LYS B O 1
ATOM 2949 N N . PHE B 1 172 ? -8.875 21.703 9.57 1 98.69 172 PHE B N 1
ATOM 2950 C CA . PHE B 1 172 ? -9.312 22.734 8.641 1 98.69 172 PHE B CA 1
ATOM 2951 C C . PHE B 1 172 ? -10.82 22.938 8.734 1 98.69 172 PHE B C 1
ATOM 2953 O O . PHE B 1 172 ? -11.578 21.969 8.891 1 98.69 172 PHE B O 1
ATOM 2960 N N . GLU B 1 173 ? -11.234 24.109 8.633 1 98.69 173 GLU B N 1
ATOM 2961 C CA . GLU B 1 173 ? -12.625 24.438 8.312 1 98.69 173 GLU B CA 1
ATOM 2962 C C . GLU B 1 173 ? -12.805 24.672 6.812 1 98.69 173 GLU B C 1
ATOM 2964 O O . GLU B 1 173 ? -11.922 25.234 6.156 1 98.69 173 GLU B O 1
ATOM 2969 N N . TYR B 1 174 ? -13.836 24.203 6.285 1 98.69 174 TYR B N 1
ATOM 2970 C CA . TYR B 1 174 ? -14.133 24.312 4.863 1 98.69 174 TYR B CA 1
ATOM 2971 C C . TYR B 1 174 ? -15.484 24.984 4.633 1 98.69 174 TYR B C 1
ATOM 2973 O O . TYR B 1 174 ? -16.516 24.516 5.125 1 98.69 174 TYR B O 1
ATOM 2981 N N . GLU B 1 175 ? -15.492 26.094 3.941 1 97.31 175 GLU B N 1
ATOM 2982 C CA . GLU B 1 175 ? -16.688 26.859 3.609 1 97.31 175 GLU B CA 1
ATOM 2983 C C . GLU B 1 175 ? -16.547 27.578 2.273 1 97.31 175 GLU B C 1
ATOM 2985 O O . GLU B 1 175 ? -15.531 28.25 2.035 1 97.31 175 GLU B O 1
ATOM 2990 N N . ASN B 1 176 ? -17.531 27.391 1.365 1 95.19 176 ASN B N 1
ATOM 2991 C CA . ASN B 1 176 ? -17.578 28.078 0.079 1 95.19 176 ASN B CA 1
ATOM 2992 C C . ASN B 1 176 ? -16.297 27.844 -0.725 1 95.19 176 ASN B C 1
ATOM 2994 O O . ASN B 1 176 ? -15.695 28.797 -1.241 1 95.19 176 ASN B O 1
ATOM 2998 N N . GLY B 1 177 ? -15.781 26.656 -0.648 1 95.44 177 GLY B N 1
ATOM 2999 C CA . GLY B 1 177 ? -14.648 26.281 -1.476 1 95.44 177 GLY B CA 1
ATOM 3000 C C . GLY B 1 177 ? -13.312 26.688 -0.881 1 95.44 177 GLY B C 1
ATOM 3001 O O . GLY B 1 177 ? -12.273 26.578 -1.54 1 95.44 177 GLY B O 1
ATOM 3002 N N . ARG B 1 178 ? -13.352 27.094 0.366 1 97.25 178 ARG B N 1
ATOM 3003 C CA . ARG B 1 178 ? -12.125 27.578 0.996 1 97.25 178 ARG B CA 1
ATOM 3004 C C . ARG B 1 178 ? -11.805 26.781 2.256 1 97.25 178 ARG B C 1
ATOM 3006 O O . ARG B 1 178 ? -12.703 26.484 3.049 1 97.25 178 ARG B O 1
ATOM 3013 N N . PHE B 1 179 ? -10.523 26.547 2.4 1 98.62 179 PHE B N 1
ATOM 3014 C CA . PHE B 1 179 ? -10.039 25.891 3.611 1 98.62 179 PHE B CA 1
ATOM 3015 C C . PHE B 1 179 ? -9.367 26.906 4.535 1 98.62 179 PHE B C 1
ATOM 3017 O O . PHE B 1 179 ? -8.648 27.797 4.074 1 98.62 179 PHE B O 1
ATOM 3024 N N . THR B 1 180 ? -9.586 26.766 5.793 1 98.38 180 THR B N 1
ATOM 3025 C CA . THR B 1 180 ? -8.914 27.547 6.816 1 98.38 180 THR B CA 1
ATOM 3026 C C . THR B 1 180 ? -8.297 26.641 7.875 1 98.38 180 THR B C 1
ATOM 3028 O O . THR B 1 180 ? -9.008 25.922 8.57 1 98.38 180 THR B O 1
ATOM 3031 N N . LEU B 1 181 ? -7 26.625 7.93 1 98.38 181 LEU B N 1
ATOM 3032 C CA . LEU B 1 181 ? -6.336 25.891 9 1 98.38 181 LEU B CA 1
ATOM 3033 C C . LEU B 1 181 ? -6.605 26.531 10.352 1 98.38 181 LEU B C 1
ATOM 3035 O O . LEU B 1 181 ? -6.258 27.688 10.57 1 98.38 181 LEU B O 1
ATOM 3039 N N . VAL B 1 182 ? -7.191 25.766 11.297 1 98.19 182 VAL B N 1
ATOM 3040 C CA . VAL B 1 182 ? -7.645 26.422 12.531 1 98.19 182 VAL B CA 1
ATOM 3041 C C . VAL B 1 182 ? -6.957 25.781 13.734 1 98.19 182 VAL B C 1
ATOM 3043 O O . VAL B 1 182 ? -7.02 26.312 14.844 1 98.19 182 VAL B O 1
ATOM 3046 N N . ASN B 1 183 ? -6.348 24.609 13.539 1 98.12 183 ASN B N 1
ATOM 3047 C CA . ASN B 1 183 ? -5.605 23.938 14.602 1 98.12 183 ASN B CA 1
ATOM 3048 C C . ASN B 1 183 ? -4.566 22.969 14.047 1 98.12 183 ASN B C 1
ATOM 3050 O O . ASN B 1 183 ? -4.684 22.516 12.906 1 98.12 183 ASN B O 1
ATOM 3054 N N . PHE B 1 184 ? -3.525 22.812 14.742 1 97.94 184 PHE B N 1
ATOM 3055 C CA . PHE B 1 184 ? -2.443 21.875 14.469 1 97.94 184 PHE B CA 1
ATOM 3056 C C . PHE B 1 184 ? -2.062 21.109 15.734 1 97.94 184 PHE B C 1
ATOM 3058 O O . PHE B 1 184 ? -1.66 21.703 16.734 1 97.94 184 PHE B O 1
ATOM 3065 N N . ILE B 1 185 ? -2.207 19.812 15.719 1 98.12 185 ILE B N 1
ATOM 3066 C CA . ILE B 1 185 ? -2.059 18.984 16.922 1 98.12 185 ILE B CA 1
ATOM 3067 C C . ILE B 1 185 ? -0.915 18 16.719 1 98.12 185 ILE B C 1
ATOM 3069 O O . ILE B 1 185 ? -0.963 17.156 15.828 1 98.12 185 ILE B O 1
ATOM 3073 N N . ASN B 1 186 ? 0.129 18.078 17.5 1 97.69 186 ASN B N 1
ATOM 3074 C CA . ASN B 1 186 ? 1.107 17.016 17.719 1 97.69 186 ASN B CA 1
ATOM 3075 C C . ASN B 1 186 ? 0.848 16.281 19.031 1 97.69 186 ASN B C 1
ATOM 3077 O O . ASN B 1 186 ? -0.143 16.547 19.703 1 97.69 186 ASN B O 1
ATOM 3081 N N . HIS B 1 187 ? 1.72 15.328 19.25 1 97.44 187 HIS B N 1
ATOM 3082 C CA . HIS B 1 187 ? 1.475 14.531 20.438 1 97.44 187 HIS B CA 1
ATOM 3083 C C . HIS B 1 187 ? 2.768 14.281 21.203 1 97.44 187 HIS B C 1
ATOM 3085 O O . HIS B 1 187 ? 3.848 14.227 20.609 1 97.44 187 HIS B O 1
ATOM 3091 N N . ASP B 1 188 ? 2.613 14.25 22.5 1 95.94 188 ASP B N 1
ATOM 3092 C CA . ASP B 1 188 ? 3.645 13.664 23.359 1 95.94 188 ASP B CA 1
ATOM 3093 C C . ASP B 1 188 ? 3.391 12.18 23.578 1 95.94 188 ASP B C 1
ATOM 3095 O O . ASP B 1 188 ? 2.611 11.805 24.453 1 95.94 188 ASP B O 1
ATOM 3099 N N . PHE B 1 189 ? 4.02 11.359 22.875 1 94.06 189 PHE B N 1
ATOM 3100 C CA . PHE B 1 189 ? 3.695 9.938 22.844 1 94.06 189 PHE B CA 1
ATOM 3101 C C . PHE B 1 189 ? 4.18 9.25 24.125 1 94.06 189 PHE B C 1
ATOM 3103 O O . PHE B 1 189 ? 3.705 8.156 24.453 1 94.06 189 PHE B O 1
ATOM 3110 N N . ASP B 1 190 ? 5.137 9.82 24.797 1 92.25 190 ASP B N 1
ATOM 3111 C CA . ASP B 1 190 ? 5.586 9.273 26.078 1 92.25 190 ASP B CA 1
ATOM 3112 C C . ASP B 1 190 ? 4.535 9.484 27.172 1 92.25 190 ASP B C 1
ATOM 3114 O O . ASP B 1 190 ? 4.309 8.594 28 1 92.25 190 ASP B O 1
ATOM 3118 N N . LYS B 1 191 ? 3.832 10.633 27.047 1 93.31 191 LYS B N 1
ATOM 3119 C CA . LYS B 1 191 ? 2.854 10.984 28.078 1 93.31 191 LYS B CA 1
ATOM 3120 C C . LYS B 1 191 ? 1.434 10.68 27.609 1 93.31 191 LYS B C 1
ATOM 3122 O O . LYS B 1 191 ? 0.498 10.672 28.406 1 93.31 191 LYS B O 1
ATOM 3127 N N . GLY B 1 192 ? 1.295 10.43 26.359 1 92.12 192 GLY B N 1
ATOM 3128 C CA . GLY B 1 192 ? -0.023 10.164 25.797 1 92.12 192 GLY B CA 1
ATOM 3129 C C . GLY B 1 192 ? -0.909 11.398 25.766 1 92.12 192 GLY B C 1
ATOM 3130 O O . GLY B 1 192 ? -2.131 11.297 25.891 1 92.12 192 GLY B O 1
ATOM 3131 N N . THR B 1 193 ? -0.276 12.602 25.625 1 94 193 THR B N 1
ATOM 3132 C CA . THR B 1 193 ? -1.032 13.844 25.625 1 94 193 THR B CA 1
ATOM 3133 C C . THR B 1 193 ? -0.93 14.539 24.266 1 94 193 THR B C 1
ATOM 3135 O O . THR B 1 193 ? -0.118 14.156 23.438 1 94 193 THR B O 1
ATOM 3138 N N . HIS B 1 194 ? -1.771 15.43 24.062 1 96.56 194 HIS B N 1
ATOM 3139 C CA . HIS B 1 194 ? -1.855 16.172 22.812 1 96.56 194 HIS B CA 1
ATOM 3140 C C . HIS B 1 194 ? -1.364 17.609 22.984 1 96.56 194 HIS B C 1
ATOM 3142 O O . HIS B 1 194 ? -1.627 18.234 24 1 96.56 194 HIS B O 1
ATOM 3148 N N . ILE B 1 195 ? -0.602 18.062 22.047 1 94.81 195 ILE B N 1
ATOM 3149 C CA . ILE B 1 195 ? -0.096 19.438 22.016 1 94.81 195 ILE B CA 1
ATOM 3150 C C . ILE B 1 195 ? -0.752 20.203 20.875 1 94.81 195 ILE B C 1
ATOM 3152 O O . ILE B 1 195 ? -0.506 19.922 19.703 1 94.81 195 ILE B O 1
ATOM 3156 N N . GLU B 1 196 ? -1.574 21.172 21.203 1 94.31 196 GLU B N 1
ATOM 3157 C CA . GLU B 1 196 ? -2.328 21.906 20.188 1 94.31 196 GLU B CA 1
ATOM 3158 C C . GLU B 1 196 ? -1.742 23.297 19.984 1 94.31 196 GLU B C 1
ATOM 3160 O O . GLU B 1 196 ? -1.244 23.922 20.922 1 94.31 196 GLU B O 1
ATOM 3165 N N . SER B 1 197 ? -1.693 23.672 18.719 1 83.81 197 SER B N 1
ATOM 3166 C CA . SER B 1 197 ? -1.288 25.031 18.406 1 83.81 197 SER B CA 1
ATOM 3167 C C . SER B 1 197 ? -2.471 25.984 18.469 1 83.81 197 SER B C 1
ATOM 3169 O O . SER B 1 197 ? -2.379 27.141 18.016 1 83.81 197 SER B O 1
ATOM 3171 N N . THR B 1 198 ? -3.666 25.672 19.156 1 64.38 198 THR B N 1
ATOM 3172 C CA . THR B 1 198 ? -4.801 26.578 19.031 1 64.38 198 THR B CA 1
ATOM 3173 C C . THR B 1 198 ? -4.434 27.984 19.5 1 64.38 198 THR B C 1
ATOM 3175 O O . THR B 1 198 ? -3.51 28.156 20.297 1 64.38 198 THR B O 1
ATOM 3178 N N . LYS B 1 199 ? -5.16 29.203 18.922 1 52.91 199 LYS B N 1
ATOM 3179 C CA . LYS B 1 199 ? -5.07 30.641 19.172 1 52.91 199 LYS B CA 1
ATOM 3180 C C . LYS B 1 199 ? -5.043 30.938 20.656 1 52.91 199 LYS B C 1
ATOM 3182 O O . LYS B 1 199 ? -5.688 30.234 21.453 1 52.91 199 LYS B O 1
#

Sequence (398 aa):
MKKTLYLMRHGQTLFNQRKKIQGFCDAPLTDLGINQAKIAGSYFKENNITFDQAYSSTSERASDTLELITDKSYLRLKGLKEWNFGTFEGESEDLNPPLPYGDFFATYGGEREVDFRDRLVATMEHIMSQDNHDTVLAVSHGAACAQFARHWGKTSTIGKVTGLKNCCILKFEYENGRFTLVNFINHDFDKGTHIESTKMKKTLYLMRHGQTLFNQRKKIQGFCDAPLTDLGINQAKIAGSYFKENNITFDQAYSSTSERASDTLELITDKSYLRLKGLKEWNFGTFEGESEDLNPPLPYGDFFATYGGEREVDFRDRLVATMEHIMSQDNHDTVLAVSHGAACAQFARHWGKTSTIGKVTGLKNCCILKFEYENGRFTLVNFINHDFDKGTHIESTK